Protein AF-A0A352NSB7-F1 (afdb_monomer_lite)

pLDDT: mean 84.65, std 16.66, range [26.94, 98.62]

Structure (mmCIF, N/CA/C/O backbone):
data_AF-A0A352NSB7-F1
#
_entry.id   AF-A0A352NSB7-F1
#
loop_
_atom_site.group_PDB
_atom_site.id
_atom_site.type_symbol
_atom_site.label_atom_id
_atom_site.label_alt_id
_atom_site.label_comp_id
_atom_site.label_asym_id
_atom_site.label_entity_id
_atom_site.label_seq_id
_atom_site.pdbx_PDB_ins_code
_atom_site.Cartn_x
_atom_site.Cartn_y
_atom_site.Cartn_z
_atom_site.occupancy
_atom_site.B_iso_or_equiv
_atom_site.auth_seq_id
_atom_site.auth_comp_id
_atom_site.auth_asym_id
_atom_site.auth_atom_id
_atom_site.pdbx_PDB_model_num
ATOM 1 N N . MET A 1 1 ? -25.774 22.201 -100.289 1.00 54.22 1 MET A N 1
ATOM 2 C CA . MET A 1 1 ? -25.116 22.552 -99.007 1.00 54.22 1 MET A CA 1
ATOM 3 C C . MET A 1 1 ? -24.833 21.346 -98.097 1.00 54.22 1 MET A C 1
ATOM 5 O O . MET A 1 1 ? -23.895 21.421 -97.317 1.00 54.22 1 MET A O 1
ATOM 9 N N . GLU A 1 2 ? -25.512 20.199 -98.227 1.00 50.25 2 GLU A N 1
ATOM 10 C CA . GLU A 1 2 ? -25.306 19.041 -97.322 1.00 50.25 2 GLU A CA 1
ATOM 11 C C . GLU A 1 2 ? -23.904 18.391 -97.358 1.00 50.25 2 GLU A C 1
ATOM 13 O O . GLU A 1 2 ? -23.414 17.927 -96.329 1.00 50.25 2 GLU A O 1
ATOM 18 N N . LYS A 1 3 ? -23.193 18.414 -98.499 1.00 46.28 3 LYS A N 1
ATOM 19 C CA . LYS A 1 3 ? -21.781 17.970 -98.563 1.00 46.28 3 LYS A CA 1
ATOM 20 C C . LYS A 1 3 ? -20.798 18.905 -97.836 1.00 46.28 3 LYS A C 1
ATOM 22 O O . LYS A 1 3 ? -19.666 18.498 -97.592 1.00 46.28 3 LYS A O 1
ATOM 27 N N . LEU A 1 4 ? -21.212 20.127 -97.486 1.00 44.91 4 LEU A N 1
ATOM 28 C CA . LEU A 1 4 ? -20.405 21.057 -96.689 1.00 44.91 4 LEU A CA 1
ATOM 29 C C . LEU A 1 4 ? -20.555 20.756 -95.188 1.00 44.91 4 LEU A C 1
ATOM 31 O O . LEU A 1 4 ? -19.562 20.684 -94.471 1.00 44.91 4 LEU A O 1
ATOM 35 N N . TRP A 1 5 ? -21.781 20.471 -94.737 1.00 44.41 5 TRP A N 1
ATOM 36 C CA . TRP A 1 5 ? -22.087 20.175 -93.331 1.00 44.41 5 TRP A CA 1
ATOM 37 C C . TRP A 1 5 ? -21.360 18.927 -92.802 1.00 44.41 5 TRP A C 1
ATOM 39 O O . TRP A 1 5 ? -20.767 18.974 -91.727 1.00 44.41 5 TRP A O 1
ATOM 49 N N . LYS A 1 6 ? -21.283 17.841 -93.590 1.00 46.56 6 LYS A N 1
ATOM 50 C CA . LYS A 1 6 ? -20.519 16.638 -93.194 1.00 46.56 6 LYS A CA 1
ATOM 51 C C . LYS A 1 6 ? -19.006 16.874 -93.056 1.00 46.56 6 LYS A C 1
ATOM 53 O O . LYS A 1 6 ? -18.364 16.153 -92.299 1.00 46.56 6 LYS A O 1
ATOM 58 N N . LYS A 1 7 ? -18.431 17.879 -93.733 1.00 46.16 7 LYS A N 1
ATOM 59 C CA . LYS A 1 7 ? -17.016 18.257 -93.544 1.00 46.16 7 LYS A CA 1
ATOM 60 C C . LYS A 1 7 ? -16.799 19.104 -92.289 1.00 46.16 7 LYS A C 1
ATOM 62 O O . LYS A 1 7 ? -15.780 18.930 -91.635 1.00 46.16 7 LYS A O 1
ATOM 67 N N . VAL A 1 8 ? -17.756 19.962 -91.928 1.00 52.41 8 VAL A N 1
ATOM 68 C CA . VAL A 1 8 ? -17.689 20.765 -90.693 1.00 52.41 8 VAL A CA 1
ATOM 69 C C . VAL A 1 8 ? -17.791 19.874 -89.452 1.00 52.41 8 VAL A C 1
ATOM 71 O O . VAL A 1 8 ? -16.971 20.010 -88.552 1.00 52.41 8 VAL A O 1
ATOM 74 N N . VAL A 1 9 ? -18.708 18.899 -89.426 1.00 50.72 9 VAL A N 1
ATOM 75 C CA . VAL A 1 9 ? -18.822 17.961 -88.289 1.00 50.72 9 VAL A CA 1
ATOM 76 C C . VAL A 1 9 ? -17.554 17.111 -88.124 1.00 50.72 9 VAL A C 1
ATOM 78 O O . VAL A 1 9 ? -17.067 16.960 -87.007 1.00 50.72 9 VAL A O 1
ATOM 81 N N . LEU A 1 10 ? -16.958 16.620 -89.219 1.00 44.69 10 LEU A N 1
ATOM 82 C CA . LEU A 1 10 ? -15.706 15.854 -89.145 1.00 44.69 10 LEU A CA 1
ATOM 83 C C . LEU A 1 10 ? -14.514 16.719 -88.686 1.00 44.69 10 LEU A C 1
ATOM 85 O O . LEU A 1 10 ? -13.665 16.242 -87.938 1.00 44.69 10 LEU A O 1
ATOM 89 N N . ALA A 1 11 ? -14.470 17.995 -89.085 1.00 45.62 11 ALA A N 1
ATOM 90 C CA . ALA A 1 11 ? -13.448 18.940 -88.635 1.00 45.62 11 ALA A CA 1
ATOM 91 C C . ALA A 1 11 ? -13.580 19.289 -87.141 1.00 45.62 11 ALA A C 1
ATOM 93 O O . ALA A 1 11 ? -12.565 19.385 -86.458 1.00 45.62 11 ALA A O 1
ATOM 94 N N . VAL A 1 12 ? -14.802 19.424 -86.613 1.00 47.06 12 VAL A N 1
ATOM 95 C CA . VAL A 1 12 ? -15.040 19.694 -85.180 1.00 47.06 12 VAL A CA 1
ATOM 96 C C . VAL A 1 12 ? -14.664 18.490 -84.305 1.00 47.06 12 VAL A C 1
ATOM 98 O O . VAL A 1 12 ? -14.068 18.679 -83.248 1.00 47.06 12 VAL A O 1
ATOM 101 N N . VAL A 1 13 ? -14.914 17.255 -84.758 1.00 44.28 13 VAL A N 1
ATOM 102 C CA . VAL A 1 13 ? -14.481 16.039 -84.035 1.00 44.28 13 VAL A CA 1
ATOM 103 C C . VAL A 1 13 ? -12.950 15.885 -84.046 1.00 44.28 13 VAL A C 1
ATOM 105 O O . VAL A 1 13 ? -12.359 15.535 -83.025 1.00 44.28 13 VAL A O 1
ATOM 108 N N . LEU A 1 14 ? -12.279 16.210 -85.157 1.00 39.16 14 LEU A N 1
ATOM 109 C CA . LEU A 1 14 ? -10.809 16.195 -85.227 1.00 39.16 14 LEU A CA 1
ATOM 110 C C . LEU A 1 14 ? -10.153 17.331 -84.422 1.00 39.16 14 LEU A C 1
ATOM 112 O O . LEU A 1 14 ? -9.107 17.106 -83.814 1.00 39.16 14 LEU A O 1
ATOM 116 N N . LEU A 1 15 ? -10.774 18.514 -84.339 1.00 37.56 15 LEU A N 1
ATOM 117 C CA . LEU A 1 15 ? -10.282 19.630 -83.516 1.00 37.56 15 LEU A CA 1
ATOM 118 C C . LEU A 1 15 ? -10.376 19.367 -82.004 1.00 37.56 15 LEU A C 1
ATOM 120 O O . LEU A 1 15 ? -9.565 19.908 -81.259 1.00 37.56 15 LEU A O 1
ATOM 124 N N . PHE A 1 16 ? -11.282 18.493 -81.554 1.00 36.19 16 PHE A N 1
ATOM 125 C CA . PHE A 1 16 ? -11.295 17.990 -80.172 1.00 36.19 16 PHE A CA 1
ATOM 126 C C . PHE A 1 16 ? -10.301 16.842 -79.908 1.00 36.19 16 PHE A C 1
ATOM 128 O O . PHE A 1 16 ? -10.131 16.450 -78.759 1.00 36.19 16 PHE A O 1
ATOM 135 N N . SER A 1 17 ? -9.638 16.308 -80.942 1.00 40.72 17 SER A N 1
ATOM 136 C CA . SER A 1 17 ? -8.774 15.117 -80.831 1.00 40.72 17 SER A CA 1
ATOM 137 C C . SER A 1 17 ? -7.266 15.406 -80.912 1.00 40.72 17 SER A C 1
ATOM 139 O O . SER A 1 17 ? -6.473 14.531 -80.582 1.00 40.72 17 SER A O 1
ATOM 141 N N . PHE A 1 18 ? -6.852 16.597 -81.367 1.00 40.72 18 PHE A N 1
ATOM 142 C CA . PHE A 1 18 ? -5.437 16.942 -81.618 1.00 40.72 18 PHE A CA 1
ATOM 143 C C . PHE A 1 18 ? -5.073 18.393 -81.230 1.00 40.72 18 PHE A C 1
ATOM 145 O O . PHE A 1 18 ? -4.316 19.073 -81.922 1.00 40.72 18 PHE A O 1
ATOM 152 N N . GLY A 1 19 ? -5.608 18.879 -80.108 1.00 30.89 19 GLY A N 1
ATOM 153 C CA . GLY A 1 19 ? -5.216 20.153 -79.498 1.00 30.89 19 GLY A CA 1
ATOM 154 C C . GLY A 1 19 ? -4.399 19.939 -78.223 1.00 30.89 19 GLY A C 1
ATOM 155 O O . GLY A 1 19 ? -4.865 19.264 -77.316 1.00 30.89 19 GLY A O 1
ATOM 156 N N . ILE A 1 20 ? -3.225 20.576 -78.133 1.00 39.34 20 ILE A N 1
ATOM 157 C CA . ILE A 1 20 ? -2.324 20.576 -76.960 1.00 39.34 20 ILE A CA 1
ATOM 158 C C . ILE A 1 20 ? -1.549 19.254 -76.751 1.00 39.34 20 ILE A C 1
ATOM 160 O O . ILE A 1 20 ? -1.596 18.626 -75.699 1.00 39.34 20 ILE A O 1
ATOM 164 N N . PHE A 1 21 ? -0.658 18.943 -77.701 1.00 36.62 21 PHE A N 1
ATOM 165 C CA . PHE A 1 21 ? 0.708 18.563 -77.308 1.00 36.62 21 PHE A CA 1
ATOM 166 C C . PHE A 1 21 ? 1.454 19.840 -76.877 1.00 36.62 21 PHE A C 1
ATOM 168 O O . PHE A 1 21 ? 2.303 20.373 -77.589 1.00 36.62 21 PHE A O 1
ATOM 175 N N . ALA A 1 22 ? 1.123 20.349 -75.690 1.00 32.66 22 ALA A N 1
ATOM 176 C CA . ALA A 1 22 ? 2.185 20.880 -74.847 1.00 32.66 22 ALA A CA 1
ATOM 177 C C . ALA A 1 22 ? 3.037 19.677 -74.403 1.00 32.66 22 ALA A C 1
ATOM 179 O O . ALA A 1 22 ? 2.512 18.557 -74.359 1.00 32.66 22 ALA A O 1
ATOM 180 N N . PRO A 1 23 ? 4.319 19.847 -74.036 1.00 31.25 23 PRO A N 1
ATOM 181 C CA . PRO A 1 23 ? 4.918 18.856 -73.163 1.00 31.25 23 PRO A CA 1
ATOM 182 C C . PRO A 1 23 ? 4.007 18.771 -71.940 1.00 31.25 23 PRO A C 1
ATOM 184 O O . PRO A 1 23 ? 3.803 19.772 -71.248 1.00 31.25 23 PRO A O 1
ATOM 187 N N . CYS A 1 24 ? 3.461 17.585 -71.672 1.00 28.86 24 CYS A N 1
ATOM 188 C CA . CYS A 1 24 ? 3.025 17.278 -70.325 1.00 28.86 24 CYS A CA 1
ATOM 189 C C . CYS A 1 24 ? 4.315 17.203 -69.505 1.00 28.86 24 CYS A C 1
ATOM 191 O O . CYS A 1 24 ? 4.888 16.134 -69.296 1.00 28.86 24 CYS A O 1
ATOM 193 N N . VAL A 1 25 ? 4.808 18.382 -69.100 1.00 39.19 25 VAL A N 1
ATOM 194 C CA . VAL A 1 25 ? 5.447 18.534 -67.802 1.00 39.19 25 VAL A CA 1
ATOM 195 C C . VAL A 1 25 ? 4.512 17.776 -66.890 1.00 39.19 25 VAL A C 1
ATOM 197 O O . VAL A 1 25 ? 3.338 18.143 -66.803 1.00 39.19 25 VAL A O 1
ATOM 200 N N . ALA A 1 26 ? 4.990 16.667 -66.326 1.00 38.12 26 ALA A N 1
ATOM 201 C CA . ALA A 1 26 ? 4.232 16.000 -65.295 1.00 38.12 26 ALA A CA 1
ATOM 202 C C . ALA A 1 26 ? 3.880 17.105 -64.303 1.00 38.12 26 ALA A C 1
ATOM 204 O O . ALA A 1 26 ? 4.783 17.731 -63.739 1.00 38.12 26 ALA A O 1
ATOM 205 N N . LEU A 1 27 ? 2.584 17.396 -64.166 1.00 38.00 27 LEU A N 1
ATOM 206 C CA . LEU A 1 27 ? 2.083 18.054 -62.979 1.00 38.00 27 LEU A CA 1
ATOM 207 C C . LEU A 1 27 ? 2.431 17.061 -61.883 1.00 38.00 27 LEU A C 1
ATOM 209 O O . LEU A 1 27 ? 1.705 16.096 -61.658 1.00 38.00 27 LEU A O 1
ATOM 213 N N . ALA A 1 28 ? 3.642 17.228 -61.346 1.00 43.00 28 ALA A N 1
ATOM 214 C CA . ALA A 1 28 ? 4.099 16.546 -60.165 1.00 43.00 28 ALA A CA 1
ATOM 215 C C . ALA A 1 28 ? 3.034 16.897 -59.150 1.00 43.00 28 ALA A C 1
ATOM 217 O O . ALA A 1 28 ? 2.865 18.073 -58.824 1.00 43.00 28 ALA A O 1
ATOM 218 N N . ASP A 1 29 ? 2.238 15.893 -58.805 1.00 45.56 29 ASP A N 1
ATOM 219 C CA . ASP A 1 29 ? 1.125 16.049 -57.899 1.00 45.56 29 ASP A CA 1
ATOM 220 C C . ASP A 1 29 ? 1.739 16.623 -56.626 1.00 45.56 29 ASP A C 1
ATOM 222 O O . ASP A 1 29 ? 2.528 15.948 -55.963 1.00 45.56 29 ASP A O 1
ATOM 226 N N . THR A 1 30 ? 1.493 17.905 -56.332 1.00 50.00 30 THR A N 1
ATOM 227 C CA . THR A 1 30 ? 2.111 18.593 -55.188 1.00 50.00 30 THR A CA 1
ATOM 228 C C . THR A 1 30 ? 1.416 18.185 -53.891 1.00 50.00 30 THR A C 1
ATOM 230 O O . THR A 1 30 ? 1.213 19.000 -52.992 1.00 50.00 30 THR A O 1
ATOM 233 N N . ALA A 1 31 ? 1.019 16.915 -53.818 1.00 60.81 31 ALA A N 1
ATOM 234 C CA . ALA A 1 31 ? 0.717 16.216 -52.600 1.00 60.81 31 ALA A CA 1
ATOM 235 C C . ALA A 1 31 ? 1.995 16.220 -51.762 1.00 60.81 31 ALA A C 1
ATOM 237 O O . ALA A 1 31 ? 3.017 15.647 -52.146 1.00 60.81 31 ALA A O 1
ATOM 238 N N . THR A 1 32 ? 1.939 16.910 -50.627 1.00 73.50 32 THR A N 1
ATOM 239 C CA . THR A 1 32 ? 2.981 16.846 -49.608 1.00 73.50 32 THR A CA 1
ATOM 240 C C . THR A 1 32 ? 3.280 15.371 -49.312 1.00 73.50 32 THR A C 1
ATOM 242 O O . THR A 1 32 ? 2.322 14.610 -49.135 1.00 73.50 32 THR A O 1
ATOM 245 N N . PRO A 1 33 ? 4.559 14.945 -49.268 1.00 82.38 33 PRO A N 1
ATOM 246 C CA . PRO A 1 33 ? 4.907 13.574 -48.923 1.00 82.38 33 PRO A CA 1
ATOM 247 C C . PRO A 1 33 ? 4.189 13.140 -47.648 1.00 82.38 33 PRO A C 1
ATOM 249 O O . PRO A 1 33 ? 4.200 13.863 -46.652 1.00 82.38 33 PRO A O 1
ATOM 252 N N . THR A 1 34 ? 3.572 11.962 -47.673 1.00 91.81 34 THR A N 1
ATOM 253 C CA . THR A 1 34 ? 3.107 11.313 -46.448 1.00 91.81 34 THR A CA 1
ATOM 254 C C . THR A 1 34 ? 4.351 10.876 -45.686 1.00 91.81 34 THR A C 1
ATOM 256 O O . THR A 1 34 ? 5.042 9.938 -46.097 1.00 91.81 34 THR A O 1
ATOM 259 N N . GLU A 1 35 ? 4.677 11.612 -44.628 1.00 93.88 35 GLU A N 1
ATOM 260 C CA . GLU A 1 35 ? 5.762 11.253 -43.723 1.00 93.88 35 GLU A CA 1
ATOM 261 C C . GLU A 1 35 ? 5.325 10.064 -42.864 1.00 93.88 35 GLU A C 1
ATOM 263 O O . GLU A 1 35 ? 4.203 10.016 -42.359 1.00 93.88 35 GLU A O 1
ATOM 268 N N . ILE A 1 36 ? 6.199 9.067 -42.775 1.00 93.38 36 ILE A N 1
ATOM 269 C CA . ILE A 1 36 ? 5.993 7.840 -42.014 1.00 93.38 36 ILE A CA 1
ATOM 270 C C . ILE A 1 36 ? 7.112 7.775 -40.990 1.00 93.38 36 ILE A C 1
ATOM 272 O O . ILE A 1 36 ? 8.264 7.502 -41.341 1.00 93.38 36 ILE A O 1
ATOM 276 N N . ASP A 1 37 ? 6.748 8.030 -39.740 1.00 93.50 37 ASP A N 1
ATOM 277 C CA . ASP A 1 37 ? 7.658 7.949 -38.609 1.00 93.50 37 ASP A CA 1
ATOM 278 C C . ASP A 1 37 ? 8.045 6.486 -38.361 1.00 93.50 37 ASP A C 1
ATOM 280 O O . ASP A 1 37 ? 7.198 5.586 -38.257 1.00 93.50 37 ASP A O 1
ATOM 284 N N . VAL A 1 38 ? 9.356 6.248 -38.320 1.00 93.38 38 VAL A N 1
ATOM 285 C CA . VAL A 1 38 ? 9.955 4.937 -38.083 1.00 93.38 38 VAL A CA 1
ATOM 286 C C . VAL A 1 38 ? 10.997 4.999 -36.974 1.00 93.38 38 VAL A C 1
ATOM 288 O O . VAL A 1 38 ? 11.832 5.906 -36.910 1.00 93.38 38 VAL A O 1
ATOM 291 N N . ASP A 1 39 ? 10.980 3.966 -36.150 1.00 92.75 39 ASP A N 1
ATOM 292 C CA . ASP A 1 39 ? 11.972 3.686 -35.131 1.00 92.75 39 ASP A CA 1
ATOM 293 C C . ASP A 1 39 ? 13.016 2.711 -35.664 1.00 92.75 39 ASP A C 1
ATOM 295 O O . ASP A 1 39 ? 12.713 1.771 -36.407 1.00 92.75 39 ASP A O 1
ATOM 299 N N . VAL A 1 40 ? 14.261 2.919 -35.247 1.00 94.31 40 VAL A N 1
ATOM 300 C CA . VAL A 1 40 ? 15.378 2.029 -35.562 1.00 94.31 40 VAL A CA 1
ATOM 301 C C . VAL A 1 40 ? 15.834 1.326 -34.291 1.00 94.31 40 VAL A C 1
ATOM 303 O O . VAL A 1 40 ? 16.304 1.966 -33.347 1.00 94.31 40 VAL A O 1
ATOM 306 N N . LYS A 1 41 ? 15.702 -0.003 -34.271 1.00 93.88 41 LYS A N 1
ATOM 307 C CA . LYS A 1 41 ? 16.197 -0.854 -33.185 1.00 93.88 41 LYS A CA 1
ATOM 308 C C . LYS A 1 41 ? 17.531 -1.468 -33.608 1.00 93.88 41 LYS A C 1
ATOM 310 O O . LYS A 1 41 ? 17.617 -2.111 -34.654 1.00 93.88 41 LYS A O 1
ATOM 315 N N . ILE A 1 42 ? 18.568 -1.281 -32.799 1.00 95.88 42 ILE A N 1
ATOM 316 C CA . ILE A 1 42 ? 19.908 -1.834 -33.024 1.00 95.88 42 ILE A CA 1
ATOM 317 C C . ILE A 1 42 ? 20.196 -2.851 -31.910 1.00 95.88 42 ILE A C 1
ATOM 319 O O . ILE A 1 42 ? 20.441 -2.444 -30.774 1.00 95.88 42 ILE A O 1
ATOM 323 N N . PRO A 1 43 ? 20.166 -4.167 -32.175 1.00 96.69 43 PRO A N 1
ATOM 324 C CA . PRO A 1 43 ? 20.480 -5.155 -31.149 1.00 96.69 43 PRO A CA 1
ATOM 325 C C . PRO A 1 43 ? 21.914 -4.989 -30.631 1.00 96.69 43 PRO A C 1
ATOM 327 O O . PRO A 1 43 ? 22.818 -4.613 -31.376 1.00 96.69 43 PRO A O 1
ATOM 330 N N . ALA A 1 44 ? 22.144 -5.296 -29.360 1.00 97.38 44 ALA A N 1
ATOM 331 C CA . ALA A 1 44 ? 23.470 -5.384 -28.760 1.00 97.38 44 ALA A CA 1
ATOM 332 C C . ALA A 1 44 ? 23.888 -6.850 -28.556 1.00 97.38 44 ALA A C 1
ATOM 334 O O . ALA A 1 44 ? 23.083 -7.785 -28.626 1.00 97.38 44 ALA A O 1
ATOM 335 N N . GLU A 1 45 ? 25.179 -7.063 -28.328 1.00 98.00 45 GLU A N 1
ATOM 336 C CA . GLU A 1 45 ? 25.737 -8.338 -27.899 1.00 98.00 45 GLU A CA 1
ATOM 337 C C . GLU A 1 45 ? 25.291 -8.664 -26.470 1.00 98.00 45 GLU A C 1
ATOM 339 O O . GLU A 1 45 ? 25.326 -7.827 -25.566 1.00 98.00 45 GLU A O 1
ATOM 344 N N . ASP A 1 46 ? 24.855 -9.904 -26.278 1.00 97.44 46 ASP A N 1
ATOM 345 C CA . ASP A 1 46 ? 24.444 -10.411 -24.977 1.00 97.44 46 ASP A CA 1
ATOM 346 C C . ASP A 1 46 ? 25.687 -10.720 -24.133 1.00 97.44 46 ASP A C 1
ATOM 348 O O . ASP A 1 46 ? 26.715 -11.180 -24.645 1.00 97.44 46 ASP A O 1
ATOM 352 N N . LYS A 1 47 ? 25.617 -10.454 -22.830 1.00 96.12 47 LYS A N 1
ATOM 353 C CA . LYS A 1 47 ? 26.750 -10.559 -21.903 1.00 96.12 47 LYS A CA 1
ATOM 354 C C . LYS A 1 47 ? 26.351 -11.404 -20.706 1.00 96.12 47 LYS A C 1
ATOM 356 O O . LYS A 1 47 ? 25.284 -11.196 -20.154 1.00 96.12 47 LYS A O 1
ATOM 361 N N . VAL A 1 48 ? 27.217 -12.308 -20.258 1.00 95.19 48 VAL A N 1
ATOM 362 C CA . VAL A 1 48 ? 27.071 -12.944 -18.938 1.00 95.19 48 VAL A CA 1
ATOM 363 C C . VAL A 1 48 ? 27.716 -12.034 -17.896 1.00 95.19 48 VAL A C 1
ATOM 365 O O . VAL A 1 48 ? 28.865 -11.624 -18.085 1.00 95.19 48 VAL A O 1
ATOM 368 N N . TYR A 1 49 ? 26.998 -11.713 -16.819 1.00 94.56 49 TYR A N 1
ATOM 369 C CA . TYR A 1 49 ? 27.524 -10.886 -15.733 1.00 94.56 49 TYR A CA 1
ATOM 370 C C . TYR A 1 49 ? 28.602 -11.645 -14.946 1.00 94.56 49 TYR A C 1
ATOM 372 O O . TYR A 1 49 ? 28.337 -12.695 -14.379 1.00 94.56 49 TYR A O 1
ATOM 380 N N . ASP A 1 50 ? 29.830 -11.144 -14.871 1.00 92.81 50 ASP A N 1
ATOM 381 C CA . ASP A 1 50 ? 30.913 -11.772 -14.109 1.00 92.81 50 ASP A CA 1
ATOM 382 C C . ASP A 1 50 ? 31.092 -11.060 -12.765 1.00 92.81 50 ASP A C 1
ATOM 384 O O . ASP A 1 50 ? 31.581 -9.931 -12.704 1.00 92.81 50 ASP A O 1
ATOM 388 N N . THR A 1 51 ? 30.727 -11.734 -11.674 1.00 88.44 51 THR A N 1
ATOM 389 C CA . THR A 1 51 ? 30.829 -11.210 -10.301 1.00 88.44 51 THR A CA 1
ATOM 390 C C . THR A 1 51 ? 32.270 -10.952 -9.846 1.00 88.44 51 THR A C 1
ATOM 392 O O . THR A 1 51 ? 32.468 -10.291 -8.829 1.00 88.44 51 THR A O 1
ATOM 395 N N . ASN A 1 52 ? 33.277 -11.409 -10.600 1.00 90.12 52 ASN A N 1
ATOM 396 C CA . ASN A 1 52 ? 34.695 -11.132 -10.350 1.00 90.12 52 ASN A CA 1
ATOM 397 C C . ASN A 1 52 ? 35.210 -9.882 -11.091 1.00 90.12 52 ASN A C 1
ATOM 399 O O . ASN A 1 52 ? 36.363 -9.490 -10.896 1.00 90.12 52 ASN A O 1
ATOM 403 N N . LYS A 1 53 ? 34.398 -9.270 -11.963 1.00 93.94 53 LYS A N 1
ATOM 404 C CA . LYS A 1 53 ? 34.742 -8.051 -12.712 1.00 93.94 53 LYS A CA 1
ATOM 405 C C . LYS A 1 53 ? 34.119 -6.805 -12.088 1.00 93.94 53 LYS A C 1
ATOM 407 O O . LYS A 1 53 ? 33.166 -6.877 -11.315 1.00 93.94 53 LYS A O 1
ATOM 412 N N . SER A 1 54 ? 34.645 -5.638 -12.462 1.00 95.00 54 SER A N 1
ATOM 413 C CA . SER A 1 54 ? 34.015 -4.365 -12.112 1.00 95.00 54 SER A CA 1
ATOM 414 C C . SER A 1 54 ? 32.631 -4.238 -12.767 1.00 95.00 54 SER A C 1
ATOM 416 O O . SER A 1 54 ? 32.369 -4.824 -13.820 1.00 95.00 54 SER A O 1
ATOM 418 N N . VAL A 1 55 ? 31.744 -3.437 -12.168 1.00 93.44 55 VAL A N 1
ATOM 419 C CA . VAL A 1 55 ? 30.438 -3.118 -12.774 1.00 93.44 55 VAL A CA 1
ATOM 420 C C . VAL A 1 55 ? 30.634 -2.490 -14.159 1.00 93.44 55 VAL A C 1
ATOM 422 O O . VAL A 1 55 ? 29.974 -2.891 -15.109 1.00 93.44 55 VAL A O 1
ATOM 425 N N . GLU A 1 56 ? 31.596 -1.573 -14.302 1.00 94.69 56 GLU A N 1
ATOM 426 C CA . GLU A 1 56 ? 31.914 -0.917 -15.576 1.00 94.69 56 GLU A CA 1
ATOM 427 C C . GLU A 1 56 ? 32.303 -1.924 -16.673 1.00 94.69 56 GLU A C 1
ATOM 429 O O . GLU A 1 56 ? 31.839 -1.813 -17.806 1.00 94.69 56 GLU A O 1
ATOM 434 N N . ASP A 1 57 ? 33.115 -2.935 -16.351 1.00 96.25 57 ASP A N 1
ATOM 435 C CA . ASP A 1 57 ? 33.542 -3.952 -17.320 1.00 96.25 57 ASP A CA 1
ATOM 436 C C . ASP A 1 57 ? 32.419 -4.915 -17.713 1.00 96.25 57 ASP A C 1
ATOM 438 O O . ASP A 1 57 ? 32.389 -5.393 -18.849 1.00 96.25 57 ASP A O 1
ATOM 442 N N . ASN A 1 58 ? 31.479 -5.176 -16.802 1.00 95.88 58 ASN A N 1
ATOM 443 C CA . ASN A 1 58 ? 30.289 -5.975 -17.087 1.00 95.88 58 ASN A CA 1
ATOM 444 C C . ASN A 1 58 ? 29.291 -5.252 -18.003 1.00 95.88 58 ASN A C 1
ATOM 446 O O . ASN A 1 58 ? 28.615 -5.906 -18.796 1.00 95.88 58 ASN A O 1
ATOM 450 N N . LEU A 1 59 ? 29.222 -3.917 -17.944 1.00 96.38 59 LEU A N 1
ATOM 451 C CA . LEU A 1 59 ? 28.324 -3.123 -18.790 1.00 96.38 59 LEU A CA 1
ATOM 452 C C . LEU A 1 59 ? 28.832 -2.939 -20.231 1.00 96.38 59 LEU A C 1
ATOM 454 O O . LEU A 1 59 ? 28.043 -2.556 -21.092 1.00 96.38 59 LEU A O 1
ATOM 458 N N . LYS A 1 60 ? 30.112 -3.212 -20.527 1.00 97.44 60 LYS A N 1
ATOM 459 C CA . LYS A 1 60 ? 30.704 -3.050 -21.872 1.00 97.44 60 LYS A CA 1
ATOM 460 C C . LYS A 1 60 ? 30.174 -4.094 -22.861 1.00 97.44 60 LYS A C 1
ATOM 462 O O . LYS A 1 60 ? 30.395 -5.302 -22.697 1.00 97.44 60 LYS A O 1
ATOM 467 N N . THR A 1 61 ? 29.537 -3.624 -23.931 1.00 97.94 61 THR A N 1
ATOM 468 C CA . THR A 1 61 ? 28.967 -4.451 -25.006 1.00 97.94 61 THR A CA 1
ATOM 469 C C . THR A 1 61 ? 29.163 -3.805 -26.387 1.00 97.94 61 THR A C 1
ATOM 471 O O . THR A 1 61 ? 29.686 -2.696 -26.493 1.00 97.94 61 THR A O 1
ATOM 474 N N . SER A 1 62 ? 28.761 -4.501 -27.449 1.00 97.81 62 SER A N 1
ATOM 475 C CA . SER A 1 62 ? 28.907 -4.056 -28.837 1.00 97.81 62 SER A CA 1
ATOM 476 C C . SER A 1 62 ? 27.582 -4.162 -29.598 1.00 97.81 62 SER A C 1
ATOM 478 O O . SER A 1 62 ? 26.832 -5.114 -29.408 1.00 97.81 62 SER A O 1
ATOM 480 N N . LEU A 1 63 ? 27.290 -3.219 -30.493 1.00 98.00 63 LEU A N 1
ATOM 481 C CA . LEU A 1 63 ? 26.096 -3.227 -31.351 1.00 98.00 63 LEU A CA 1
ATOM 482 C C . LEU A 1 63 ? 26.209 -4.231 -32.517 1.00 98.00 63 LEU A C 1
ATOM 484 O O . LEU A 1 63 ? 27.203 -4.225 -33.240 1.00 98.00 63 LEU A O 1
ATOM 488 N N . LYS A 1 64 ? 25.172 -5.036 -32.763 1.00 97.69 64 LYS A N 1
ATOM 489 C CA . LYS A 1 64 ? 25.019 -5.922 -33.932 1.00 97.69 64 LYS A CA 1
ATOM 490 C C . LYS A 1 64 ? 24.460 -5.106 -35.106 1.00 97.69 64 LYS A C 1
ATOM 492 O O . LYS A 1 64 ? 23.250 -4.975 -35.282 1.00 97.69 64 LYS A O 1
ATOM 497 N N . LEU A 1 65 ? 25.348 -4.478 -35.878 1.00 96.00 65 LEU A N 1
ATOM 498 C CA . LEU A 1 65 ? 24.986 -3.562 -36.974 1.00 96.00 65 LEU A CA 1
ATOM 499 C C . LEU A 1 65 ? 24.429 -4.288 -38.212 1.00 96.00 65 LEU A C 1
ATOM 501 O O . LEU A 1 65 ? 23.838 -3.659 -39.089 1.00 96.00 65 LEU A O 1
ATOM 505 N N . GLU A 1 66 ? 24.619 -5.601 -38.278 1.00 94.56 66 GLU A N 1
ATOM 506 C CA . GLU A 1 66 ? 24.023 -6.519 -39.245 1.00 94.56 66 GLU A CA 1
ATOM 507 C C . GLU A 1 66 ? 22.523 -6.782 -39.002 1.00 94.56 66 GLU A C 1
ATOM 509 O O . GLU A 1 66 ? 21.797 -7.043 -39.962 1.00 94.56 66 GLU A O 1
ATOM 514 N N . ASP A 1 67 ? 22.055 -6.639 -37.755 1.00 95.69 67 ASP A N 1
ATOM 515 C CA . ASP A 1 67 ? 20.718 -7.045 -37.293 1.00 95.69 67 ASP A CA 1
ATOM 516 C C . ASP A 1 67 ? 19.765 -5.848 -37.060 1.00 95.69 67 ASP A C 1
ATOM 518 O O . ASP A 1 67 ? 18.808 -5.936 -36.291 1.00 95.69 67 ASP A O 1
ATOM 522 N N . ILE A 1 68 ? 20.027 -4.699 -37.695 1.00 96.06 68 ILE A N 1
ATOM 523 C CA . ILE A 1 68 ? 19.234 -3.472 -37.508 1.00 96.06 68 ILE A CA 1
ATOM 524 C C . ILE A 1 68 ? 17.801 -3.648 -38.040 1.00 96.06 68 ILE A C 1
ATOM 526 O O . ILE A 1 68 ? 17.589 -3.893 -39.232 1.00 96.06 68 ILE A O 1
ATOM 530 N N . GLU A 1 69 ?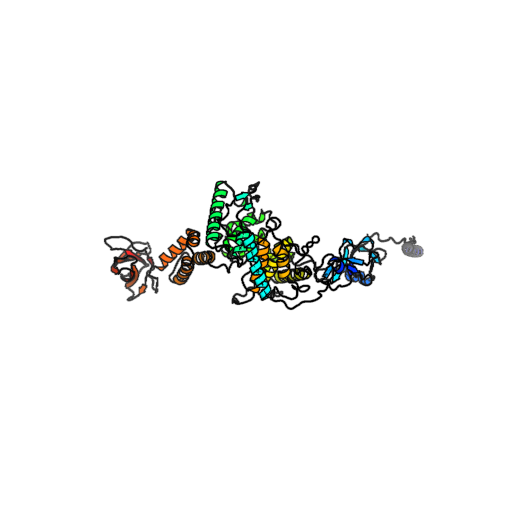 16.811 -3.432 -37.171 1.00 94.25 69 GLU A N 1
ATOM 531 C CA . GLU A 1 69 ? 15.383 -3.442 -37.505 1.00 94.25 69 GLU A CA 1
ATOM 532 C C . GLU A 1 69 ? 14.859 -2.008 -37.712 1.00 94.25 69 GLU A C 1
ATOM 534 O O . GLU A 1 69 ? 15.218 -1.089 -36.973 1.00 94.25 69 GLU A O 1
ATOM 539 N N . VAL A 1 70 ? 13.976 -1.822 -38.701 1.00 94.06 70 VAL A N 1
ATOM 540 C CA . VAL A 1 70 ? 13.182 -0.594 -38.883 1.00 94.06 70 VAL A CA 1
ATOM 541 C C . VAL A 1 70 ? 11.712 -0.925 -38.655 1.00 94.06 70 VAL A C 1
ATOM 543 O O . VAL A 1 70 ? 11.155 -1.781 -39.347 1.00 94.06 70 VAL A O 1
ATOM 546 N N . VAL A 1 71 ? 11.082 -0.241 -37.704 1.00 91.31 71 VAL A N 1
ATOM 547 C CA . VAL A 1 71 ? 9.698 -0.483 -37.273 1.00 91.31 71 VAL A CA 1
ATOM 548 C C . VAL A 1 71 ? 8.902 0.816 -37.415 1.00 91.31 71 VAL A C 1
ATOM 550 O O . VAL A 1 71 ? 9.396 1.853 -36.991 1.00 91.31 71 VAL A O 1
ATOM 553 N N . PRO A 1 72 ? 7.696 0.823 -38.006 1.00 89.94 72 PRO A N 1
ATOM 554 C CA . PRO A 1 72 ? 6.887 2.037 -38.075 1.00 89.94 72 PRO A CA 1
ATOM 555 C C . PRO A 1 72 ? 6.168 2.285 -36.744 1.00 89.94 72 PRO A C 1
ATOM 557 O O . PRO A 1 72 ? 5.729 1.320 -36.116 1.00 89.94 72 PRO A O 1
ATOM 560 N N . GLU A 1 73 ? 5.974 3.551 -36.352 1.00 83.38 73 GLU A N 1
ATOM 561 C CA . GLU A 1 73 ? 5.167 3.885 -35.160 1.00 83.38 73 GLU A CA 1
ATOM 562 C C . GLU A 1 73 ? 3.729 3.347 -35.298 1.00 83.38 73 GLU A C 1
ATOM 564 O O . GLU A 1 73 ? 3.204 2.707 -34.387 1.00 83.38 73 GLU A O 1
ATOM 569 N N . SER A 1 74 ? 3.101 3.542 -36.466 1.00 84.25 74 SER A N 1
ATOM 570 C CA . SER A 1 74 ? 1.776 2.983 -36.763 1.00 84.25 74 SER A CA 1
ATOM 571 C C . SER A 1 74 ? 1.874 1.622 -37.453 1.00 84.25 74 SER A C 1
ATOM 573 O O . SER A 1 74 ? 2.508 1.453 -38.502 1.00 84.25 74 SER A O 1
ATOM 575 N N . SER A 1 75 ? 1.174 0.637 -36.885 1.00 83.62 75 SER A N 1
ATOM 576 C CA . SER A 1 75 ? 1.175 -0.747 -37.370 1.00 83.62 75 SER A CA 1
ATOM 577 C C . SER A 1 75 ? 0.623 -0.920 -38.795 1.00 83.62 75 SER A C 1
ATOM 579 O O . SER A 1 75 ? 0.963 -1.906 -39.455 1.00 83.62 75 SER A O 1
ATOM 581 N N . GLU A 1 76 ? -0.149 0.046 -39.305 1.00 88.19 76 GLU A N 1
ATOM 582 C CA . GLU A 1 76 ? -0.690 0.041 -40.672 1.00 88.19 76 GLU A CA 1
ATOM 583 C C . GLU A 1 76 ? 0.416 0.080 -41.746 1.00 88.19 76 GLU A C 1
ATOM 585 O O . GLU A 1 76 ? 0.303 -0.566 -42.791 1.00 88.19 76 GLU A O 1
ATOM 590 N N . TYR A 1 77 ? 1.545 0.744 -41.461 1.00 89.44 77 TYR A N 1
ATOM 591 C CA . TYR A 1 77 ? 2.656 0.896 -42.407 1.00 89.44 77 TYR A CA 1
ATOM 592 C C . TYR A 1 77 ? 3.628 -0.294 -42.417 1.00 89.44 77 TYR A C 1
ATOM 594 O O . TYR A 1 77 ? 4.528 -0.335 -43.259 1.00 89.44 77 TYR A O 1
ATOM 602 N N . LYS A 1 78 ? 3.443 -1.316 -41.563 1.00 88.38 78 LYS A N 1
ATOM 603 C CA . LYS A 1 78 ? 4.314 -2.517 -41.519 1.00 88.38 78 LYS A CA 1
ATOM 604 C C . LYS A 1 78 ? 4.454 -3.203 -42.880 1.00 88.38 78 LYS A C 1
ATOM 606 O O . LYS A 1 78 ? 5.535 -3.672 -43.235 1.00 88.38 78 LYS A O 1
ATOM 611 N N . ASN A 1 79 ? 3.366 -3.270 -43.646 1.00 91.00 79 ASN A N 1
ATOM 612 C CA . ASN A 1 79 ? 3.383 -3.860 -44.986 1.00 91.00 79 ASN A CA 1
ATOM 613 C C . ASN A 1 79 ? 4.096 -2.958 -46.003 1.00 91.00 79 ASN A C 1
ATOM 615 O O . ASN A 1 79 ? 4.747 -3.473 -46.909 1.00 91.00 79 ASN A O 1
ATOM 619 N N . LEU A 1 80 ? 4.041 -1.636 -45.817 1.00 91.81 80 LEU A N 1
ATOM 620 C CA . LEU A 1 80 ? 4.708 -0.660 -46.673 1.00 91.81 80 LEU A CA 1
ATOM 621 C C . LEU A 1 80 ? 6.238 -0.763 -46.549 1.00 91.81 80 LEU A C 1
ATOM 623 O O . LEU A 1 80 ? 6.931 -0.862 -47.561 1.00 91.81 80 LEU A O 1
ATOM 627 N N . LEU A 1 81 ? 6.767 -0.834 -45.320 1.00 92.25 81 LEU A N 1
ATOM 628 C CA . LEU A 1 81 ? 8.210 -1.008 -45.087 1.00 92.25 81 LEU A CA 1
ATOM 629 C C . LEU A 1 81 ? 8.733 -2.301 -45.736 1.00 92.25 81 LEU A C 1
ATOM 631 O O . LEU A 1 81 ? 9.786 -2.292 -46.374 1.00 92.25 81 LEU A O 1
ATOM 635 N N . LYS A 1 82 ? 7.966 -3.397 -45.638 1.00 91.75 82 LYS A N 1
ATOM 636 C CA . LYS A 1 82 ? 8.279 -4.676 -46.300 1.00 91.75 82 LYS A CA 1
ATOM 637 C C . LYS A 1 82 ? 8.230 -4.565 -47.826 1.00 91.75 82 LYS A C 1
ATOM 639 O O . LYS A 1 82 ? 9.160 -5.017 -48.487 1.00 91.75 82 LYS A O 1
ATOM 644 N N . GLN A 1 83 ? 7.184 -3.947 -48.379 1.00 94.62 83 GLN A N 1
ATOM 645 C CA . GLN A 1 83 ? 6.990 -3.768 -49.824 1.00 94.62 83 GLN A CA 1
ATOM 646 C C . GLN A 1 83 ? 8.160 -3.028 -50.482 1.00 94.62 83 GLN A C 1
ATOM 648 O O . GLN A 1 83 ? 8.600 -3.420 -51.562 1.00 94.62 83 GLN A O 1
ATOM 653 N N . TYR A 1 84 ? 8.679 -1.985 -49.831 1.00 95.06 84 TYR A N 1
ATOM 654 C CA . TYR A 1 84 ? 9.795 -1.189 -50.349 1.00 95.06 84 TYR A CA 1
ATOM 655 C C . TYR A 1 84 ? 11.170 -1.602 -49.815 1.00 95.06 84 TYR A C 1
ATOM 657 O O . TYR A 1 84 ? 12.162 -0.956 -50.153 1.00 95.06 84 TYR A O 1
ATOM 665 N N . ASN A 1 85 ? 11.247 -2.684 -49.028 1.00 94.38 85 ASN A N 1
ATOM 666 C CA . ASN A 1 85 ? 12.487 -3.190 -48.435 1.00 94.38 85 ASN A CA 1
ATOM 667 C C . ASN A 1 85 ? 13.258 -2.074 -47.696 1.00 94.38 85 ASN A C 1
ATOM 669 O O . ASN A 1 85 ? 14.456 -1.875 -47.911 1.00 94.38 85 ASN A O 1
ATOM 673 N N . VAL A 1 86 ? 12.537 -1.322 -46.857 1.00 95.81 86 VAL A N 1
ATOM 674 C CA . VAL A 1 86 ? 13.082 -0.224 -46.048 1.00 95.81 86 VAL A CA 1
ATOM 675 C C . VAL A 1 86 ? 14.015 -0.793 -44.985 1.00 95.81 86 VAL A C 1
ATOM 677 O O . VAL A 1 86 ? 13.643 -1.695 -44.235 1.00 95.81 86 VAL A O 1
ATOM 680 N N . LYS A 1 87 ? 15.239 -0.269 -44.933 1.00 96.25 87 LYS A N 1
ATOM 681 C CA . LYS A 1 87 ? 16.296 -0.666 -43.996 1.00 96.25 87 LYS A CA 1
ATOM 682 C C . LYS A 1 87 ? 16.962 0.559 -43.392 1.00 96.25 87 LYS A C 1
ATOM 684 O O . LYS A 1 87 ? 16.862 1.652 -43.947 1.00 96.25 87 LYS A O 1
ATOM 689 N N . ALA A 1 88 ? 17.695 0.360 -42.304 1.00 96.81 88 ALA A N 1
ATOM 690 C CA . ALA A 1 88 ? 18.564 1.374 -41.730 1.00 96.81 88 ALA A CA 1
ATOM 691 C C . ALA A 1 88 ? 20.005 0.866 -41.608 1.00 96.81 88 ALA A C 1
ATOM 693 O O . ALA A 1 88 ? 20.257 -0.332 -41.506 1.00 96.81 88 ALA A O 1
ATOM 694 N N . THR A 1 89 ? 20.950 1.800 -41.616 1.00 97.31 89 THR A N 1
ATOM 695 C CA . THR A 1 89 ? 22.365 1.566 -41.301 1.00 97.31 89 THR A CA 1
ATOM 696 C C . THR A 1 89 ? 22.813 2.564 -40.244 1.00 97.31 89 THR A C 1
ATOM 698 O O . THR A 1 89 ? 22.442 3.735 -40.340 1.00 97.31 89 THR A O 1
ATOM 701 N N . TYR A 1 90 ? 23.649 2.140 -39.299 1.00 97.69 90 TYR A N 1
ATOM 702 C CA . TYR A 1 90 ? 24.247 3.009 -38.284 1.00 97.69 90 TYR A CA 1
ATOM 703 C C . TYR A 1 90 ? 25.755 3.157 -38.511 1.00 97.69 90 TYR A C 1
ATOM 705 O O . TYR A 1 90 ? 26.436 2.193 -38.852 1.00 97.69 90 TYR A O 1
ATOM 713 N N . SER A 1 91 ? 26.266 4.377 -38.340 1.00 96.50 91 SER A N 1
ATOM 714 C CA . SER A 1 91 ? 27.669 4.749 -38.597 1.00 96.50 91 SER A CA 1
ATOM 715 C C . SER A 1 91 ? 28.408 5.307 -37.368 1.00 96.50 91 SER A C 1
ATOM 717 O O . SER A 1 91 ? 29.473 5.909 -37.505 1.00 96.50 91 SER A O 1
ATOM 719 N N . GLY A 1 92 ? 27.835 5.142 -36.171 1.00 95.00 92 GLY A N 1
ATOM 720 C CA . GLY A 1 92 ? 28.474 5.500 -34.903 1.00 95.00 92 GLY A CA 1
ATOM 721 C C . GLY A 1 92 ? 29.397 4.398 -34.368 1.00 95.00 92 GLY A C 1
ATOM 722 O O . GLY A 1 92 ? 29.726 3.445 -35.073 1.00 95.00 92 GLY A O 1
ATOM 723 N N . SER A 1 93 ? 29.814 4.529 -33.106 1.00 95.19 93 SER A N 1
ATOM 724 C CA . SER A 1 93 ? 30.618 3.502 -32.425 1.00 95.19 93 SER A CA 1
ATOM 725 C C . SER A 1 93 ? 29.863 2.174 -32.340 1.00 95.19 93 SER A C 1
ATOM 727 O O . SER A 1 93 ? 28.685 2.170 -31.983 1.00 95.19 93 SER A O 1
ATOM 729 N N . LYS A 1 94 ? 30.543 1.051 -32.613 1.00 96.25 94 LYS A N 1
ATOM 730 C CA . LYS A 1 94 ? 30.025 -0.285 -32.273 1.00 96.25 94 LYS A CA 1
ATOM 731 C C . LYS A 1 94 ? 30.102 -0.519 -30.762 1.00 96.25 94 LYS A C 1
ATOM 733 O O . LYS A 1 94 ? 29.177 -1.088 -30.196 1.00 96.25 94 LYS A O 1
ATOM 738 N N . ASP A 1 95 ? 31.186 -0.068 -30.132 1.00 97.00 95 ASP A N 1
ATOM 739 C CA . ASP A 1 95 ? 31.453 -0.261 -28.707 1.00 97.00 95 ASP A CA 1
ATOM 740 C C . ASP A 1 95 ? 30.620 0.728 -27.883 1.00 97.00 95 ASP A C 1
ATOM 742 O O . ASP A 1 95 ? 30.683 1.945 -28.107 1.00 97.00 95 ASP A O 1
ATOM 746 N N . VAL A 1 96 ? 29.830 0.198 -26.949 1.00 97.12 96 VAL A N 1
ATOM 747 C CA . VAL A 1 96 ? 28.846 0.924 -26.134 1.00 97.12 96 VAL A CA 1
ATOM 748 C C . VAL A 1 96 ? 28.769 0.327 -24.717 1.00 97.12 96 VAL A C 1
ATOM 750 O O . VAL A 1 96 ? 29.422 -0.674 -24.412 1.00 97.12 96 VAL A O 1
ATOM 753 N N . VAL A 1 97 ? 27.970 0.925 -23.828 1.00 96.44 97 VAL A N 1
ATOM 754 C CA . VAL A 1 97 ? 27.684 0.347 -22.503 1.00 96.44 97 VAL A CA 1
ATOM 755 C C . VAL A 1 97 ? 26.186 0.228 -22.248 1.00 96.44 97 VAL A C 1
ATOM 757 O O . VAL A 1 97 ? 25.404 1.077 -22.675 1.00 96.44 97 VAL A O 1
ATOM 760 N N . PHE A 1 98 ? 25.786 -0.813 -21.524 1.00 96.31 98 PHE A N 1
ATOM 761 C CA . PHE A 1 98 ? 24.457 -0.919 -20.925 1.00 96.31 98 PHE A CA 1
ATOM 762 C C . PHE A 1 98 ? 24.202 0.216 -19.915 1.00 96.31 98 PHE A C 1
ATOM 764 O O . PHE A 1 98 ? 25.138 0.739 -19.306 1.00 96.31 98 PHE A O 1
ATOM 771 N N . ASN A 1 99 ? 22.939 0.616 -19.744 1.00 93.81 99 ASN A N 1
ATOM 772 C CA . ASN A 1 99 ? 22.554 1.746 -18.890 1.00 93.81 99 ASN A CA 1
ATOM 773 C C . ASN A 1 99 ? 22.658 1.453 -17.378 1.00 93.81 99 ASN A C 1
ATOM 775 O O . ASN A 1 99 ? 22.913 2.378 -16.610 1.00 93.81 99 ASN A O 1
ATOM 779 N N . ALA A 1 100 ? 22.478 0.197 -16.961 1.00 95.19 100 ALA A N 1
ATOM 780 C CA . ALA A 1 100 ? 22.512 -0.249 -15.569 1.00 95.19 100 ALA A CA 1
ATOM 781 C C . ALA A 1 100 ? 22.813 -1.760 -15.472 1.00 95.19 100 ALA A C 1
ATOM 783 O O . ALA A 1 100 ? 22.567 -2.498 -16.428 1.00 95.19 100 ALA A O 1
ATOM 784 N N . PRO A 1 101 ? 23.317 -2.263 -14.327 1.00 95.25 101 PRO A N 1
ATOM 785 C CA . PRO A 1 101 ? 23.667 -3.672 -14.133 1.00 95.25 101 PRO A CA 1
ATOM 786 C C . PRO A 1 101 ? 22.456 -4.510 -13.687 1.00 95.25 101 PRO A C 1
ATOM 788 O O . PRO A 1 101 ? 22.499 -5.222 -12.680 1.00 95.25 101 PRO A O 1
ATOM 791 N N . THR A 1 102 ? 21.359 -4.374 -14.431 1.00 96.25 102 THR A N 1
ATOM 792 C CA . THR A 1 102 ? 20.091 -5.107 -14.286 1.00 96.25 102 THR A CA 1
ATOM 793 C C . THR A 1 102 ? 20.135 -6.419 -15.058 1.00 96.25 102 THR A C 1
ATOM 795 O O . THR A 1 102 ? 20.656 -6.439 -16.167 1.00 96.25 102 THR A O 1
ATOM 798 N N . ILE A 1 103 ? 19.600 -7.508 -14.511 1.00 95.00 103 ILE A N 1
ATOM 799 C CA . ILE A 1 103 ? 19.755 -8.857 -15.070 1.00 95.00 103 ILE A CA 1
ATOM 800 C C . ILE A 1 103 ? 18.481 -9.277 -15.819 1.00 95.00 103 ILE A C 1
ATOM 802 O O . ILE A 1 103 ? 17.476 -9.673 -15.217 1.00 95.00 103 ILE A O 1
ATOM 806 N N . GLY A 1 104 ? 18.543 -9.180 -17.148 1.00 94.12 104 GLY A N 1
ATOM 807 C CA . GLY A 1 104 ? 17.409 -9.310 -18.062 1.00 94.12 104 GLY A CA 1
ATOM 808 C C . GLY A 1 104 ? 17.666 -8.586 -19.387 1.00 94.12 104 GLY A C 1
ATOM 809 O O . GLY A 1 104 ? 18.798 -8.565 -19.875 1.00 94.12 104 GLY A O 1
ATOM 810 N N . VAL A 1 105 ? 16.622 -7.977 -19.952 1.00 94.06 105 VAL A N 1
ATOM 811 C CA . VAL A 1 105 ? 16.684 -7.105 -21.134 1.00 94.06 105 VAL A CA 1
ATOM 812 C C . VAL A 1 105 ? 17.139 -5.712 -20.703 1.00 94.06 105 VAL A C 1
ATOM 814 O O . VAL A 1 105 ? 16.444 -5.029 -19.947 1.00 94.06 105 VAL A O 1
ATOM 817 N N . VAL A 1 106 ? 18.296 -5.276 -21.203 1.00 95.12 106 VAL A N 1
ATOM 818 C CA . VAL A 1 106 ? 18.961 -4.041 -20.771 1.00 95.12 106 VAL A CA 1
ATOM 819 C C . VAL A 1 106 ? 19.148 -3.079 -21.949 1.00 95.12 106 VAL A C 1
ATOM 821 O O . VAL A 1 106 ? 19.771 -3.442 -22.954 1.00 95.12 106 VAL A O 1
ATOM 824 N N . PRO A 1 107 ? 18.651 -1.833 -21.850 1.00 94.00 107 PRO A N 1
ATOM 825 C CA . PRO A 1 107 ? 18.972 -0.783 -22.804 1.00 94.00 107 PRO A CA 1
ATOM 826 C C . PRO A 1 107 ? 20.456 -0.410 -22.775 1.00 94.00 107 PRO A C 1
ATOM 828 O O . PRO A 1 107 ? 21.083 -0.297 -21.720 1.00 94.00 107 PRO A O 1
ATOM 831 N N . VAL A 1 108 ? 21.012 -0.134 -23.948 1.00 95.19 108 VAL A N 1
ATOM 832 C CA . VAL A 1 108 ? 22.262 0.618 -24.080 1.00 95.19 108 VAL A CA 1
ATOM 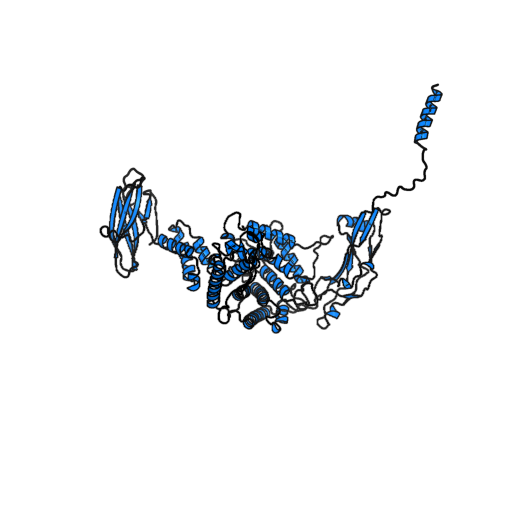833 C C . VAL A 1 108 ? 22.029 2.038 -23.557 1.00 95.19 108 VAL A C 1
ATOM 835 O O . VAL A 1 108 ? 20.957 2.615 -23.748 1.00 95.19 108 VAL A O 1
ATOM 838 N N . ASN A 1 109 ? 23.026 2.615 -22.889 1.00 92.62 109 ASN A N 1
ATOM 839 C CA . ASN A 1 109 ? 22.971 3.997 -22.427 1.00 92.62 109 ASN A CA 1
ATOM 840 C C . ASN A 1 109 ? 22.735 4.936 -23.633 1.00 92.62 109 ASN A C 1
ATOM 842 O O . ASN A 1 109 ? 23.536 4.921 -24.574 1.00 92.62 109 ASN A O 1
ATOM 846 N N . PRO A 1 110 ? 21.672 5.766 -23.633 1.00 88.81 110 PRO A N 1
ATOM 847 C CA . PRO A 1 110 ? 21.319 6.592 -24.788 1.00 88.81 110 PRO A CA 1
ATOM 848 C C . PRO A 1 110 ? 22.418 7.591 -25.175 1.00 88.81 110 PRO A C 1
ATOM 850 O O . PRO A 1 110 ? 22.501 7.972 -26.336 1.00 88.81 110 PRO A O 1
ATOM 853 N N . LEU A 1 111 ? 23.319 7.961 -24.255 1.00 90.94 111 LEU A N 1
ATOM 854 C CA . LEU A 1 111 ? 24.469 8.824 -24.554 1.00 90.94 111 LEU A CA 1
ATOM 855 C C . LEU A 1 111 ? 25.527 8.160 -25.458 1.00 90.94 111 LEU A C 1
ATOM 857 O O . LEU A 1 111 ? 26.406 8.850 -25.971 1.00 90.94 111 LEU A O 1
ATOM 861 N N . ASN A 1 112 ? 25.461 6.840 -25.666 1.00 93.69 112 ASN A N 1
ATOM 862 C CA . ASN A 1 112 ? 26.333 6.106 -26.589 1.00 93.69 112 ASN A CA 1
ATOM 863 C C . ASN A 1 112 ? 25.748 5.954 -28.005 1.00 93.69 112 ASN A C 1
ATOM 865 O O . ASN A 1 112 ? 26.454 5.481 -28.899 1.00 93.69 112 ASN A O 1
ATOM 869 N N . ILE A 1 113 ? 24.490 6.351 -28.223 1.00 94.62 113 ILE A N 1
ATOM 870 C CA . ILE A 1 113 ? 23.803 6.264 -29.515 1.00 94.62 113 ILE A CA 1
ATOM 871 C C . ILE A 1 113 ? 23.605 7.677 -30.070 1.00 94.62 113 ILE A C 1
ATOM 873 O O . ILE A 1 113 ? 22.955 8.507 -29.446 1.00 94.62 113 ILE A O 1
ATOM 877 N N . ASP A 1 114 ? 24.150 7.957 -31.256 1.00 94.88 114 ASP A N 1
ATOM 878 C CA . ASP A 1 114 ? 23.974 9.238 -31.958 1.00 94.88 114 ASP A CA 1
ATOM 879 C C . ASP A 1 114 ? 22.960 9.065 -33.104 1.00 94.88 114 ASP A C 1
ATOM 881 O O . ASP A 1 114 ? 23.319 8.506 -34.148 1.00 94.88 114 ASP A O 1
ATOM 885 N N . PRO A 1 115 ? 21.706 9.548 -32.972 1.00 94.81 115 PRO A N 1
ATOM 886 C CA . PRO A 1 115 ? 20.691 9.387 -34.011 1.00 94.81 115 PRO A CA 1
ATOM 887 C C . PRO A 1 115 ? 21.088 9.980 -35.368 1.00 94.81 115 PRO A C 1
ATOM 889 O O . PRO A 1 115 ? 20.642 9.480 -36.399 1.00 94.81 115 PRO A O 1
ATOM 892 N N . SER A 1 116 ? 21.986 10.975 -35.411 1.00 95.44 116 SER A N 1
ATOM 893 C CA . SER A 1 116 ? 22.476 11.553 -36.674 1.00 95.44 116 SER A CA 1
ATOM 894 C C . SER A 1 116 ? 23.335 10.586 -37.503 1.00 95.44 116 SER A C 1
ATOM 896 O O . SER A 1 116 ? 23.612 10.847 -38.675 1.00 95.44 116 SER A O 1
ATOM 898 N N . LYS A 1 117 ? 23.762 9.460 -36.913 1.00 96.88 117 LYS A N 1
ATOM 899 C CA . LYS A 1 117 ? 24.513 8.387 -37.584 1.00 96.88 117 LYS A CA 1
ATOM 900 C C . LYS A 1 117 ? 23.631 7.312 -38.203 1.00 96.88 117 LYS A C 1
ATOM 902 O O . LYS A 1 117 ? 24.180 6.433 -38.877 1.00 96.88 117 LYS A O 1
ATOM 907 N N . VAL A 1 118 ? 22.318 7.354 -37.977 1.00 97.25 118 VAL A N 1
ATOM 908 C CA . VAL A 1 118 ? 21.349 6.457 -38.612 1.00 97.25 118 VAL A CA 1
ATOM 909 C C . VAL A 1 118 ? 20.963 7.000 -39.985 1.00 97.25 118 VAL A C 1
ATOM 911 O O . VAL A 1 118 ? 20.651 8.176 -40.148 1.00 97.25 118 VAL A O 1
ATOM 914 N N . LYS A 1 119 ? 20.950 6.119 -40.984 1.00 96.94 119 LYS A N 1
ATOM 915 C CA . LYS A 1 119 ? 20.462 6.410 -42.333 1.00 96.94 119 LYS A CA 1
ATOM 916 C C . LYS A 1 119 ? 19.432 5.369 -42.750 1.00 96.94 119 LYS A C 1
ATOM 918 O O . LYS A 1 119 ? 19.763 4.188 -42.809 1.00 96.94 119 LYS A O 1
ATOM 923 N N . ILE A 1 120 ? 18.227 5.820 -43.092 1.00 96.81 120 ILE A N 1
ATOM 924 C CA . ILE A 1 120 ? 17.159 4.991 -43.667 1.00 96.81 120 ILE A CA 1
ATOM 925 C C . ILE A 1 120 ? 17.363 4.883 -45.188 1.00 96.81 120 ILE A C 1
ATOM 927 O O . ILE A 1 120 ? 17.887 5.797 -45.831 1.00 96.81 120 ILE A O 1
ATOM 931 N N . THR A 1 121 ? 17.026 3.746 -45.793 1.00 94.94 121 THR A N 1
ATOM 932 C CA . THR A 1 121 ? 17.121 3.520 -47.243 1.00 94.94 121 THR A CA 1
ATOM 933 C C . THR A 1 121 ? 16.053 2.520 -47.714 1.00 94.94 121 THR A C 1
ATOM 935 O O . THR A 1 121 ? 15.997 1.420 -47.165 1.00 94.94 121 THR A O 1
ATOM 938 N N . PRO A 1 122 ? 15.256 2.845 -48.754 1.00 92.25 122 PRO A N 1
ATOM 939 C CA . PRO A 1 122 ? 15.141 4.163 -49.389 1.00 92.25 122 PRO A CA 1
ATOM 940 C C . PRO A 1 122 ? 14.538 5.209 -48.432 1.00 92.25 122 PRO A C 1
ATOM 942 O O . PRO A 1 122 ? 13.705 4.880 -47.599 1.00 92.25 122 PRO A O 1
ATOM 945 N N . GLU A 1 123 ? 14.956 6.471 -48.555 1.00 88.88 123 GLU A N 1
ATOM 946 C CA . GLU A 1 123 ? 14.408 7.591 -47.762 1.00 88.88 123 GLU A CA 1
ATOM 947 C C . GLU A 1 123 ? 12.992 7.981 -48.226 1.00 88.88 123 GLU A C 1
ATOM 949 O O . GLU A 1 123 ? 12.147 8.375 -47.428 1.00 88.88 123 GLU A O 1
ATOM 954 N N . SER A 1 124 ? 12.710 7.836 -49.524 1.00 88.56 124 SER A N 1
ATOM 955 C CA . SER A 1 124 ? 11.387 8.058 -50.110 1.00 88.56 124 SER A CA 1
ATOM 956 C C . SER A 1 124 ? 11.112 7.106 -51.271 1.00 88.56 124 SER A C 1
ATOM 958 O O . SER A 1 124 ? 12.035 6.576 -51.897 1.00 88.56 124 SER A O 1
ATOM 960 N N . VAL A 1 125 ? 9.828 6.869 -51.542 1.00 90.25 125 VAL A N 1
AT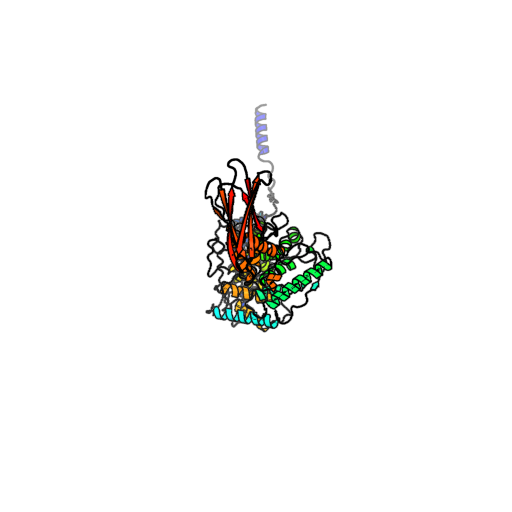OM 961 C CA . VAL A 1 125 ? 9.329 5.932 -52.564 1.00 90.25 125 VAL A CA 1
ATOM 962 C C . VAL A 1 125 ? 8.111 6.508 -53.294 1.00 90.25 125 VAL A C 1
ATOM 964 O O . VAL A 1 125 ? 7.617 7.575 -52.934 1.00 90.25 125 VAL A O 1
ATOM 967 N N . GLU A 1 126 ? 7.660 5.836 -54.361 1.00 86.94 126 GLU A N 1
ATOM 968 C CA . GLU A 1 126 ? 6.571 6.298 -55.245 1.00 86.94 126 GLU A CA 1
ATOM 969 C C . GLU A 1 126 ? 6.723 7.775 -55.667 1.00 86.94 126 GLU A C 1
ATOM 971 O O . GLU A 1 126 ? 5.838 8.598 -55.455 1.00 86.94 126 GLU A O 1
ATOM 976 N N . ASN A 1 127 ? 7.883 8.129 -56.236 1.00 84.50 127 ASN A N 1
ATOM 977 C CA . ASN A 1 127 ? 8.220 9.495 -56.671 1.00 84.50 127 ASN A CA 1
ATOM 978 C C . ASN A 1 127 ? 8.088 10.576 -55.573 1.00 84.50 127 ASN A C 1
ATOM 980 O O . ASN A 1 127 ? 7.874 11.744 -55.886 1.00 84.50 127 ASN A O 1
ATOM 984 N N . GLY A 1 128 ? 8.243 10.197 -54.300 1.00 81.88 128 GLY A N 1
ATOM 985 C CA . GLY A 1 128 ? 8.164 11.110 -53.158 1.00 81.88 128 GLY A CA 1
ATOM 986 C C . GLY A 1 128 ? 6.813 11.121 -52.444 1.00 81.88 128 GLY A C 1
ATOM 987 O O . GLY A 1 128 ? 6.658 11.876 -51.491 1.00 81.88 128 GLY A O 1
ATOM 988 N N . ARG A 1 129 ? 5.848 10.279 -52.841 1.00 89.31 129 ARG A N 1
ATOM 989 C CA . ARG A 1 129 ? 4.551 10.160 -52.152 1.00 89.31 129 ARG A CA 1
ATOM 990 C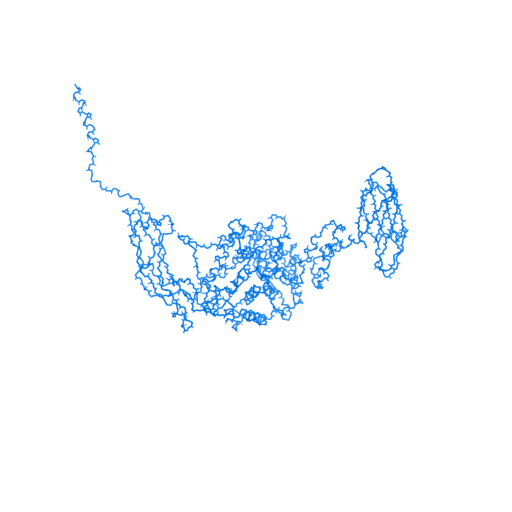 C . ARG A 1 129 ? 4.693 9.732 -50.690 1.00 89.31 129 ARG A C 1
ATOM 992 O O . ARG A 1 129 ? 3.943 10.216 -49.850 1.00 89.31 129 ARG A O 1
ATOM 999 N N . TYR A 1 130 ? 5.642 8.843 -50.396 1.00 93.31 130 TYR A N 1
ATOM 1000 C CA . TYR A 1 130 ? 5.963 8.405 -49.037 1.00 93.31 130 TYR A CA 1
ATOM 1001 C C . TYR A 1 130 ? 7.415 8.743 -48.708 1.00 93.31 130 TYR A C 1
ATOM 1003 O O . TYR A 1 130 ? 8.306 8.496 -49.529 1.00 93.31 130 TYR A O 1
ATOM 1011 N N . LYS A 1 131 ? 7.648 9.265 -47.504 1.00 94.88 131 LYS A N 1
ATOM 1012 C CA . LYS A 1 131 ? 8.970 9.600 -46.963 1.00 94.88 131 LYS A CA 1
ATOM 1013 C C . LYS A 1 131 ? 9.110 8.983 -45.573 1.00 94.88 131 LYS A C 1
ATOM 1015 O O . LYS A 1 131 ? 8.262 9.215 -44.720 1.00 94.88 131 LYS A O 1
ATOM 1020 N N . PHE A 1 132 ? 10.167 8.215 -45.342 1.00 95.25 132 PHE A N 1
ATOM 1021 C CA . PHE A 1 132 ? 10.418 7.570 -44.052 1.00 95.25 132 PHE A CA 1
ATOM 1022 C C . PHE A 1 132 ? 11.271 8.488 -43.177 1.00 95.25 132 PHE A C 1
ATOM 1024 O O . PHE A 1 132 ? 12.374 8.875 -43.572 1.00 95.25 132 PHE A O 1
ATOM 1031 N N . VAL A 1 133 ? 10.755 8.857 -42.008 1.00 94.50 133 VAL A N 1
ATOM 1032 C CA . VAL A 1 133 ? 11.376 9.823 -41.096 1.00 94.50 133 VAL A CA 1
ATOM 1033 C C . VAL A 1 133 ? 11.820 9.098 -39.834 1.00 94.50 133 VAL A C 1
ATOM 1035 O O . VAL A 1 133 ? 11.044 8.378 -39.216 1.00 94.50 133 VAL A O 1
ATOM 1038 N N . LEU A 1 134 ? 13.088 9.267 -39.458 1.00 94.69 134 LEU A N 1
ATOM 1039 C CA . LEU A 1 134 ? 13.608 8.687 -38.226 1.00 94.69 134 LEU A CA 1
ATOM 1040 C C . LEU A 1 134 ? 13.005 9.403 -37.019 1.00 94.69 134 LEU A C 1
ATOM 1042 O O . LEU A 1 134 ? 13.179 10.615 -36.878 1.00 94.69 134 LEU A O 1
ATOM 1046 N N . LYS A 1 135 ? 12.364 8.638 -36.138 1.00 93.06 135 LYS A N 1
ATOM 1047 C CA . LYS A 1 135 ? 11.699 9.152 -34.945 1.00 93.06 135 LYS A CA 1
ATOM 1048 C C . LYS A 1 135 ? 12.465 8.824 -33.670 1.00 93.06 135 LYS A C 1
ATOM 1050 O O . LYS A 1 135 ? 12.850 9.743 -32.948 1.00 93.06 135 LYS A O 1
ATOM 1055 N N . ASN A 1 136 ? 12.771 7.548 -33.440 1.00 90.50 136 ASN A N 1
ATOM 1056 C CA . ASN A 1 136 ? 13.613 7.101 -32.333 1.00 90.50 136 ASN A CA 1
ATOM 1057 C C . ASN A 1 136 ? 14.737 6.156 -32.796 1.00 90.50 136 ASN A C 1
ATOM 1059 O O . ASN A 1 136 ? 14.626 5.457 -33.806 1.00 90.50 136 ASN A O 1
ATOM 1063 N N . VAL A 1 137 ? 15.816 6.094 -32.013 1.00 92.69 137 VAL A N 1
ATOM 1064 C CA . VAL A 1 137 ? 16.850 5.057 -32.123 1.00 92.69 137 VAL A CA 1
ATOM 1065 C C . VAL A 1 137 ? 17.031 4.430 -30.754 1.00 92.69 137 VAL A C 1
ATOM 1067 O O . VAL A 1 137 ? 17.357 5.119 -29.790 1.00 92.69 137 VAL A O 1
ATOM 1070 N N . SER A 1 138 ? 16.853 3.118 -30.670 1.00 92.00 138 SER A N 1
ATOM 1071 C CA . SER A 1 138 ? 17.047 2.359 -29.435 1.00 92.00 138 SER A CA 1
ATOM 1072 C C . SER A 1 138 ? 18.009 1.202 -29.664 1.00 92.00 138 SER A C 1
ATOM 1074 O O . SER A 1 138 ? 18.112 0.665 -30.767 1.00 92.00 138 SER A O 1
ATOM 1076 N N . ALA A 1 139 ? 18.726 0.816 -28.613 1.00 94.69 139 ALA A N 1
ATOM 1077 C CA . ALA A 1 139 ? 19.583 -0.355 -28.631 1.00 94.69 139 ALA A CA 1
ATOM 1078 C C . ALA A 1 139 ? 19.429 -1.138 -27.327 1.00 94.69 139 ALA A C 1
ATOM 1080 O O . ALA A 1 139 ? 19.387 -0.547 -26.248 1.00 94.69 139 ALA A O 1
ATOM 1081 N N . VAL A 1 140 ? 19.305 -2.460 -27.439 1.00 94.31 140 VAL A N 1
ATOM 1082 C CA . VAL A 1 140 ? 19.004 -3.376 -26.326 1.00 94.31 140 VAL A CA 1
ATOM 1083 C C . VAL A 1 140 ? 19.767 -4.686 -26.495 1.00 94.31 140 VAL A C 1
ATOM 1085 O O . VAL A 1 140 ? 19.965 -5.155 -27.615 1.00 94.31 140 VAL A O 1
ATOM 1088 N N . GLY A 1 141 ? 20.168 -5.297 -25.387 1.00 95.38 141 GLY A N 1
ATOM 1089 C CA . GLY A 1 141 ? 20.753 -6.640 -25.341 1.00 95.38 141 GLY A CA 1
ATOM 1090 C C . GLY A 1 141 ? 20.496 -7.278 -23.982 1.00 95.38 141 GLY A C 1
ATOM 1091 O O . GLY A 1 141 ? 19.969 -6.620 -23.084 1.00 95.38 141 GLY A O 1
ATOM 1092 N N . ASN A 1 142 ? 20.842 -8.552 -23.815 1.00 96.06 142 ASN A N 1
ATOM 1093 C CA . ASN A 1 142 ? 20.613 -9.244 -22.549 1.00 96.06 142 ASN A CA 1
ATOM 1094 C C . ASN A 1 142 ? 21.864 -9.228 -21.666 1.00 96.06 142 ASN A C 1
ATOM 1096 O O . ASN A 1 142 ? 22.954 -9.600 -22.111 1.00 96.06 142 ASN A O 1
ATOM 1100 N N . LEU A 1 143 ? 21.687 -8.867 -20.395 1.00 96.06 143 LEU A N 1
ATOM 1101 C CA . LEU A 1 143 ? 22.671 -9.108 -19.343 1.00 96.06 143 LEU A CA 1
ATOM 1102 C C . LEU A 1 143 ? 22.223 -10.353 -18.569 1.00 96.06 143 LEU A C 1
ATOM 1104 O O . LEU A 1 143 ? 21.277 -10.326 -17.786 1.00 96.06 143 LEU A O 1
ATOM 1108 N N . ILE A 1 144 ? 22.869 -11.467 -18.888 1.00 94.75 144 ILE A N 1
ATOM 1109 C CA . ILE A 1 144 ? 22.520 -12.830 -18.498 1.00 94.75 144 ILE A CA 1
ATOM 1110 C C . ILE A 1 144 ? 23.098 -13.132 -17.110 1.00 94.75 144 ILE A C 1
ATOM 1112 O O . ILE A 1 144 ? 24.269 -12.848 -16.839 1.00 94.75 144 ILE A O 1
ATOM 1116 N N . ASP A 1 145 ? 22.282 -13.750 -16.256 1.00 91.19 145 ASP A N 1
ATOM 1117 C CA . ASP A 1 145 ? 22.699 -14.265 -14.949 1.00 91.19 145 ASP A CA 1
ATOM 1118 C C . ASP A 1 145 ? 23.789 -15.342 -15.095 1.00 91.19 145 ASP A C 1
ATOM 1120 O O . ASP A 1 145 ? 23.729 -16.192 -15.987 1.00 91.19 145 ASP A O 1
ATOM 1124 N N . ASN A 1 146 ? 24.784 -15.328 -14.211 1.00 82.81 146 ASN A N 1
ATOM 1125 C CA . ASN A 1 146 ? 25.856 -16.316 -14.204 1.00 82.81 146 ASN A CA 1
ATOM 1126 C C . ASN A 1 146 ? 25.584 -17.535 -13.316 1.00 82.81 146 ASN A C 1
ATOM 1128 O O . ASN A 1 146 ? 26.229 -18.562 -13.539 1.00 82.81 146 ASN A O 1
ATOM 1132 N N . SER A 1 147 ? 24.674 -17.455 -12.334 1.00 71.81 147 SER A N 1
ATOM 1133 C CA . SER A 1 147 ? 24.273 -18.596 -11.501 1.00 71.81 147 SER A CA 1
ATOM 1134 C C . SER A 1 147 ? 23.182 -18.265 -10.476 1.00 71.81 147 SER A C 1
ATOM 1136 O O . SER A 1 147 ? 23.229 -17.259 -9.770 1.00 71.81 147 SER A O 1
ATOM 1138 N N . THR A 1 148 ? 22.275 -19.224 -10.293 1.00 67.31 148 THR A N 1
ATOM 1139 C CA . THR A 1 148 ? 21.363 -19.305 -9.148 1.00 67.31 148 THR A CA 1
ATOM 1140 C C . THR A 1 148 ? 21.865 -20.419 -8.208 1.00 67.31 148 THR A C 1
ATOM 1142 O O . THR A 1 148 ? 21.693 -21.598 -8.531 1.00 67.31 148 THR A O 1
ATOM 1145 N N . PRO A 1 149 ? 22.543 -20.109 -7.085 1.00 69.62 149 PRO A N 1
ATOM 1146 C CA . PRO A 1 149 ? 22.832 -21.086 -6.040 1.00 69.62 149 PRO A CA 1
ATOM 1147 C C . PRO A 1 149 ? 21.538 -21.480 -5.311 1.00 69.62 149 PRO A C 1
ATOM 1149 O O . PRO A 1 149 ? 20.525 -20.787 -5.404 1.00 69.62 149 PRO A O 1
ATOM 1152 N N . ALA A 1 150 ? 21.575 -22.578 -4.554 1.00 76.38 150 ALA A N 1
ATOM 1153 C CA . ALA A 1 150 ? 20.518 -22.868 -3.588 1.00 76.38 150 ALA A CA 1
ATOM 1154 C C . ALA A 1 150 ? 20.504 -21.788 -2.492 1.00 76.38 150 ALA A C 1
ATOM 1156 O O . ALA A 1 150 ? 21.570 -21.342 -2.060 1.00 76.38 150 ALA A O 1
ATOM 1157 N N . ILE A 1 151 ? 19.309 -21.388 -2.060 1.00 86.00 151 ILE A N 1
ATOM 1158 C CA . ILE A 1 151 ? 19.100 -20.336 -1.061 1.00 86.00 151 ILE A CA 1
ATOM 1159 C C . ILE A 1 151 ? 18.528 -20.952 0.208 1.00 86.00 151 ILE A C 1
ATOM 1161 O O . ILE A 1 151 ? 17.678 -21.838 0.149 1.00 86.00 151 ILE A O 1
ATOM 1165 N N . ASP A 1 152 ? 19.022 -20.482 1.348 1.00 91.25 152 ASP A N 1
ATOM 1166 C CA . ASP A 1 152 ? 18.446 -20.762 2.657 1.00 91.25 152 ASP A CA 1
ATOM 1167 C C . ASP A 1 152 ? 17.294 -19.777 2.905 1.00 91.25 152 ASP A C 1
ATOM 1169 O O . ASP A 1 152 ? 17.496 -18.678 3.418 1.00 91.25 152 ASP A O 1
ATOM 1173 N N . GLU A 1 153 ? 16.098 -20.135 2.429 1.00 92.50 153 GLU A N 1
ATOM 1174 C CA . GLU A 1 153 ? 14.900 -19.290 2.530 1.00 92.50 153 GLU A CA 1
ATOM 1175 C C . GLU A 1 153 ? 14.547 -18.974 3.994 1.00 92.50 153 GLU A C 1
ATOM 1177 O O . GLU A 1 153 ? 14.277 -17.823 4.329 1.00 92.50 153 GLU A O 1
ATOM 1182 N N . GLU A 1 154 ? 14.605 -19.980 4.875 1.00 93.44 154 GLU A N 1
ATOM 1183 C CA . GLU A 1 154 ? 14.316 -19.832 6.308 1.00 93.44 154 GLU A CA 1
ATOM 1184 C C . GLU A 1 154 ? 15.379 -18.954 6.988 1.00 93.44 154 GLU A C 1
ATOM 1186 O O . GLU A 1 154 ? 15.036 -17.996 7.685 1.00 93.44 154 GLU A O 1
ATOM 1191 N N . GLY A 1 155 ? 16.665 -19.199 6.704 1.00 94.75 155 GLY A N 1
ATOM 1192 C CA . GLY A 1 155 ? 17.770 -18.377 7.197 1.00 94.75 155 GLY A CA 1
ATOM 1193 C C . GLY A 1 155 ? 17.657 -16.905 6.785 1.00 94.75 155 GLY A C 1
ATOM 1194 O O . GLY A 1 155 ? 17.800 -16.025 7.633 1.00 94.75 155 GLY A O 1
ATOM 1195 N N . GLN A 1 156 ? 17.321 -16.612 5.522 1.00 93.06 156 GLN A N 1
ATOM 1196 C CA . GLN A 1 156 ? 17.138 -15.226 5.068 1.00 93.06 156 GLN A CA 1
ATOM 1197 C C . GLN A 1 156 ? 15.951 -14.522 5.740 1.00 93.06 156 GLN A C 1
ATOM 1199 O O . GLN A 1 156 ? 16.011 -13.315 5.981 1.00 93.06 156 GLN A O 1
ATOM 1204 N N . ILE A 1 157 ? 14.881 -15.245 6.067 1.00 94.25 157 ILE A N 1
ATOM 1205 C CA . ILE A 1 157 ? 13.723 -14.671 6.763 1.00 94.25 157 ILE A CA 1
ATOM 1206 C C . ILE A 1 157 ? 14.047 -14.372 8.232 1.00 94.25 157 ILE A C 1
ATOM 1208 O O . ILE A 1 157 ? 13.649 -13.320 8.736 1.00 94.25 157 ILE A O 1
ATOM 1212 N N . GLU A 1 158 ? 14.823 -15.220 8.908 1.00 94.50 158 GLU A N 1
ATOM 1213 C CA . GLU A 1 158 ? 15.316 -14.912 10.256 1.00 94.50 158 GLU A CA 1
ATOM 1214 C C . GLU A 1 158 ? 16.328 -13.752 10.254 1.00 94.50 158 GLU A C 1
ATOM 1216 O O . GLU A 1 158 ? 16.221 -12.860 11.100 1.00 94.50 158 GLU A O 1
ATOM 1221 N N . GLU A 1 159 ? 17.229 -13.668 9.266 1.00 92.12 159 GLU A N 1
ATOM 1222 C CA . GLU A 1 159 ? 18.104 -12.496 9.085 1.00 92.12 159 GLU A CA 1
ATOM 1223 C C . GLU A 1 159 ? 17.294 -11.207 8.860 1.00 92.12 159 GLU A C 1
ATOM 1225 O O . GLU A 1 159 ? 17.605 -10.174 9.458 1.00 92.12 159 GLU A O 1
ATOM 1230 N N . ALA A 1 160 ? 16.223 -11.253 8.056 1.00 92.19 160 ALA A N 1
ATOM 1231 C CA . ALA A 1 160 ? 15.325 -10.118 7.836 1.00 92.19 160 ALA A CA 1
ATOM 1232 C C . ALA A 1 160 ? 14.621 -9.664 9.131 1.00 92.19 160 ALA A C 1
ATOM 1234 O O . ALA A 1 160 ? 14.528 -8.461 9.389 1.00 92.19 160 ALA A O 1
ATOM 1235 N N . LYS A 1 161 ? 14.183 -10.600 9.983 1.00 92.06 161 LYS A N 1
ATOM 1236 C CA . LYS A 1 161 ? 13.581 -10.300 11.296 1.00 92.06 161 LYS A CA 1
ATOM 1237 C C . LYS A 1 161 ? 14.591 -9.732 12.293 1.00 92.06 161 LYS A C 1
ATOM 1239 O O . LYS A 1 161 ? 14.268 -8.778 13.007 1.00 92.06 161 LYS A O 1
ATOM 1244 N N . GLU A 1 162 ? 15.795 -10.306 12.392 1.00 89.06 162 GLU A N 1
ATOM 1245 C CA . GLU A 1 162 ? 16.854 -9.775 13.267 1.00 89.06 162 GLU A CA 1
ATOM 1246 C C . GLU A 1 162 ? 17.209 -8.347 12.851 1.00 89.06 162 GLU A C 1
ATOM 1248 O O . GLU A 1 162 ? 17.283 -7.452 13.703 1.00 89.06 162 GLU A O 1
ATOM 1253 N N . ALA A 1 163 ? 17.317 -8.128 11.539 1.00 86.00 163 ALA A N 1
ATOM 1254 C CA . ALA A 1 163 ? 17.380 -6.812 10.944 1.00 86.00 163 ALA A CA 1
ATOM 1255 C C . ALA A 1 163 ? 16.251 -5.915 11.480 1.00 86.00 163 ALA A C 1
ATOM 1257 O O . ALA A 1 163 ? 16.542 -5.023 12.276 1.00 86.00 163 ALA A O 1
ATOM 1258 N N . GLU A 1 164 ? 14.976 -6.111 11.138 1.00 87.25 164 GLU A N 1
ATOM 1259 C CA . GLU A 1 164 ? 13.897 -5.193 11.561 1.00 87.25 164 GLU A CA 1
ATOM 1260 C C . GLU A 1 164 ? 13.973 -4.768 13.041 1.00 87.25 164 GLU A C 1
ATOM 1262 O O . GLU A 1 164 ? 13.942 -3.571 13.358 1.00 87.25 164 GLU A O 1
ATOM 1267 N N . ASN A 1 165 ? 14.191 -5.734 13.941 1.00 85.94 165 ASN A N 1
ATOM 1268 C CA . ASN A 1 165 ? 14.384 -5.493 15.371 1.00 85.94 165 ASN A CA 1
ATOM 1269 C C . ASN A 1 165 ? 15.550 -4.532 15.680 1.00 85.94 165 ASN A C 1
ATOM 1271 O O . ASN A 1 165 ? 15.407 -3.623 16.507 1.00 85.94 165 ASN A O 1
ATOM 1275 N N . MET A 1 166 ? 16.694 -4.693 15.011 1.00 83.19 166 MET A N 1
ATOM 1276 C CA . MET A 1 166 ? 17.843 -3.791 15.119 1.00 83.19 166 MET A CA 1
ATOM 1277 C C . MET A 1 166 ? 17.554 -2.371 14.595 1.00 83.19 166 MET A C 1
ATOM 1279 O O . MET A 1 166 ? 18.045 -1.418 15.206 1.00 83.19 166 MET A O 1
ATOM 1283 N N . LEU A 1 167 ? 16.784 -2.177 13.509 1.00 83.75 167 LEU A N 1
ATOM 1284 C CA . LEU A 1 167 ? 16.470 -0.818 13.016 1.00 83.75 167 LEU A CA 1
ATOM 1285 C C . LEU A 1 167 ? 15.539 -0.104 13.986 1.00 83.75 167 LEU A C 1
ATOM 1287 O O . LEU A 1 167 ? 15.869 0.992 14.437 1.00 83.75 167 LEU A O 1
ATOM 1291 N N . TYR A 1 168 ? 14.423 -0.727 14.371 1.00 87.56 168 TYR A N 1
ATOM 1292 C CA . TYR A 1 168 ? 13.513 -0.130 15.350 1.00 87.56 168 TYR A CA 1
ATOM 1293 C C . TYR A 1 168 ? 14.221 0.150 16.686 1.00 87.56 168 TYR A C 1
ATOM 1295 O O . TYR A 1 168 ? 14.008 1.206 17.286 1.00 87.56 168 TYR A O 1
ATOM 1303 N N . GLY A 1 169 ? 15.150 -0.723 17.102 1.00 84.50 169 GLY A N 1
ATOM 1304 C CA . GLY A 1 169 ? 16.038 -0.500 18.246 1.00 84.50 169 GLY A CA 1
ATOM 1305 C C . GLY A 1 169 ? 16.966 0.715 18.096 1.00 84.50 169 GLY A C 1
ATOM 1306 O O . GLY A 1 169 ? 17.051 1.527 19.019 1.00 84.50 169 GLY A O 1
ATOM 1307 N N . LYS A 1 170 ? 17.621 0.897 16.936 1.00 82.69 170 LYS A N 1
ATOM 1308 C CA . LYS A 1 170 ? 18.425 2.101 16.622 1.00 82.69 170 LYS A CA 1
ATOM 1309 C C . LYS A 1 170 ? 17.576 3.379 16.659 1.00 82.69 170 LYS A C 1
ATOM 1311 O O . LYS A 1 170 ? 18.018 4.390 17.205 1.00 82.69 170 LYS A O 1
ATOM 1316 N N . LEU A 1 171 ? 16.368 3.318 16.098 1.00 82.88 171 LEU A N 1
ATOM 1317 C CA . LEU A 1 171 ? 15.393 4.414 16.040 1.00 82.88 171 LEU A CA 1
ATOM 1318 C C . LEU A 1 171 ? 14.716 4.705 17.389 1.00 82.88 171 LEU A C 1
ATOM 1320 O O . LEU A 1 171 ? 14.140 5.777 17.558 1.00 82.88 171 LEU A O 1
ATOM 1324 N N . LYS A 1 172 ? 14.804 3.777 18.353 1.00 86.56 172 LYS A N 1
ATOM 1325 C CA . LYS A 1 172 ? 14.169 3.849 19.681 1.00 86.56 172 LYS A CA 1
ATOM 1326 C C . LYS A 1 172 ? 12.635 3.927 19.627 1.00 86.56 172 LYS A C 1
ATOM 1328 O O . LYS A 1 172 ? 12.016 4.523 20.509 1.00 86.56 172 LYS A O 1
ATOM 1333 N N . ILE A 1 173 ? 12.013 3.315 18.617 1.00 87.75 173 ILE A N 1
ATOM 1334 C CA . ILE A 1 173 ? 10.546 3.262 18.510 1.00 87.75 173 ILE A CA 1
ATOM 1335 C C . ILE A 1 173 ? 9.985 2.469 19.701 1.00 87.75 173 ILE A C 1
ATOM 1337 O O . ILE A 1 173 ? 10.530 1.432 20.066 1.00 87.75 173 ILE A O 1
ATOM 1341 N N . GLY A 1 174 ? 8.939 2.978 20.358 1.00 87.56 174 GLY A N 1
ATOM 1342 C CA . GLY A 1 174 ? 8.374 2.360 21.567 1.00 87.56 174 GLY A CA 1
ATOM 1343 C C . GLY A 1 174 ? 9.188 2.545 22.857 1.00 87.56 174 GLY A C 1
ATOM 1344 O O . GLY A 1 174 ? 8.736 2.139 23.927 1.00 87.56 174 GLY A O 1
ATOM 1345 N N . VAL A 1 175 ? 10.374 3.165 22.801 1.00 87.50 175 VAL A N 1
ATOM 1346 C CA . VAL A 1 175 ? 11.269 3.287 23.962 1.00 87.50 175 VAL A CA 1
ATOM 1347 C C . VAL A 1 175 ? 11.030 4.597 24.715 1.00 87.50 175 VAL A C 1
ATOM 1349 O O . VAL A 1 175 ? 11.228 5.688 24.185 1.00 87.50 175 VAL A O 1
ATOM 1352 N N . GLY A 1 176 ? 10.698 4.487 26.003 1.00 88.44 176 GLY A N 1
ATOM 1353 C CA . GLY A 1 176 ? 10.472 5.634 26.886 1.00 88.44 176 GLY A CA 1
ATOM 1354 C C . GLY A 1 176 ? 9.028 6.135 26.838 1.00 88.44 176 GLY A C 1
ATOM 1355 O O . GLY A 1 176 ? 8.100 5.354 26.655 1.00 88.44 176 GLY A O 1
ATOM 1356 N N . SER A 1 177 ? 8.827 7.435 27.051 1.00 90.06 177 SER A N 1
ATOM 1357 C CA . SER A 1 177 ? 7.515 8.075 26.908 1.00 90.06 177 SER A CA 1
ATOM 1358 C C . SER A 1 177 ? 7.193 8.354 25.441 1.00 90.06 177 SER A C 1
ATOM 1360 O O . SER A 1 177 ? 8.086 8.720 24.674 1.00 90.06 177 SER A O 1
ATOM 1362 N N . VAL A 1 178 ? 5.912 8.290 25.079 1.00 92.31 178 VAL A N 1
ATOM 1363 C CA . VAL A 1 178 ? 5.413 8.810 23.799 1.00 92.31 178 VAL A CA 1
ATOM 1364 C C . VAL A 1 178 ? 5.842 10.282 23.636 1.00 92.31 178 VAL A C 1
ATOM 1366 O O . VAL A 1 178 ? 5.656 11.068 24.572 1.00 92.31 178 VAL A O 1
ATOM 1369 N N . PRO A 1 179 ? 6.449 10.676 22.499 1.00 87.12 179 PRO A N 1
ATOM 1370 C CA . PRO A 1 179 ? 6.820 12.064 22.240 1.00 87.12 179 PRO A CA 1
ATOM 1371 C C . PRO A 1 179 ? 5.612 13.005 22.242 1.00 87.12 179 PRO A C 1
ATOM 1373 O O . PRO A 1 179 ? 4.518 12.631 21.834 1.00 87.12 179 PRO A O 1
ATOM 1376 N N . SER A 1 180 ? 5.813 14.260 22.645 1.00 85.56 180 SER A N 1
ATOM 1377 C CA . SER A 1 180 ? 4.771 15.283 22.539 1.00 85.56 180 SER A CA 1
ATOM 1378 C C . SER A 1 180 ? 4.479 15.606 21.075 1.00 85.56 180 SER A C 1
ATOM 1380 O O . SER A 1 180 ? 5.373 16.083 20.367 1.00 85.56 180 SER A O 1
ATOM 1382 N N . PHE A 1 181 ? 3.235 15.420 20.643 1.00 92.75 181 PHE A N 1
ATOM 1383 C CA . PHE A 1 181 ? 2.845 15.768 19.281 1.00 92.75 181 PHE A CA 1
ATOM 1384 C C . PHE A 1 181 ? 2.805 17.284 19.077 1.00 92.75 181 PHE A C 1
ATOM 1386 O O . PHE A 1 181 ? 2.744 18.080 20.027 1.00 92.75 181 PHE A O 1
ATOM 1393 N N . ASN A 1 182 ? 2.936 17.675 17.819 1.00 92.88 182 ASN A N 1
ATOM 1394 C CA . ASN A 1 182 ? 2.686 19.019 17.323 1.00 92.88 182 ASN A CA 1
ATOM 1395 C C . ASN A 1 182 ? 2.251 18.926 15.854 1.00 92.88 182 ASN A C 1
ATOM 1397 O O . ASN A 1 182 ? 2.322 17.865 15.231 1.00 92.88 182 ASN A O 1
ATOM 1401 N N . TRP A 1 183 ? 1.841 20.054 15.287 1.00 95.81 183 TRP A N 1
ATOM 1402 C CA . TRP A 1 183 ? 1.546 20.190 13.867 1.00 95.81 183 TRP A CA 1
ATOM 1403 C C . TRP A 1 183 ? 2.289 21.395 13.283 1.00 95.81 183 TRP A C 1
ATOM 1405 O O . TRP A 1 183 ? 2.687 22.317 14.000 1.00 95.81 183 TRP A O 1
ATOM 1415 N N . SER A 1 184 ? 2.471 21.407 11.964 1.00 96.75 184 SER A N 1
ATOM 1416 C CA . SER A 1 184 ? 3.159 22.495 11.259 1.00 96.75 184 SER A CA 1
ATOM 1417 C C . SER A 1 184 ? 2.588 22.702 9.863 1.00 96.75 184 SER A C 1
ATOM 1419 O O . SER A 1 184 ? 2.405 21.729 9.140 1.00 96.75 184 SER A O 1
ATOM 1421 N N . GLY A 1 185 ? 2.363 23.953 9.462 1.00 96.75 185 GLY A N 1
ATOM 1422 C CA . GLY A 1 185 ? 1.843 24.318 8.142 1.00 96.75 185 GLY A CA 1
ATOM 1423 C C . GLY A 1 185 ? 0.895 25.511 8.228 1.00 96.75 185 GLY A C 1
ATOM 1424 O O . GLY A 1 185 ? 0.914 26.252 9.212 1.00 96.75 185 GLY A O 1
ATOM 1425 N N . SER A 1 186 ? 0.058 25.680 7.208 1.00 96.81 186 SER A N 1
ATOM 1426 C CA . SER A 1 186 ? -0.927 26.761 7.108 1.00 96.81 186 SER A CA 1
ATOM 1427 C C . SER A 1 186 ? -2.330 26.206 6.891 1.00 96.81 186 SER A C 1
ATOM 1429 O O . SER A 1 186 ? -2.504 25.235 6.159 1.00 96.81 186 SER A O 1
ATOM 1431 N N . LYS A 1 187 ? -3.331 26.877 7.472 1.00 96.75 187 LYS A N 1
ATOM 1432 C CA . LYS A 1 187 ? -4.754 26.644 7.183 1.00 96.75 187 LYS A CA 1
ATOM 1433 C C . LYS A 1 187 ? -5.065 26.831 5.691 1.00 96.75 187 LYS A C 1
ATOM 1435 O O . LYS A 1 187 ? -4.311 27.511 4.987 1.00 96.75 187 LYS A O 1
ATOM 1440 N N . ALA A 1 188 ? -6.174 26.260 5.227 1.00 95.12 188 ALA A N 1
ATOM 1441 C CA . ALA A 1 188 ? -6.646 26.433 3.858 1.00 95.12 188 ALA A CA 1
ATOM 1442 C C . ALA A 1 188 ? -6.839 27.927 3.533 1.00 95.12 188 ALA A C 1
ATOM 1444 O O . ALA A 1 188 ? -7.309 28.713 4.359 1.00 95.12 188 ALA A O 1
ATOM 1445 N N . SER A 1 189 ? -6.458 28.341 2.322 1.00 92.81 189 SER A N 1
ATOM 1446 C CA . SER A 1 189 ? -6.498 29.753 1.905 1.00 92.81 189 SER A CA 1
ATOM 1447 C C . SER A 1 189 ? -7.881 30.225 1.434 1.00 92.81 189 SER A C 1
ATOM 1449 O O . SER A 1 189 ? -8.094 31.427 1.270 1.00 92.81 189 SER A O 1
ATOM 1451 N N . PHE A 1 190 ? -8.819 29.296 1.237 1.00 91.31 190 PHE A N 1
ATOM 1452 C CA . PHE A 1 190 ? -10.222 29.526 0.895 1.00 91.31 190 PHE A CA 1
ATOM 1453 C C . PHE A 1 190 ? -11.080 28.346 1.384 1.00 91.31 190 PHE A C 1
ATOM 1455 O O . PHE A 1 190 ? -10.578 27.232 1.538 1.00 91.31 190 PHE A O 1
ATOM 1462 N N . ASP A 1 191 ? -12.374 28.576 1.628 1.00 87.50 191 ASP A N 1
ATOM 1463 C CA . ASP A 1 191 ? -13.294 27.502 2.023 1.00 87.50 191 ASP A CA 1
ATOM 1464 C C . ASP A 1 191 ? -13.444 26.467 0.893 1.00 87.50 191 ASP A C 1
ATOM 1466 O O . ASP A 1 191 ? -13.691 26.823 -0.259 1.00 87.50 191 ASP A O 1
ATOM 1470 N N . GLY A 1 192 ? -13.293 25.184 1.234 1.00 85.38 192 GLY A N 1
ATOM 1471 C CA . GLY A 1 192 ? -13.288 24.069 0.278 1.00 85.38 192 GLY A CA 1
ATOM 1472 C C . GLY A 1 192 ? -11.915 23.735 -0.323 1.00 85.38 192 GLY A C 1
ATOM 1473 O O . GLY A 1 192 ? -11.823 22.783 -1.089 1.00 85.38 192 GLY A O 1
ATOM 1474 N N . GLY A 1 193 ? -10.854 24.477 0.014 1.00 91.25 193 GLY A N 1
ATOM 1475 C CA . GLY A 1 193 ? -9.473 24.107 -0.316 1.00 91.25 193 GLY A CA 1
ATOM 1476 C C . GLY A 1 193 ? -8.820 23.209 0.742 1.00 91.25 193 GLY A C 1
ATOM 1477 O O . GLY A 1 193 ? -9.247 23.192 1.894 1.00 91.25 193 GLY A O 1
ATOM 1478 N N . GLU A 1 194 ? -7.752 22.506 0.356 1.00 95.94 194 GLU A N 1
ATOM 1479 C CA . GLU A 1 194 ? -6.846 21.801 1.275 1.00 95.94 194 GLU A CA 1
ATOM 1480 C C . GLU A 1 194 ? -5.786 22.770 1.850 1.00 95.94 194 GLU A C 1
ATOM 1482 O O . GLU A 1 194 ? -5.225 23.607 1.133 1.00 95.94 194 GLU A O 1
ATOM 1487 N N . GLY A 1 195 ? -5.506 22.665 3.150 1.00 96.75 195 GLY A N 1
ATOM 1488 C CA . GLY A 1 195 ? -4.402 23.339 3.832 1.00 96.75 195 GLY A CA 1
ATOM 1489 C C . GLY A 1 195 ? -3.108 22.517 3.844 1.00 96.75 195 GLY A C 1
ATOM 1490 O O . GLY A 1 195 ? -3.040 21.378 3.397 1.00 96.75 195 GLY A O 1
ATOM 1491 N N . SER A 1 196 ? -2.025 23.101 4.351 1.00 97.06 196 SER A N 1
ATOM 1492 C CA . SER A 1 196 ? -0.699 22.468 4.342 1.00 97.06 196 SER A CA 1
ATOM 1493 C C . SER A 1 196 ? -0.269 21.885 5.687 1.00 97.06 196 SER A C 1
ATOM 1495 O O . SER A 1 196 ? 0.907 21.547 5.831 1.00 97.06 196 SER A O 1
ATOM 1497 N N . ILE A 1 197 ? -1.172 21.776 6.671 1.00 97.69 197 ILE A N 1
ATOM 1498 C CA . ILE A 1 197 ? -0.816 21.287 8.009 1.00 97.69 197 ILE A CA 1
ATOM 1499 C C . ILE A 1 197 ? -0.447 19.795 7.964 1.00 97.69 197 ILE A C 1
ATOM 1501 O O . ILE A 1 197 ? -1.210 18.952 7.497 1.00 97.69 197 ILE A O 1
ATOM 1505 N N . GLU A 1 198 ? 0.743 19.492 8.477 1.00 96.88 198 GLU A N 1
ATOM 1506 C CA . GLU A 1 198 ? 1.287 18.151 8.709 1.00 96.88 198 GLU A CA 1
ATOM 1507 C C . GLU A 1 198 ? 1.238 17.805 10.198 1.00 96.88 198 GLU A C 1
ATOM 1509 O O . GLU A 1 198 ? 1.465 18.680 11.042 1.00 96.88 198 GLU A O 1
ATOM 1514 N N . LEU A 1 199 ? 1.017 16.531 10.520 1.00 95.44 199 LEU A N 1
ATOM 1515 C CA . LEU A 1 199 ? 0.986 16.018 11.888 1.00 95.44 199 LEU A CA 1
ATOM 1516 C C . LEU A 1 199 ? 2.358 15.432 12.257 1.00 95.44 199 LEU A C 1
ATOM 1518 O O . LEU A 1 199 ? 2.943 14.644 11.517 1.00 95.44 199 LEU A O 1
ATOM 1522 N N . LYS A 1 200 ? 2.901 15.810 13.417 1.00 92.00 200 LYS A N 1
ATOM 1523 C CA . LYS A 1 200 ? 4.164 15.279 13.961 1.00 92.00 200 LYS A CA 1
ATOM 1524 C C . LYS A 1 200 ? 3.847 14.337 15.118 1.00 92.00 200 LYS A C 1
ATOM 1526 O O . LYS A 1 200 ? 4.065 14.645 16.288 1.00 92.00 200 LYS A O 1
ATOM 1531 N N . ASN A 1 201 ? 3.255 13.205 14.752 1.00 85.94 201 ASN A N 1
ATOM 1532 C CA . ASN A 1 201 ? 2.629 12.218 15.635 1.00 85.94 201 ASN A CA 1
ATOM 1533 C C . ASN A 1 201 ? 3.203 10.793 15.476 1.00 85.94 201 ASN A C 1
ATOM 1535 O O . ASN A 1 201 ? 2.628 9.840 15.996 1.00 85.94 201 ASN A O 1
ATOM 1539 N N . ASN A 1 202 ? 4.330 10.639 14.774 1.00 89.31 202 ASN A N 1
ATOM 1540 C CA . ASN A 1 202 ? 5.020 9.364 14.533 1.00 89.31 202 ASN A CA 1
ATOM 1541 C C . ASN A 1 202 ? 4.126 8.268 13.908 1.00 89.31 202 ASN A C 1
ATOM 1543 O O . ASN A 1 202 ? 4.242 7.081 14.225 1.00 89.31 202 ASN A O 1
ATOM 1547 N N . THR A 1 203 ? 3.177 8.664 13.055 1.00 93.19 203 THR A N 1
ATOM 1548 C CA . THR A 1 203 ? 2.180 7.757 12.474 1.00 93.19 203 THR A CA 1
ATOM 1549 C C . THR A 1 203 ? 2.801 6.612 11.672 1.00 93.19 203 THR A C 1
ATOM 1551 O O . THR A 1 203 ? 2.370 5.469 11.831 1.00 93.19 203 THR A O 1
ATOM 1554 N N . TRP A 1 204 ? 3.817 6.873 10.841 1.00 92.50 204 TRP A N 1
ATOM 1555 C CA . TRP A 1 204 ? 4.454 5.803 10.068 1.00 92.50 204 TRP A CA 1
ATOM 1556 C C . TRP A 1 204 ? 5.270 4.872 10.955 1.00 92.50 204 TRP A C 1
ATOM 1558 O O . TRP A 1 204 ? 5.208 3.659 10.775 1.00 92.50 204 TRP A O 1
ATOM 1568 N N . GLU A 1 205 ? 5.973 5.406 11.946 1.00 91.75 205 GLU A N 1
ATOM 1569 C CA . GLU A 1 205 ? 6.731 4.636 12.921 1.00 91.75 205 GLU A CA 1
ATOM 1570 C C . GLU A 1 205 ? 5.819 3.674 13.689 1.00 91.75 205 GLU A C 1
ATOM 1572 O O . GLU A 1 205 ? 6.140 2.489 13.797 1.00 91.75 205 GLU A O 1
ATOM 1577 N N . MET A 1 206 ? 4.664 4.152 14.162 1.00 94.19 206 MET A N 1
ATOM 1578 C CA . MET A 1 206 ? 3.679 3.330 14.871 1.00 94.19 206 MET A CA 1
ATOM 1579 C C . MET A 1 206 ? 3.019 2.293 13.966 1.00 94.19 206 MET A C 1
ATOM 1581 O O . MET A 1 206 ? 2.962 1.130 14.350 1.00 94.19 206 MET A O 1
ATOM 1585 N N . PHE A 1 207 ? 2.590 2.670 12.756 1.00 96.19 207 PHE A N 1
ATOM 1586 C CA . PHE A 1 207 ? 2.049 1.713 11.787 1.00 96.19 207 PHE A CA 1
ATOM 1587 C C . PHE A 1 207 ? 3.057 0.596 11.490 1.00 96.19 207 PHE A C 1
ATOM 1589 O O . PHE A 1 207 ? 2.761 -0.578 11.681 1.00 96.19 207 PHE A O 1
ATOM 1596 N N . SER A 1 208 ? 4.277 0.957 11.086 1.00 94.38 208 SER A N 1
ATOM 1597 C CA . SER A 1 208 ? 5.307 -0.008 10.679 1.00 94.38 208 SER A CA 1
ATOM 1598 C C . SER A 1 208 ? 5.659 -0.963 11.819 1.00 94.38 208 SER A C 1
ATOM 1600 O O . SER A 1 208 ? 5.673 -2.180 11.640 1.00 94.38 208 SER A O 1
ATOM 1602 N N . SER A 1 209 ? 5.910 -0.414 13.012 1.00 93.50 209 SER A N 1
ATOM 1603 C CA . SER A 1 209 ? 6.333 -1.210 14.165 1.00 93.50 209 SER A CA 1
ATOM 1604 C C . SER A 1 209 ? 5.225 -2.119 14.692 1.00 93.50 209 SER A C 1
ATOM 1606 O O . SER A 1 209 ? 5.520 -3.269 15.005 1.00 93.50 209 SER A O 1
ATOM 1608 N N . ALA A 1 210 ? 3.970 -1.657 14.723 1.00 93.56 210 ALA A N 1
ATOM 1609 C CA . ALA A 1 210 ? 2.826 -2.456 15.167 1.00 93.56 210 ALA A CA 1
ATOM 1610 C C . ALA A 1 210 ? 2.433 -3.569 14.180 1.00 93.56 210 ALA A C 1
ATOM 1612 O O . ALA A 1 210 ? 1.896 -4.591 14.602 1.00 93.56 210 ALA A O 1
ATOM 1613 N N . ARG A 1 211 ? 2.717 -3.404 12.879 1.00 93.56 211 ARG A N 1
ATOM 1614 C CA . ARG A 1 211 ? 2.565 -4.485 11.890 1.00 93.56 211 ARG A CA 1
ATOM 1615 C C . ARG A 1 211 ? 3.735 -5.479 11.925 1.00 93.56 211 ARG A C 1
ATOM 1617 O O . ARG A 1 211 ? 3.498 -6.669 11.736 1.00 93.56 211 ARG A O 1
ATOM 1624 N N . SER A 1 212 ? 4.957 -5.029 12.203 1.00 91.62 212 SER A N 1
ATOM 1625 C CA . SER A 1 212 ? 6.142 -5.900 12.234 1.00 91.62 212 SER A CA 1
ATOM 1626 C C . SER A 1 212 ? 6.187 -6.877 13.419 1.00 91.62 212 SER A C 1
ATOM 1628 O O . SER A 1 212 ? 5.449 -6.759 14.396 1.00 91.62 212 SER A O 1
ATOM 1630 N N . GLY A 1 213 ? 7.144 -7.810 13.393 1.00 85.44 213 GLY A N 1
ATOM 1631 C CA . GLY A 1 213 ? 7.442 -8.691 14.532 1.00 85.44 213 GLY A CA 1
ATOM 1632 C C . GLY A 1 213 ? 8.025 -7.989 15.776 1.00 85.44 213 GLY A C 1
ATOM 1633 O O . GLY A 1 213 ? 8.216 -8.647 16.804 1.00 85.44 213 GLY A O 1
ATOM 1634 N N . TYR A 1 214 ? 8.315 -6.683 15.705 1.00 90.00 214 TYR A N 1
ATOM 1635 C CA . TYR A 1 214 ? 9.051 -5.925 16.720 1.00 90.00 214 TYR A CA 1
ATOM 1636 C C . TYR A 1 214 ? 8.368 -5.898 18.094 1.00 90.00 214 TYR A C 1
ATOM 1638 O O . TYR A 1 214 ? 7.181 -5.610 18.222 1.00 90.00 214 TYR A O 1
ATOM 1646 N N . LYS A 1 215 ? 9.143 -6.147 19.160 1.00 85.00 215 LYS A N 1
ATOM 1647 C CA . LYS A 1 215 ? 8.635 -6.205 20.549 1.00 85.00 215 LYS A CA 1
ATOM 1648 C C . LYS A 1 215 ? 8.987 -4.994 21.422 1.00 85.00 215 LYS A C 1
ATOM 1650 O O . LYS A 1 215 ? 8.674 -4.999 22.609 1.00 85.00 215 LYS A O 1
ATOM 1655 N N . GLY A 1 216 ? 9.633 -3.962 20.870 1.00 85.69 216 GLY A N 1
ATOM 1656 C CA . GLY A 1 216 ? 9.954 -2.741 21.627 1.00 85.69 216 GLY A CA 1
ATOM 1657 C C . GLY A 1 216 ? 8.769 -1.790 21.818 1.00 85.69 216 GLY A C 1
ATOM 1658 O O . GLY A 1 216 ? 8.757 -1.025 22.780 1.00 85.69 216 GLY A O 1
ATOM 1659 N N . VAL A 1 217 ? 7.743 -1.870 20.964 1.00 89.75 217 VAL A N 1
ATOM 1660 C CA . VAL A 1 217 ? 6.461 -1.187 21.185 1.00 89.75 217 VAL A CA 1
ATOM 1661 C C . VAL A 1 217 ? 5.580 -2.071 22.064 1.00 89.75 217 VAL A C 1
ATOM 1663 O O . VAL A 1 217 ? 5.090 -3.111 21.636 1.00 89.75 217 VAL A O 1
ATOM 1666 N N . SER A 1 218 ? 5.404 -1.665 23.321 1.00 92.12 218 SER A N 1
ATOM 1667 C CA . SER A 1 218 ? 4.483 -2.333 24.249 1.00 92.12 218 SER A CA 1
ATOM 1668 C C . SER A 1 218 ? 3.035 -1.884 24.031 1.00 92.12 218 SER A C 1
ATOM 1670 O O . SER A 1 218 ? 2.804 -0.757 23.600 1.00 92.12 218 SER A O 1
ATOM 1672 N N . GLU A 1 219 ? 2.060 -2.714 24.420 1.00 91.62 219 GLU A N 1
ATOM 1673 C CA . GLU A 1 219 ? 0.631 -2.348 24.405 1.00 91.62 219 GLU A CA 1
ATOM 1674 C C . GLU A 1 219 ? 0.385 -1.011 25.121 1.00 91.62 219 GLU A C 1
ATOM 1676 O O . GLU A 1 219 ? -0.198 -0.102 24.544 1.00 91.62 219 GLU A O 1
ATOM 1681 N N . LYS A 1 220 ? 0.972 -0.819 26.311 1.00 93.56 220 LYS A N 1
ATOM 1682 C CA . LYS A 1 220 ? 0.887 0.457 27.034 1.00 93.56 220 LYS A CA 1
ATOM 1683 C C . LYS A 1 220 ? 1.422 1.655 26.226 1.00 93.56 220 LYS A C 1
ATOM 1685 O O . LYS A 1 220 ? 0.912 2.762 26.383 1.00 93.56 220 LYS A O 1
ATOM 1690 N N . TYR A 1 221 ? 2.446 1.469 25.392 1.00 95.38 221 TYR A N 1
ATOM 1691 C CA . TYR A 1 221 ? 2.954 2.547 24.539 1.00 95.38 221 TYR A CA 1
ATOM 1692 C C . TYR A 1 221 ? 1.948 2.897 23.433 1.00 95.38 221 TYR A C 1
ATOM 1694 O O . TYR A 1 221 ? 1.758 4.075 23.143 1.00 95.38 221 TYR A O 1
ATOM 1702 N N . CYS A 1 222 ? 1.258 1.902 22.865 1.00 95.44 222 CYS A N 1
ATOM 1703 C CA . CYS A 1 222 ? 0.134 2.125 21.951 1.00 95.44 222 CYS A CA 1
ATOM 1704 C C . CYS A 1 222 ? -1.027 2.859 22.641 1.00 95.44 222 CYS A C 1
ATOM 1706 O O . CYS A 1 222 ? -1.542 3.827 22.084 1.00 95.44 222 CYS A O 1
ATOM 1708 N N . ASP A 1 223 ? -1.393 2.458 23.862 1.00 96.06 223 ASP A N 1
ATOM 1709 C CA . ASP A 1 223 ? -2.441 3.115 24.652 1.00 96.06 223 ASP A CA 1
ATOM 1710 C C . ASP A 1 223 ? -2.103 4.598 24.904 1.00 96.06 223 ASP A C 1
ATOM 1712 O O . ASP A 1 223 ? -2.913 5.490 24.637 1.00 96.06 223 ASP A O 1
ATOM 1716 N N . ASP A 1 224 ? -0.878 4.874 25.372 1.00 96.25 224 ASP A N 1
ATOM 1717 C CA . ASP A 1 224 ? -0.371 6.232 25.602 1.00 96.25 224 ASP A CA 1
ATOM 1718 C C . ASP A 1 224 ? -0.305 7.040 24.289 1.00 96.25 224 ASP A C 1
ATOM 1720 O O . ASP A 1 224 ? -0.555 8.248 24.293 1.00 96.25 224 ASP A O 1
ATOM 1724 N N . TRP A 1 225 ? -0.011 6.389 23.155 1.00 97.25 225 TRP A N 1
ATOM 1725 C CA . TRP A 1 225 ? 0.032 7.020 21.832 1.00 97.25 225 TRP A CA 1
ATOM 1726 C C . TRP A 1 225 ? -1.366 7.433 21.362 1.00 97.25 225 TRP A C 1
ATOM 1728 O O . TRP A 1 225 ? -1.554 8.572 20.938 1.00 97.25 225 TRP A O 1
ATOM 1738 N N . ILE A 1 226 ? -2.376 6.575 21.532 1.00 97.38 226 ILE A N 1
ATOM 1739 C CA . ILE A 1 226 ? -3.778 6.909 21.234 1.00 97.38 226 ILE A CA 1
ATOM 1740 C C . ILE A 1 226 ? -4.293 8.039 22.133 1.00 97.38 226 ILE A C 1
ATOM 1742 O O . ILE A 1 226 ? -5.026 8.912 21.658 1.00 97.38 226 ILE A O 1
ATOM 1746 N N . ILE A 1 227 ? -3.895 8.073 23.409 1.00 95.75 227 ILE A N 1
ATOM 1747 C CA . ILE A 1 227 ? -4.199 9.201 24.302 1.00 95.75 227 ILE A CA 1
ATOM 1748 C C . ILE A 1 227 ? -3.567 10.486 23.754 1.00 95.75 227 ILE A C 1
ATOM 1750 O O . ILE A 1 227 ? -4.274 11.478 23.590 1.00 95.75 227 ILE A O 1
ATOM 1754 N N . ALA A 1 228 ? -2.284 10.462 23.381 1.00 96.44 228 ALA A N 1
ATOM 1755 C CA . ALA A 1 228 ? -1.609 11.615 22.788 1.00 96.44 228 ALA A CA 1
ATOM 1756 C C . ALA A 1 228 ? -2.255 12.073 21.461 1.00 96.44 228 ALA A C 1
ATOM 1758 O O . ALA A 1 228 ? -2.366 13.277 21.230 1.00 96.44 228 ALA A O 1
ATOM 1759 N N . VAL A 1 229 ? -2.759 11.152 20.623 1.00 96.81 229 VAL A N 1
ATOM 1760 C CA . VAL A 1 229 ? -3.512 11.491 19.396 1.00 96.81 229 VAL A CA 1
ATOM 1761 C C . VAL A 1 229 ? -4.805 12.219 19.764 1.00 96.81 229 VAL A C 1
ATOM 1763 O O . VAL A 1 229 ? -5.083 13.294 19.233 1.00 96.81 229 VAL A O 1
ATOM 1766 N N . LYS A 1 230 ? -5.596 11.674 20.697 1.00 95.56 230 LYS A N 1
ATOM 1767 C CA . LYS A 1 230 ? -6.859 12.295 21.138 1.00 95.56 230 LYS A CA 1
ATOM 1768 C C . LYS A 1 230 ? -6.628 13.645 21.823 1.00 95.56 230 LYS A C 1
ATOM 1770 O O . LYS A 1 230 ? -7.446 14.552 21.676 1.00 95.56 230 LYS A O 1
ATOM 1775 N N . ASP A 1 231 ? -5.532 13.809 22.552 1.00 95.44 231 ASP A N 1
ATOM 1776 C CA . ASP A 1 231 ? -5.132 15.086 23.145 1.00 95.44 231 ASP A CA 1
ATOM 1777 C C . ASP A 1 231 ? -4.780 16.107 22.064 1.00 95.44 231 ASP A C 1
ATOM 1779 O O . ASP A 1 231 ? -5.252 17.245 22.119 1.00 95.44 231 ASP A O 1
ATOM 1783 N N . GLU A 1 232 ? -4.032 15.688 21.046 1.00 95.88 232 GLU A N 1
ATOM 1784 C CA . GLU A 1 232 ? -3.602 16.561 19.962 1.00 95.88 232 GLU A CA 1
ATOM 1785 C C . GLU A 1 232 ? -4.773 17.095 19.137 1.00 95.88 232 GLU A C 1
ATOM 1787 O O . GLU A 1 232 ? -4.937 18.304 18.958 1.00 95.88 232 GLU A O 1
ATOM 1792 N N . LEU A 1 233 ? -5.666 16.193 18.736 1.00 96.31 233 LEU A N 1
ATOM 1793 C CA . LEU A 1 233 ? -6.900 16.522 18.031 1.00 96.31 233 LEU A CA 1
ATOM 1794 C C . LEU A 1 233 ? -7.794 17.483 18.840 1.00 96.31 233 LEU A C 1
ATOM 1796 O O . LEU A 1 233 ? -8.446 18.364 18.275 1.00 96.31 233 LEU A O 1
ATOM 1800 N N . ARG A 1 234 ? -7.779 17.406 20.179 1.00 95.94 234 ARG A N 1
ATOM 1801 C CA . ARG A 1 234 ? -8.464 18.395 21.031 1.00 95.94 234 ARG A CA 1
ATOM 1802 C C . ARG A 1 234 ? -7.778 19.765 21.023 1.00 95.94 234 ARG A C 1
ATOM 1804 O O . ARG A 1 234 ? -8.491 20.771 21.016 1.00 95.94 234 ARG A O 1
ATOM 1811 N N . ARG A 1 235 ? -6.439 19.834 20.993 1.00 96.06 235 ARG A N 1
ATOM 1812 C CA . ARG A 1 235 ? -5.697 21.109 20.879 1.00 96.06 235 ARG A CA 1
ATOM 1813 C C . ARG A 1 235 ? -5.949 21.786 19.535 1.00 96.06 235 ARG A C 1
ATOM 1815 O O . ARG A 1 235 ? -6.336 22.951 19.511 1.00 96.06 235 ARG A O 1
ATOM 1822 N N . MET A 1 236 ? -5.824 21.044 18.436 1.00 96.88 236 MET A N 1
ATOM 1823 C CA . MET A 1 236 ? -6.044 21.562 17.082 1.00 96.88 236 MET A CA 1
ATOM 1824 C C . MET A 1 236 ? -7.444 22.172 16.920 1.00 96.88 236 MET A C 1
ATOM 1826 O O . MET A 1 236 ? -7.589 23.300 16.438 1.00 96.88 236 MET A O 1
ATOM 1830 N N . LYS A 1 237 ? -8.481 21.480 17.416 1.00 96.06 237 LYS A N 1
ATOM 1831 C CA . LYS A 1 237 ? -9.856 22.000 17.414 1.00 96.06 237 LYS A CA 1
ATOM 1832 C C . LYS A 1 237 ? -10.011 23.260 18.277 1.00 96.06 237 LYS A C 1
ATOM 1834 O O . LYS A 1 237 ? -10.742 24.170 17.888 1.00 96.06 237 LYS A O 1
ATOM 1839 N N . ALA A 1 238 ? -9.320 23.357 19.416 1.00 96.31 238 ALA A N 1
ATOM 1840 C CA . ALA A 1 238 ? -9.331 24.559 20.256 1.00 96.31 238 ALA A CA 1
ATOM 1841 C C . ALA A 1 238 ? -8.671 25.778 19.575 1.00 96.31 238 ALA A C 1
ATOM 1843 O O . ALA A 1 238 ? -9.091 26.909 19.814 1.00 96.31 238 ALA A O 1
ATOM 1844 N N . GLU A 1 239 ? -7.709 25.559 18.674 1.00 96.06 239 GLU A N 1
ATOM 1845 C CA . GLU A 1 239 ? -7.113 26.593 17.808 1.00 96.06 239 GLU A CA 1
ATOM 1846 C C . GLU A 1 239 ? -7.911 26.842 16.506 1.00 96.06 239 GLU A C 1
ATOM 1848 O O . GLU A 1 239 ? -7.474 27.559 15.593 1.00 96.06 239 GLU A O 1
ATOM 1853 N N . GLY A 1 240 ? -9.114 26.266 16.408 1.00 95.25 240 GLY A N 1
ATOM 1854 C CA . GLY A 1 240 ? -10.028 26.432 15.280 1.00 95.25 240 GLY A CA 1
ATOM 1855 C C . GLY A 1 240 ? -9.454 25.917 13.960 1.00 95.25 240 GLY A C 1
ATOM 1856 O O . GLY A 1 240 ? -9.674 26.547 12.925 1.00 95.25 240 GLY A O 1
ATOM 1857 N N . ILE A 1 241 ? -8.634 24.865 14.000 1.00 96.25 241 ILE A N 1
ATOM 1858 C CA . ILE A 1 241 ? -8.156 24.142 12.815 1.00 96.25 241 ILE A CA 1
ATOM 1859 C C . ILE A 1 241 ? -9.303 23.243 12.326 1.00 96.25 241 ILE A C 1
ATOM 1861 O O . ILE A 1 241 ? -9.846 22.461 13.106 1.00 96.25 241 ILE A O 1
ATOM 1865 N N . LYS A 1 242 ? -9.692 23.347 11.056 1.00 95.25 242 LYS A N 1
ATOM 1866 C CA . LYS A 1 242 ? -10.699 22.479 10.417 1.00 95.25 242 LYS A CA 1
ATOM 1867 C C . LYS A 1 242 ? -10.058 21.177 9.925 1.00 95.25 242 LYS A C 1
ATOM 1869 O O . LYS A 1 242 ? -8.839 21.101 9.794 1.00 95.25 242 LYS A O 1
ATOM 1874 N N . ALA A 1 243 ? -10.857 20.161 9.590 1.00 95.62 243 ALA A N 1
ATOM 1875 C CA . ALA A 1 243 ? -10.326 18.918 9.014 1.00 95.62 243 ALA A CA 1
ATOM 1876 C C . ALA A 1 243 ? -9.548 19.174 7.706 1.00 95.62 243 ALA A C 1
ATOM 1878 O O . ALA A 1 243 ? -8.461 18.629 7.526 1.00 95.62 243 ALA A O 1
ATOM 1879 N N . GLN A 1 244 ? -10.069 20.065 6.853 1.00 95.06 244 GLN A N 1
ATOM 1880 C CA . GLN A 1 244 ? -9.483 20.457 5.566 1.00 95.06 244 GLN A CA 1
ATOM 1881 C C . GLN A 1 244 ? -8.239 21.356 5.677 1.00 95.06 244 GLN A C 1
ATOM 1883 O O . GLN A 1 244 ? -7.569 21.576 4.676 1.00 95.06 244 GLN A O 1
ATOM 1888 N N . ASP A 1 245 ? -7.904 21.886 6.861 1.00 96.62 245 ASP A N 1
ATOM 1889 C CA . ASP A 1 245 ? -6.660 22.656 7.055 1.00 96.62 245 ASP A CA 1
ATOM 1890 C C . ASP A 1 245 ? -5.412 21.752 7.092 1.00 96.62 245 ASP A C 1
ATOM 1892 O O . ASP A 1 245 ? -4.284 22.217 6.906 1.00 96.62 245 ASP A O 1
ATOM 1896 N N . VAL A 1 246 ? -5.620 20.465 7.365 1.00 97.38 246 VAL A N 1
ATOM 1897 C CA . VAL A 1 246 ? -4.610 19.403 7.366 1.00 97.38 246 VAL A CA 1
ATOM 1898 C C . VAL A 1 246 ? -4.480 18.844 5.947 1.00 97.38 246 VAL A C 1
ATOM 1900 O O . VAL A 1 246 ? -5.395 18.977 5.143 1.00 97.38 246 VAL A O 1
ATOM 1903 N N . LYS A 1 247 ? -3.344 18.235 5.606 1.00 97.56 247 LYS A N 1
ATOM 1904 C CA . LYS A 1 247 ? -3.226 17.473 4.354 1.00 97.56 247 LYS A CA 1
ATOM 1905 C C . LYS A 1 247 ? -4.018 16.173 4.469 1.00 97.56 247 LYS A C 1
ATOM 1907 O O . LYS A 1 247 ? -3.862 15.462 5.463 1.00 97.56 247 LYS A O 1
ATOM 1912 N N . MET A 1 248 ? -4.756 15.789 3.428 1.00 97.38 248 MET A N 1
ATOM 1913 C CA . MET A 1 248 ? -5.584 14.575 3.460 1.00 97.38 248 MET A CA 1
ATOM 1914 C C . MET A 1 248 ? -4.785 13.319 3.856 1.00 97.38 248 MET A C 1
ATOM 1916 O O . MET A 1 248 ? -5.204 12.551 4.722 1.00 97.38 248 MET A O 1
ATOM 1920 N N . THR A 1 249 ? -3.560 13.188 3.333 1.00 96.81 249 THR A N 1
ATOM 1921 C CA . THR A 1 249 ? -2.694 12.032 3.629 1.00 96.81 249 THR A CA 1
ATOM 1922 C C . THR A 1 249 ? -2.293 11.876 5.089 1.00 96.81 249 THR A C 1
ATOM 1924 O O . THR A 1 249 ? -1.862 10.796 5.472 1.00 96.81 249 THR A O 1
ATOM 1927 N N . GLU A 1 250 ? -2.436 12.895 5.934 1.00 97.69 250 GLU A N 1
ATOM 1928 C CA . GLU A 1 250 ? -2.172 12.740 7.368 1.00 97.69 250 GLU A CA 1
ATOM 1929 C C . GLU A 1 250 ? -3.330 12.020 8.070 1.00 97.69 250 GLU A C 1
ATOM 1931 O O . GLU A 1 250 ? -3.088 11.215 8.967 1.00 97.69 250 GLU A O 1
ATOM 1936 N N . TRP A 1 251 ? -4.573 12.241 7.626 1.00 98.12 251 TRP A N 1
ATOM 1937 C CA . TRP A 1 251 ? -5.755 11.533 8.125 1.00 98.12 251 TRP A CA 1
ATOM 1938 C C . TRP A 1 251 ? -5.751 10.061 7.704 1.00 98.12 251 TRP A C 1
ATOM 1940 O O . TRP A 1 251 ? -5.998 9.184 8.529 1.00 98.12 251 TRP A O 1
ATOM 1950 N N . GLU A 1 252 ? -5.408 9.786 6.444 1.00 98.31 252 GLU A N 1
ATOM 1951 C CA . GLU A 1 252 ? -5.360 8.431 5.874 1.00 98.31 252 GLU A CA 1
ATOM 1952 C C . GLU A 1 252 ? -4.280 7.574 6.553 1.00 98.31 252 GLU A C 1
ATOM 1954 O O . GLU A 1 252 ? -4.555 6.465 7.018 1.00 98.31 252 GLU A O 1
ATOM 1959 N N . LYS A 1 253 ? -3.066 8.122 6.717 1.00 97.50 253 LYS A N 1
ATOM 1960 C CA . LYS A 1 253 ? -1.996 7.468 7.485 1.00 97.50 253 LYS A CA 1
ATOM 1961 C C . LYS A 1 253 ? -2.397 7.281 8.951 1.00 97.50 253 LYS A C 1
ATOM 1963 O O . LYS A 1 253 ? -2.107 6.235 9.528 1.00 97.50 253 LYS A O 1
ATOM 1968 N N . LEU A 1 254 ? -3.048 8.273 9.572 1.00 98.50 254 LEU A N 1
ATOM 1969 C CA . LEU A 1 254 ? -3.471 8.182 10.971 1.00 98.50 254 LEU A CA 1
ATOM 1970 C C . LEU A 1 254 ? -4.506 7.069 11.169 1.00 98.50 254 LEU A C 1
ATOM 1972 O O . LEU A 1 254 ? -4.377 6.306 12.122 1.00 98.50 254 LEU A O 1
ATOM 1976 N N . ALA A 1 255 ? -5.475 6.927 10.262 1.00 98.62 255 ALA A N 1
ATOM 1977 C CA . ALA A 1 255 ? -6.438 5.828 10.283 1.00 98.62 255 ALA A CA 1
ATOM 1978 C C . ALA A 1 255 ? -5.744 4.459 10.157 1.00 98.62 255 ALA A C 1
ATOM 1980 O O . ALA A 1 255 ? -6.024 3.562 10.955 1.00 98.62 255 ALA A O 1
ATOM 1981 N N . LEU A 1 256 ? -4.778 4.317 9.240 1.00 98.38 256 LEU A N 1
ATOM 1982 C CA . LEU A 1 256 ? -3.947 3.110 9.127 1.00 98.38 256 LEU A CA 1
ATOM 1983 C C . LEU A 1 256 ? -3.190 2.804 10.428 1.00 98.38 256 LEU A C 1
ATOM 1985 O O . LEU A 1 256 ? -3.256 1.682 10.926 1.00 98.38 256 LEU A O 1
ATOM 1989 N N . ALA A 1 257 ? -2.501 3.786 11.015 1.00 98.19 257 ALA A N 1
ATOM 1990 C CA . ALA A 1 257 ? -1.725 3.582 12.240 1.00 98.19 257 ALA A CA 1
ATOM 1991 C C . ALA A 1 257 ? -2.598 3.246 13.455 1.00 98.19 257 ALA A C 1
ATOM 1993 O O . ALA A 1 257 ? -2.257 2.332 14.198 1.00 98.19 257 ALA A O 1
ATOM 1994 N N . VAL A 1 258 ? -3.732 3.937 13.634 1.00 98.62 258 VAL A N 1
ATOM 1995 C CA . VAL A 1 258 ? -4.728 3.637 14.680 1.00 98.62 258 VAL A CA 1
ATOM 1996 C C . VAL A 1 258 ? -5.209 2.189 14.558 1.00 98.62 258 VAL A C 1
ATOM 1998 O O . VAL A 1 258 ? -5.201 1.461 15.550 1.00 98.62 258 VAL A O 1
ATOM 2001 N N . THR A 1 259 ? -5.524 1.754 13.336 1.00 98.50 259 THR A N 1
ATOM 2002 C CA . THR A 1 259 ? -5.927 0.372 13.040 1.00 98.50 259 THR A CA 1
ATOM 2003 C C . THR A 1 259 ? -4.821 -0.628 13.382 1.00 98.50 259 THR A C 1
ATOM 2005 O O . THR A 1 259 ? -5.062 -1.608 14.088 1.00 98.50 259 THR A O 1
ATOM 2008 N N . ALA A 1 260 ? -3.587 -0.358 12.944 1.00 97.56 260 ALA A N 1
ATOM 2009 C CA . ALA A 1 260 ? -2.433 -1.226 13.167 1.00 97.56 260 ALA A CA 1
ATOM 2010 C C . ALA A 1 260 ? -2.081 -1.412 14.653 1.00 97.56 260 ALA A C 1
ATOM 2012 O O . ALA A 1 260 ? -1.665 -2.501 15.038 1.00 97.56 260 ALA A O 1
ATOM 2013 N N . VAL A 1 261 ? -2.285 -0.395 15.504 1.00 97.25 261 VAL A N 1
ATOM 2014 C CA . VAL A 1 261 ? -2.061 -0.505 16.962 1.00 97.25 261 VAL A CA 1
ATOM 2015 C C . VAL A 1 261 ? -3.224 -1.170 17.726 1.00 97.25 261 VAL A C 1
ATOM 2017 O O . VAL A 1 261 ? -3.202 -1.226 18.959 1.00 97.25 261 VAL A O 1
ATOM 2020 N N . GLY A 1 262 ? -4.241 -1.686 17.026 1.00 97.31 262 GLY A N 1
ATOM 2021 C CA . GLY A 1 262 ? -5.382 -2.391 17.623 1.00 97.31 262 GLY A CA 1
ATOM 2022 C C . GLY A 1 262 ? -6.481 -1.471 18.160 1.00 97.31 262 GLY A C 1
ATOM 2023 O O . GLY A 1 262 ? -7.191 -1.837 19.099 1.00 97.31 262 GLY A O 1
ATOM 2024 N N . TYR A 1 263 ? -6.624 -0.278 17.588 1.00 98.56 263 TYR A N 1
ATOM 2025 C CA . TYR A 1 263 ? -7.682 0.675 17.913 1.00 98.56 263 TYR A CA 1
ATOM 2026 C C . TYR A 1 263 ? -8.532 0.989 16.679 1.00 98.56 263 TYR A C 1
ATOM 2028 O O . TYR A 1 263 ? -8.111 0.806 15.543 1.00 98.56 263 TYR A O 1
ATOM 2036 N N . ASP A 1 264 ? -9.752 1.470 16.897 1.00 98.38 264 ASP A N 1
ATOM 2037 C CA . ASP A 1 264 ? -10.695 1.752 15.818 1.00 98.38 264 ASP A CA 1
ATOM 2038 C C . ASP A 1 264 ? -10.684 3.241 15.424 1.00 98.38 264 ASP A C 1
ATOM 2040 O O . ASP A 1 264 ? -10.970 4.095 16.272 1.00 98.38 264 ASP A O 1
ATOM 2044 N N . PRO A 1 265 ? -10.423 3.595 14.152 1.00 98.25 265 PRO A N 1
ATOM 2045 C CA . PRO A 1 265 ? -10.508 4.971 13.669 1.00 98.25 265 PRO A CA 1
ATOM 2046 C C . PRO A 1 265 ? -11.909 5.595 13.820 1.00 98.25 265 PRO A C 1
ATOM 2048 O O . PRO A 1 265 ? -12.015 6.821 13.904 1.00 98.25 265 PRO A O 1
ATOM 2051 N N . ARG A 1 266 ? -12.982 4.792 13.931 1.00 97.44 266 ARG A N 1
ATOM 2052 C CA . ARG A 1 266 ? -14.346 5.269 14.247 1.00 97.44 266 ARG A CA 1
ATOM 2053 C C . ARG A 1 266 ? -14.457 5.858 15.661 1.00 97.44 266 ARG A C 1
ATOM 2055 O O . ARG A 1 266 ? -15.272 6.752 15.880 1.00 97.44 266 ARG A O 1
ATOM 2062 N N . ASP A 1 267 ? -13.608 5.421 16.596 1.00 97.19 267 ASP A N 1
ATOM 2063 C CA . ASP A 1 267 ? -13.524 5.934 17.976 1.00 97.19 267 ASP A CA 1
ATOM 2064 C C . ASP A 1 267 ? -12.594 7.158 18.120 1.00 97.19 267 ASP A C 1
ATOM 2066 O O . ASP A 1 267 ? -12.406 7.683 19.229 1.00 97.19 267 ASP A O 1
ATOM 2070 N N . ILE A 1 268 ? -11.984 7.617 17.022 1.00 96.75 268 ILE A N 1
ATOM 2071 C CA . ILE A 1 268 ? -11.153 8.823 16.966 1.00 96.75 268 ILE A CA 1
ATOM 2072 C C . ILE A 1 268 ? -11.949 9.924 16.256 1.00 96.75 268 ILE A C 1
ATOM 2074 O O . ILE A 1 268 ? -12.098 9.912 15.036 1.00 96.75 268 ILE A O 1
ATOM 2078 N N . THR A 1 269 ? -12.480 10.878 17.024 1.00 94.50 269 THR A N 1
ATOM 2079 C CA . THR A 1 269 ? -13.336 11.947 16.493 1.00 94.50 269 THR A CA 1
ATOM 2080 C C . THR A 1 269 ? -12.598 13.273 16.333 1.00 94.50 269 THR A C 1
ATOM 2082 O O . THR A 1 269 ? -11.885 13.723 17.233 1.00 94.50 269 THR A O 1
ATOM 2085 N N . TYR A 1 270 ? -12.813 13.934 15.195 1.00 96.12 270 TYR A N 1
ATOM 2086 C CA . TYR A 1 270 ? -12.337 15.284 14.916 1.00 96.12 270 TYR A CA 1
ATOM 2087 C C . TYR A 1 270 ? -13.441 16.114 14.259 1.00 96.12 270 TYR A C 1
ATOM 2089 O O . TYR A 1 270 ? -14.140 15.664 13.364 1.00 96.12 270 TYR A O 1
ATOM 2097 N N . ASP A 1 271 ? -13.638 17.324 14.770 1.00 87.56 271 ASP A N 1
ATOM 2098 C CA . ASP A 1 271 ? -14.666 18.288 14.356 1.00 87.56 271 ASP A CA 1
ATOM 2099 C C . ASP A 1 271 ? -16.128 17.801 14.180 1.00 87.56 271 ASP A C 1
ATOM 2101 O O . ASP A 1 271 ? -16.948 18.483 13.578 1.00 87.56 271 ASP A O 1
ATOM 2105 N N . GLY A 1 272 ? -16.500 16.676 14.800 1.00 88.00 272 GLY A N 1
ATOM 2106 C CA . GLY A 1 272 ? -17.845 16.079 14.699 1.00 88.00 272 GLY A CA 1
ATOM 2107 C C . GLY A 1 272 ? -17.904 14.857 13.778 1.00 88.00 272 GLY A C 1
ATOM 2108 O O . GLY A 1 272 ? -18.824 14.055 13.906 1.00 88.00 272 GLY A O 1
ATOM 2109 N N . SER A 1 273 ? -16.876 14.682 12.953 1.00 94.06 273 SER A N 1
ATOM 2110 C CA . SER A 1 273 ? -16.580 13.492 12.158 1.00 94.06 273 SER A CA 1
ATOM 2111 C C . SER A 1 273 ? -15.735 12.486 12.952 1.00 94.06 273 SER A C 1
ATOM 2113 O O . SER A 1 273 ? -15.144 12.823 13.984 1.00 94.06 273 SER A O 1
ATOM 2115 N N . ASN A 1 274 ? -15.638 11.248 12.466 1.00 96.75 274 ASN A N 1
ATOM 2116 C CA . ASN A 1 274 ? -14.578 10.306 12.853 1.00 96.75 274 ASN A CA 1
ATOM 2117 C C . ASN A 1 274 ? -13.542 10.175 11.720 1.00 96.75 274 ASN A C 1
ATOM 2119 O O . ASN A 1 274 ? -13.722 10.761 10.654 1.00 96.75 274 ASN A O 1
ATOM 2123 N N . LEU A 1 275 ? -12.444 9.443 11.927 1.00 98.06 275 LEU A N 1
ATOM 2124 C CA . LEU A 1 275 ? -11.406 9.341 10.892 1.00 98.06 275 LEU A CA 1
ATOM 2125 C C . LEU A 1 275 ? -11.898 8.667 9.600 1.00 98.06 275 LEU A C 1
ATOM 2127 O O . LEU A 1 275 ? -11.480 9.088 8.527 1.00 98.06 275 LEU A O 1
ATOM 2131 N N . ILE A 1 276 ? -12.797 7.679 9.681 1.00 98.12 276 ILE A N 1
ATOM 2132 C CA . ILE A 1 276 ? -13.373 7.009 8.500 1.00 98.12 276 ILE A CA 1
ATOM 2133 C C . ILE A 1 276 ? -14.246 7.983 7.693 1.00 98.12 276 ILE A C 1
ATOM 2135 O O . ILE A 1 276 ? -14.140 8.033 6.470 1.00 98.12 276 ILE A O 1
ATOM 2139 N N . ASP A 1 277 ? -15.049 8.804 8.369 1.00 97.62 277 ASP A N 1
ATOM 2140 C CA . ASP A 1 277 ? -15.856 9.881 7.774 1.00 97.62 277 ASP A CA 1
ATOM 2141 C C . ASP A 1 277 ? -14.970 10.917 7.047 1.00 97.62 277 ASP A C 1
ATOM 2143 O O . ASP A 1 277 ? -15.223 11.269 5.898 1.00 97.62 277 ASP A O 1
ATOM 2147 N N . ILE A 1 278 ? -13.849 11.324 7.659 1.00 97.88 278 ILE A N 1
ATOM 2148 C CA . ILE A 1 278 ? -12.909 12.290 7.062 1.00 97.88 278 ILE A CA 1
ATOM 2149 C C . ILE A 1 278 ? -12.239 11.735 5.798 1.00 97.88 278 ILE A C 1
ATOM 2151 O O . ILE A 1 278 ? -12.254 12.405 4.766 1.00 97.88 278 ILE A O 1
ATOM 2155 N N . ILE A 1 279 ? -11.654 10.533 5.857 1.00 98.12 279 ILE A N 1
ATOM 2156 C CA . ILE A 1 279 ? -10.875 9.966 4.736 1.00 98.12 279 ILE A CA 1
ATOM 2157 C C . ILE A 1 279 ? -11.753 9.464 3.586 1.00 98.12 279 ILE A C 1
ATOM 2159 O O . ILE A 1 279 ? -11.268 9.303 2.470 1.00 98.12 279 ILE A O 1
ATOM 2163 N N . SER A 1 280 ? -13.041 9.215 3.841 1.00 98.25 280 SER A N 1
ATOM 2164 C CA . SER A 1 280 ? -13.998 8.816 2.806 1.00 98.25 280 SER A CA 1
ATOM 2165 C C . SER A 1 280 ? -14.655 10.000 2.093 1.00 98.25 280 SER A C 1
ATOM 2167 O O . SER A 1 280 ? -15.344 9.794 1.095 1.00 98.25 280 SER A O 1
ATOM 2169 N N . ASN A 1 281 ? -14.450 11.236 2.557 1.00 97.44 281 ASN A N 1
ATOM 2170 C CA . ASN A 1 281 ? -15.125 12.415 2.026 1.00 97.44 281 ASN A CA 1
ATOM 2171 C C . ASN A 1 281 ? -14.651 12.783 0.601 1.00 97.44 281 ASN A C 1
ATOM 2173 O O . ASN A 1 281 ? -13.520 13.228 0.394 1.00 97.44 281 ASN A O 1
ATOM 2177 N N . LYS A 1 282 ? -15.546 12.651 -0.385 1.00 96.50 282 LYS A N 1
ATOM 2178 C CA . LYS A 1 282 ? -15.301 12.901 -1.816 1.00 96.50 282 LYS A CA 1
ATOM 2179 C C . LYS A 1 282 ? -14.871 14.334 -2.104 1.00 96.50 282 LYS A C 1
ATOM 2181 O O . LYS A 1 282 ? -13.924 14.529 -2.861 1.00 96.50 282 LYS A O 1
ATOM 2186 N N . ASP A 1 283 ? -15.529 15.329 -1.510 1.00 94.56 283 ASP A N 1
ATOM 2187 C CA . ASP A 1 283 ? -15.196 16.743 -1.733 1.00 94.56 283 ASP A CA 1
ATOM 2188 C C . ASP A 1 283 ? -13.753 17.036 -1.304 1.00 94.56 283 ASP A C 1
ATOM 2190 O O . ASP A 1 283 ? -12.993 17.672 -2.034 1.00 94.56 283 ASP A O 1
ATOM 2194 N N . TYR A 1 284 ? -13.340 16.497 -0.156 1.00 95.75 284 TYR A N 1
ATOM 2195 C CA . TYR A 1 284 ? -11.990 16.661 0.371 1.00 95.75 284 TYR A CA 1
ATOM 2196 C C . TYR A 1 284 ? -10.948 15.836 -0.413 1.00 95.75 284 TYR A C 1
ATOM 2198 O O . TYR A 1 284 ? -9.890 16.365 -0.755 1.00 95.75 284 TYR A O 1
ATOM 2206 N N . LEU A 1 285 ? -11.262 14.596 -0.813 1.00 96.12 285 LEU A N 1
ATOM 2207 C CA . LEU A 1 285 ? -10.427 13.796 -1.729 1.00 96.12 285 LEU A CA 1
ATOM 2208 C C . LEU A 1 285 ? -10.238 14.461 -3.104 1.00 96.12 285 LEU A C 1
ATOM 2210 O O . LEU A 1 285 ? -9.214 14.247 -3.753 1.00 96.12 285 LEU A O 1
ATOM 2214 N N . ASN A 1 286 ? -11.214 15.250 -3.560 1.00 94.00 286 ASN A N 1
ATOM 2215 C CA . ASN A 1 286 ? -11.153 16.013 -4.809 1.00 94.00 286 ASN A CA 1
ATOM 2216 C C . ASN A 1 286 ? -10.416 17.352 -4.658 1.00 94.00 286 ASN A C 1
ATOM 2218 O O . ASN A 1 286 ? -9.795 17.812 -5.615 1.00 94.00 286 ASN A O 1
ATOM 2222 N N . ALA A 1 287 ? -10.481 17.975 -3.479 1.00 93.50 287 ALA A N 1
ATOM 2223 C CA . ALA A 1 287 ? -9.748 19.197 -3.152 1.00 93.50 287 ALA A CA 1
ATOM 2224 C C . ALA A 1 287 ? -8.271 18.946 -2.794 1.00 93.50 287 ALA A C 1
ATOM 2226 O O . ALA A 1 287 ? -7.466 19.879 -2.843 1.00 93.50 287 ALA A O 1
ATOM 2227 N N . SER A 1 288 ? -7.913 17.712 -2.421 1.00 95.00 288 SER A N 1
ATOM 2228 C CA . SER A 1 288 ? -6.550 17.361 -2.029 1.00 95.00 288 SER A CA 1
ATOM 2229 C C . SER A 1 288 ? -5.561 17.474 -3.190 1.00 95.00 288 SER A C 1
ATOM 2231 O O . SER A 1 288 ? -5.783 16.990 -4.299 1.00 95.00 288 SER A O 1
ATOM 2233 N N . SER A 1 289 ? -4.421 18.091 -2.897 1.00 91.81 289 SER A N 1
ATOM 2234 C CA . SER A 1 289 ? -3.286 18.262 -3.804 1.00 91.81 289 SER A CA 1
ATOM 2235 C C . SER A 1 289 ? -2.226 17.160 -3.662 1.00 91.81 289 SER A C 1
ATOM 2237 O O . SER A 1 289 ? -1.206 17.190 -4.351 1.00 91.81 289 SER A O 1
ATOM 2239 N N . GLN A 1 290 ? -2.436 16.189 -2.763 1.00 94.12 290 GLN A N 1
ATOM 2240 C CA . GLN A 1 290 ? -1.437 15.172 -2.437 1.00 94.12 290 GLN A CA 1
ATOM 2241 C C . GLN A 1 290 ? -1.459 14.005 -3.439 1.00 94.12 290 GLN A C 1
ATOM 2243 O O . GLN A 1 290 ? -2.488 13.365 -3.648 1.00 94.12 290 GLN A O 1
ATOM 2248 N N . THR A 1 291 ? -0.291 13.661 -3.992 1.00 87.06 291 THR A N 1
ATOM 2249 C CA . THR A 1 291 ? -0.104 12.694 -5.097 1.00 87.06 291 THR A CA 1
ATOM 2250 C C . THR A 1 291 ? -0.714 11.301 -4.880 1.00 87.06 291 THR A C 1
ATOM 2252 O O . THR A 1 291 ? -0.977 10.600 -5.854 1.00 87.06 291 THR A O 1
ATOM 2255 N N . PHE A 1 292 ? -0.945 10.895 -3.626 1.00 93.06 292 PHE A N 1
ATOM 2256 C CA . PHE A 1 292 ? -1.424 9.556 -3.264 1.00 93.06 292 PHE A CA 1
ATOM 2257 C C . PHE A 1 292 ? -2.623 9.540 -2.309 1.00 93.06 292 PHE A C 1
ATOM 2259 O O . PHE A 1 292 ? -2.860 8.501 -1.701 1.00 93.06 292 PHE A O 1
ATOM 2266 N N . ALA A 1 293 ? -3.372 10.644 -2.163 1.00 95.56 293 ALA A N 1
ATOM 2267 C CA . ALA A 1 293 ? -4.518 10.691 -1.243 1.00 95.56 293 ALA A CA 1
ATOM 2268 C C . ALA A 1 293 ? -5.486 9.518 -1.489 1.00 95.56 293 ALA A C 1
ATOM 2270 O O . ALA A 1 293 ? -5.578 8.583 -0.702 1.00 95.56 293 ALA A O 1
ATOM 2271 N N . ARG A 1 294 ? -6.070 9.444 -2.692 1.00 95.50 294 ARG A N 1
ATOM 2272 C CA . ARG A 1 294 ? -6.989 8.352 -3.061 1.00 95.50 294 ARG A CA 1
ATOM 2273 C C . ARG A 1 294 ? -6.409 6.943 -2.847 1.00 95.50 294 ARG A C 1
ATOM 2275 O O . ARG A 1 294 ? -7.157 6.049 -2.474 1.00 95.50 294 ARG A O 1
ATOM 2282 N N . GLN A 1 295 ? -5.110 6.724 -3.062 1.00 95.94 295 GLN A N 1
ATOM 2283 C CA . GLN A 1 295 ? -4.468 5.433 -2.796 1.00 95.94 295 GLN A CA 1
ATOM 2284 C C . GLN A 1 295 ? -4.396 5.121 -1.296 1.00 95.94 295 GLN A C 1
ATOM 2286 O O . GLN A 1 295 ? -4.748 4.012 -0.899 1.00 95.94 295 GLN A O 1
ATOM 2291 N N . TYR A 1 296 ? -3.986 6.075 -0.458 1.00 97.12 296 TYR A N 1
ATOM 2292 C CA . TYR A 1 296 ? -3.962 5.880 0.992 1.00 97.12 296 TYR A CA 1
ATOM 2293 C C . TYR A 1 296 ? -5.371 5.796 1.590 1.00 97.12 296 TYR A C 1
ATOM 2295 O O . TYR A 1 296 ? -5.568 4.989 2.493 1.00 97.12 296 TYR A O 1
ATOM 2303 N N . ALA A 1 297 ? -6.359 6.532 1.067 1.00 97.62 297 ALA A N 1
ATOM 2304 C CA . ALA A 1 297 ? -7.766 6.356 1.425 1.00 97.62 297 ALA A CA 1
ATOM 2305 C C . ALA A 1 297 ? -8.254 4.933 1.125 1.00 97.62 297 ALA A C 1
ATOM 2307 O O . ALA A 1 297 ? -8.851 4.312 1.999 1.00 97.62 297 ALA A O 1
ATOM 2308 N N . ILE A 1 298 ? -7.953 4.381 -0.061 1.00 96.56 298 ILE A N 1
ATOM 2309 C CA . ILE A 1 298 ? -8.287 2.985 -0.394 1.00 96.56 298 ILE A CA 1
ATOM 2310 C C . ILE A 1 298 ? -7.625 2.030 0.602 1.00 96.56 298 ILE A C 1
ATOM 2312 O O . ILE A 1 298 ? -8.335 1.266 1.246 1.00 96.56 298 ILE A O 1
ATOM 2316 N N . LEU A 1 299 ? -6.300 2.110 0.788 1.00 96.19 299 LEU A N 1
ATOM 2317 C CA . LEU A 1 299 ? -5.566 1.237 1.718 1.00 96.19 299 LEU A CA 1
ATOM 2318 C C . LEU A 1 299 ? -6.102 1.335 3.156 1.00 96.19 299 LEU A C 1
ATOM 2320 O O . LEU A 1 299 ? -6.238 0.322 3.835 1.00 96.19 299 LEU A O 1
ATOM 2324 N N . ALA A 1 300 ? -6.439 2.540 3.621 1.00 97.88 300 ALA A N 1
ATOM 2325 C CA . ALA A 1 300 ? -7.024 2.757 4.938 1.00 97.88 300 ALA A CA 1
ATOM 2326 C C . ALA A 1 300 ? -8.429 2.146 5.046 1.00 97.88 300 ALA A C 1
ATOM 2328 O O . ALA A 1 300 ? -8.695 1.407 5.992 1.00 97.88 300 ALA A O 1
ATOM 2329 N N . LEU A 1 301 ? -9.313 2.407 4.081 1.00 97.12 301 LEU A N 1
ATOM 2330 C CA . LEU A 1 301 ? -10.703 1.941 4.093 1.00 97.12 301 LEU A CA 1
ATOM 2331 C C . LEU A 1 301 ? -10.831 0.423 3.899 1.00 97.12 301 LEU A C 1
ATOM 2333 O O . LEU A 1 301 ? -11.755 -0.175 4.452 1.00 97.12 301 LEU A O 1
ATOM 2337 N N . THR A 1 302 ? -9.917 -0.218 3.168 1.00 93.31 302 THR A N 1
ATOM 2338 C CA . THR A 1 302 ? -9.913 -1.681 2.992 1.00 93.31 302 THR A CA 1
ATOM 2339 C C . THR A 1 302 ? -9.187 -2.429 4.112 1.00 93.31 302 THR A C 1
ATOM 2341 O O . THR A 1 302 ? -9.482 -3.604 4.311 1.00 93.31 302 THR A O 1
ATOM 2344 N N . SER A 1 303 ? -8.325 -1.769 4.903 1.00 94.56 303 SER A N 1
ATOM 2345 C CA . SER A 1 303 ? -7.494 -2.410 5.947 1.00 94.56 303 SER A CA 1
ATOM 2346 C C . SER A 1 303 ? -8.249 -3.249 6.992 1.00 94.56 303 SER A C 1
ATOM 2348 O O . SER A 1 303 ? -7.658 -4.136 7.602 1.00 94.56 303 SER A O 1
ATOM 2350 N N . GLN A 1 304 ? -9.537 -2.972 7.210 1.00 93.38 304 GLN A N 1
ATOM 2351 C CA . GLN A 1 304 ? -10.456 -3.691 8.108 1.00 93.38 304 GLN A CA 1
ATOM 2352 C C . GLN A 1 304 ? -11.893 -3.697 7.534 1.00 93.38 304 GLN A C 1
ATOM 2354 O O . GLN A 1 304 ? -12.877 -3.679 8.274 1.00 93.38 304 GLN A O 1
ATOM 2359 N N . ASP A 1 305 ? -12.027 -3.655 6.201 1.00 90.44 305 ASP A N 1
ATOM 2360 C CA . ASP A 1 305 ? -13.316 -3.562 5.489 1.00 90.44 305 ASP A CA 1
ATOM 2361 C C . ASP A 1 305 ? -14.221 -2.387 5.969 1.00 90.44 305 ASP A C 1
ATOM 2363 O O . ASP A 1 305 ? -15.455 -2.471 5.939 1.00 90.44 305 ASP A O 1
ATOM 2367 N N . TYR A 1 306 ? -13.619 -1.255 6.378 1.00 95.56 306 TYR A N 1
ATOM 2368 C CA . TYR A 1 306 ? -14.315 -0.053 6.877 1.00 95.56 306 TYR A CA 1
ATOM 2369 C C . TYR A 1 306 ? -15.275 0.577 5.867 1.00 95.56 306 TYR A C 1
ATOM 2371 O O . TYR A 1 306 ? -16.157 1.333 6.274 1.00 95.56 306 TYR A O 1
ATOM 2379 N N . ILE A 1 307 ? -15.155 0.253 4.575 1.00 92.56 307 ILE A N 1
ATOM 2380 C CA . ILE A 1 307 ? -16.109 0.659 3.533 1.00 92.56 307 ILE A CA 1
ATOM 2381 C C . ILE A 1 307 ? -17.563 0.299 3.894 1.00 92.56 307 ILE A C 1
ATOM 2383 O O . ILE A 1 307 ? -18.494 1.016 3.526 1.00 92.56 307 ILE A O 1
ATOM 2387 N N . ASN A 1 308 ? -17.776 -0.741 4.708 1.00 90.88 308 ASN A N 1
ATOM 2388 C CA . ASN A 1 308 ? -19.087 -1.100 5.253 1.00 90.88 308 ASN A CA 1
ATOM 2389 C C . ASN A 1 308 ? -19.666 -0.036 6.207 1.00 90.88 308 ASN A C 1
ATOM 2391 O O . ASN A 1 308 ? -20.873 0.200 6.181 1.00 90.88 308 ASN A O 1
ATOM 2395 N N . SER A 1 309 ? -18.816 0.638 6.988 1.00 92.00 309 SER A N 1
ATOM 2396 C CA . SER A 1 309 ? -19.186 1.665 7.978 1.00 92.00 309 SER A CA 1
ATOM 2397 C C . SER A 1 309 ? -19.052 3.109 7.470 1.00 92.00 309 SER A C 1
ATOM 2399 O O . SER A 1 309 ? -19.345 4.044 8.214 1.00 92.00 309 SER A O 1
ATOM 2401 N N . VAL A 1 310 ? -18.622 3.319 6.221 1.00 95.88 310 VAL A N 1
ATOM 2402 C CA . VAL A 1 310 ? -18.667 4.640 5.570 1.00 95.88 310 VAL A CA 1
ATOM 2403 C C . VAL A 1 310 ? -20.132 5.088 5.403 1.00 95.88 310 VAL A C 1
ATOM 2405 O O . VAL A 1 310 ? -20.956 4.263 4.980 1.00 95.88 310 VAL A O 1
ATOM 2408 N N . PRO A 1 311 ? -20.486 6.360 5.698 1.00 93.56 311 PRO A N 1
ATOM 2409 C CA . PRO A 1 311 ? -21.842 6.869 5.513 1.00 93.56 311 PRO A CA 1
ATOM 2410 C C . PRO A 1 311 ? -22.371 6.636 4.096 1.00 93.56 311 PRO A C 1
ATOM 2412 O O . PRO A 1 311 ? -21.707 6.925 3.104 1.00 93.56 311 PRO A O 1
ATOM 2415 N N . LYS A 1 312 ? -23.597 6.116 3.994 1.00 94.19 312 LYS A N 1
ATOM 2416 C CA . LYS A 1 312 ? -24.235 5.790 2.711 1.00 94.19 312 LYS A CA 1
ATOM 2417 C C . LYS A 1 312 ? -24.962 7.012 2.142 1.00 94.19 312 LYS A C 1
ATOM 2419 O O . LYS A 1 312 ? -26.191 7.051 2.097 1.00 94.19 312 LYS A O 1
ATOM 2424 N N . ASP A 1 313 ? -24.183 8.018 1.754 1.00 95.38 313 ASP A N 1
ATOM 2425 C CA . ASP A 1 313 ? -24.643 9.242 1.093 1.00 95.38 313 ASP A CA 1
ATOM 2426 C C . ASP A 1 313 ? -23.777 9.605 -0.132 1.00 95.38 313 ASP A C 1
ATOM 2428 O O . ASP A 1 313 ? -22.789 8.947 -0.442 1.00 95.38 313 ASP A O 1
ATOM 2432 N N . GLU A 1 314 ? -24.166 10.654 -0.861 1.00 95.25 314 GLU A N 1
ATOM 2433 C CA . GLU A 1 314 ? -23.483 11.095 -2.088 1.00 95.25 314 GLU A CA 1
ATOM 2434 C C . GLU A 1 314 ? -22.095 11.728 -1.857 1.00 95.25 314 GLU A C 1
ATOM 2436 O O . GLU A 1 314 ? -21.344 11.918 -2.816 1.00 95.25 314 GLU A O 1
ATOM 2441 N N . LYS A 1 315 ? -21.745 12.064 -0.609 1.00 95.94 315 LYS A N 1
ATOM 2442 C CA . LYS A 1 315 ? -20.519 12.797 -0.251 1.00 95.94 315 LYS A CA 1
ATOM 2443 C C . LYS A 1 315 ? -19.363 11.894 0.135 1.00 95.94 315 LYS A C 1
ATOM 2445 O O . LYS A 1 315 ? -18.237 12.382 0.196 1.00 95.94 315 LYS A O 1
ATOM 2450 N N . HIS A 1 316 ? -19.611 10.617 0.394 1.00 98.06 316 HIS A N 1
ATOM 2451 C CA . HIS A 1 316 ? -18.581 9.672 0.809 1.00 98.06 316 HIS A CA 1
ATOM 2452 C C . HIS A 1 316 ? -18.353 8.595 -0.254 1.00 98.06 316 HIS A C 1
ATOM 2454 O O . HIS A 1 316 ? -19.230 8.329 -1.079 1.00 98.06 316 HIS A O 1
ATOM 2460 N N . VAL A 1 317 ? -17.145 8.031 -0.300 1.00 97.31 317 VAL A N 1
ATOM 2461 C CA . VAL A 1 317 ? -16.801 6.955 -1.243 1.00 97.31 317 VAL A CA 1
ATOM 2462 C C . VAL A 1 317 ? -17.554 5.669 -0.918 1.00 97.31 317 VAL A C 1
ATOM 2464 O O . VAL A 1 317 ? -17.645 5.264 0.240 1.00 97.31 317 VAL A O 1
ATOM 2467 N N . ASP A 1 318 ? -18.080 5.020 -1.947 1.00 95.38 318 ASP A N 1
ATOM 2468 C CA . ASP A 1 318 ? -18.654 3.684 -1.857 1.00 95.38 318 ASP A CA 1
ATOM 2469 C C . ASP A 1 318 ? -17.747 2.637 -2.527 1.00 95.38 318 ASP A C 1
ATOM 2471 O O . ASP A 1 318 ? -16.615 2.918 -2.926 1.00 95.38 318 ASP A O 1
ATOM 2475 N N . GLU A 1 319 ? -18.213 1.389 -2.576 1.00 91.75 319 GLU A N 1
ATOM 2476 C CA . GLU A 1 319 ? -17.451 0.284 -3.161 1.00 91.75 319 GLU A CA 1
ATOM 2477 C C . GLU A 1 319 ? -17.174 0.510 -4.656 1.00 91.75 319 GLU A C 1
ATOM 2479 O O . GLU A 1 319 ? -16.070 0.220 -5.106 1.00 91.75 319 GLU A O 1
ATOM 2484 N N . ASN A 1 320 ? -18.105 1.112 -5.406 1.00 94.25 320 ASN A N 1
ATOM 2485 C CA . ASN A 1 320 ? -17.923 1.392 -6.831 1.00 94.25 320 ASN A CA 1
ATOM 2486 C C . ASN A 1 320 ? -16.856 2.474 -7.050 1.00 94.25 320 ASN A C 1
ATOM 2488 O O . ASN A 1 320 ? -16.046 2.334 -7.957 1.00 94.25 320 ASN A O 1
ATOM 2492 N N . ASP A 1 321 ? -16.788 3.516 -6.206 1.00 96.12 321 ASP A N 1
ATOM 2493 C CA . ASP A 1 321 ? -15.722 4.533 -6.299 1.00 96.12 321 ASP A CA 1
ATOM 2494 C C . ASP A 1 321 ? -14.320 3.918 -6.137 1.00 96.12 321 ASP A C 1
ATOM 2496 O O . ASP A 1 321 ? -13.357 4.357 -6.779 1.00 96.12 321 ASP A O 1
ATOM 2500 N N . ILE A 1 322 ? -14.193 2.915 -5.259 1.00 94.19 322 ILE A N 1
ATOM 2501 C CA . ILE A 1 322 ? -12.944 2.175 -5.054 1.00 94.19 322 ILE A CA 1
ATOM 2502 C C . ILE A 1 322 ? -12.669 1.269 -6.258 1.00 94.19 322 ILE A C 1
ATOM 2504 O O . ILE A 1 322 ? -11.562 1.301 -6.792 1.00 94.19 322 ILE A O 1
ATOM 2508 N N . GLU A 1 323 ? -13.657 0.502 -6.716 1.00 93.81 323 GLU A N 1
ATOM 2509 C CA . GLU A 1 323 ? -13.523 -0.416 -7.853 1.00 93.81 323 GLU A CA 1
ATOM 2510 C C . GLU A 1 323 ? -13.183 0.317 -9.159 1.00 93.81 323 GLU A C 1
ATOM 2512 O O . GLU A 1 323 ? -12.185 -0.018 -9.799 1.00 93.81 323 GLU A O 1
ATOM 2517 N N . ASP A 1 324 ? -13.911 1.383 -9.507 1.00 96.25 324 ASP A N 1
ATOM 2518 C CA . ASP A 1 324 ? -13.608 2.260 -10.646 1.00 96.25 324 ASP A CA 1
ATOM 2519 C C . ASP A 1 324 ? -12.180 2.815 -10.549 1.00 96.25 324 ASP A C 1
ATOM 2521 O O . ASP A 1 324 ? -11.468 2.938 -11.555 1.00 96.25 324 ASP A O 1
ATOM 2525 N N . LYS A 1 325 ? -11.716 3.135 -9.331 1.00 95.62 325 LYS A N 1
ATOM 2526 C CA . LYS A 1 325 ? -10.348 3.611 -9.128 1.00 95.62 325 LYS A CA 1
ATOM 2527 C C . LYS A 1 325 ? -9.308 2.500 -9.288 1.00 95.62 325 LYS A C 1
ATOM 2529 O O . LYS A 1 325 ? -8.234 2.789 -9.820 1.00 95.62 325 LYS A O 1
ATOM 2534 N N . ILE A 1 326 ? -9.601 1.270 -8.871 1.00 95.25 326 ILE A N 1
ATOM 2535 C CA . ILE A 1 326 ? -8.745 0.093 -9.076 1.00 95.25 326 ILE A CA 1
ATOM 2536 C C . ILE A 1 326 ? -8.623 -0.223 -10.571 1.00 95.25 326 ILE A C 1
ATOM 2538 O O . ILE A 1 326 ? -7.501 -0.288 -11.068 1.00 95.25 326 ILE A O 1
ATOM 2542 N N . HIS A 1 327 ? -9.729 -0.282 -11.314 1.00 95.88 327 HIS A N 1
ATOM 2543 C CA . HIS A 1 327 ? -9.708 -0.474 -12.771 1.00 95.88 327 HIS A CA 1
ATOM 2544 C C . HIS A 1 327 ? -8.965 0.666 -13.491 1.00 95.88 327 HIS A C 1
ATOM 2546 O O . HIS A 1 327 ? -8.082 0.426 -14.312 1.00 95.88 327 HIS A O 1
ATOM 2552 N N . SER A 1 328 ? -9.191 1.925 -13.094 1.00 95.69 328 SER A N 1
ATOM 2553 C CA . SER A 1 328 ? -8.432 3.078 -13.612 1.00 95.69 328 SER A CA 1
ATOM 2554 C C . SER A 1 328 ? -6.923 3.003 -13.325 1.00 95.69 328 SER A C 1
ATOM 2556 O O . SER A 1 328 ? -6.125 3.521 -14.111 1.00 95.69 328 SER A O 1
ATOM 2558 N N . LEU A 1 329 ? -6.509 2.412 -12.199 1.00 95.06 329 LEU A N 1
ATOM 2559 C CA . LEU A 1 329 ? -5.096 2.175 -11.896 1.00 95.06 329 LEU A CA 1
ATOM 2560 C C . LEU A 1 329 ? -4.543 0.995 -12.702 1.00 95.06 329 LEU A C 1
ATOM 2562 O O . LEU A 1 329 ? -3.416 1.092 -13.176 1.00 95.06 329 LEU A O 1
ATOM 2566 N N . ALA A 1 330 ? -5.323 -0.067 -12.918 1.00 94.62 330 ALA A N 1
ATOM 2567 C CA . ALA A 1 330 ? -4.936 -1.195 -13.760 1.00 94.62 330 ALA A CA 1
ATOM 2568 C C . ALA A 1 330 ? -4.730 -0.755 -15.219 1.00 94.62 330 ALA A C 1
ATOM 2570 O O . ALA A 1 330 ? -3.692 -1.050 -15.807 1.00 94.62 330 ALA A O 1
ATOM 2571 N N . ASP A 1 331 ? -5.642 0.047 -15.772 1.00 92.75 331 ASP A N 1
ATOM 2572 C CA . ASP A 1 331 ? -5.507 0.674 -17.092 1.00 92.75 331 ASP A CA 1
ATOM 2573 C C . ASP A 1 331 ? -4.226 1.504 -17.237 1.00 92.75 331 ASP A C 1
ATOM 2575 O O . ASP A 1 331 ? -3.550 1.416 -18.259 1.00 92.75 331 ASP A O 1
ATOM 2579 N N . LEU A 1 332 ? -3.866 2.282 -16.211 1.00 90.50 332 LEU A N 1
ATOM 2580 C CA . LEU A 1 332 ? -2.637 3.082 -16.201 1.00 90.50 332 LEU A CA 1
ATOM 2581 C C . LEU A 1 332 ? -1.371 2.232 -15.979 1.00 90.50 332 LEU A C 1
ATOM 2583 O O . LEU A 1 332 ? -0.281 2.618 -16.398 1.00 90.50 332 LEU A O 1
ATOM 2587 N N . ALA A 1 333 ? -1.505 1.097 -15.293 1.00 88.62 333 ALA A N 1
ATOM 2588 C CA . ALA A 1 333 ? -0.422 0.176 -14.977 1.00 88.62 333 ALA A CA 1
ATOM 2589 C C . ALA A 1 333 ? -0.078 -0.775 -16.130 1.00 88.62 333 ALA A C 1
ATOM 2591 O O . ALA A 1 333 ? 1.083 -1.168 -16.241 1.00 88.62 333 ALA A O 1
ATOM 2592 N N . ARG A 1 334 ? -1.046 -1.144 -16.980 1.00 81.56 334 ARG A N 1
ATOM 2593 C CA . ARG A 1 334 ? -0.813 -1.954 -18.186 1.00 81.56 334 ARG A CA 1
ATOM 2594 C C . ARG A 1 334 ? 0.065 -1.158 -19.156 1.00 81.56 334 ARG A C 1
ATOM 2596 O O . ARG A 1 334 ? -0.372 -0.181 -19.756 1.00 81.56 334 ARG A O 1
ATOM 2603 N N . GLY A 1 335 ? 1.334 -1.555 -19.249 1.00 68.00 335 GLY A N 1
ATOM 2604 C CA . GLY A 1 335 ? 2.374 -0.757 -19.894 1.00 68.00 335 GLY A CA 1
ATOM 2605 C C . GLY A 1 335 ? 2.230 -0.561 -21.403 1.00 68.00 335 GLY A C 1
ATOM 2606 O O . GLY A 1 335 ? 1.399 -1.163 -22.082 1.00 68.00 335 GLY A O 1
ATOM 2607 N N . ASN A 1 336 ? 3.124 0.269 -21.945 1.00 66.62 336 ASN A N 1
ATOM 2608 C CA . ASN A 1 336 ? 3.193 0.528 -23.379 1.00 66.62 336 ASN A CA 1
ATOM 2609 C C . ASN A 1 336 ? 3.472 -0.766 -24.160 1.00 66.62 336 ASN A C 1
ATOM 2611 O O . ASN A 1 336 ? 4.440 -1.483 -23.889 1.00 66.62 336 ASN A O 1
ATOM 2615 N N . THR A 1 337 ? 2.661 -1.016 -25.185 1.00 66.88 337 THR A N 1
ATOM 2616 C CA . THR A 1 337 ? 2.965 -2.021 -26.206 1.00 66.88 337 THR A CA 1
ATOM 2617 C C . THR A 1 337 ? 3.860 -1.411 -27.280 1.00 66.88 337 THR A C 1
ATOM 2619 O O . THR A 1 337 ? 3.690 -0.258 -27.679 1.00 66.88 337 THR A O 1
ATOM 2622 N N . ALA A 1 338 ? 4.829 -2.181 -27.765 1.00 63.34 338 ALA A N 1
ATOM 2623 C CA . ALA A 1 338 ? 5.555 -1.846 -28.979 1.00 63.34 338 ALA A CA 1
ATOM 2624 C C . ALA A 1 338 ? 4.611 -1.934 -30.190 1.00 63.34 338 ALA A C 1
ATOM 2626 O O . ALA A 1 338 ? 3.583 -2.611 -30.152 1.00 63.34 338 ALA A O 1
ATOM 2627 N N . ALA A 1 339 ? 4.982 -1.314 -31.313 1.00 58.16 339 ALA A N 1
ATOM 2628 C CA . ALA A 1 339 ? 4.157 -1.313 -32.526 1.00 58.16 339 ALA A CA 1
ATOM 2629 C C . ALA A 1 339 ? 3.851 -2.724 -33.081 1.00 58.16 339 ALA A C 1
ATOM 2631 O O . ALA A 1 339 ? 2.932 -2.888 -33.886 1.00 58.16 339 ALA A O 1
ATOM 2632 N N . ASP A 1 340 ? 4.603 -3.756 -32.680 1.00 53.44 340 ASP A N 1
ATOM 2633 C CA . ASP A 1 340 ? 4.361 -5.174 -32.983 1.00 53.44 340 ASP A CA 1
ATOM 2634 C C . ASP A 1 340 ? 3.309 -5.859 -32.082 1.00 53.44 340 ASP A C 1
ATOM 2636 O O . ASP A 1 340 ? 2.824 -6.925 -32.459 1.00 53.44 340 ASP A O 1
ATOM 2640 N N . GLY A 1 341 ? 2.884 -5.216 -30.991 1.00 62.03 341 GLY A N 1
ATOM 2641 C CA . GLY A 1 341 ? 1.936 -5.729 -29.997 1.00 62.03 341 GLY A CA 1
ATOM 2642 C C . GLY A 1 341 ? 2.593 -6.391 -28.781 1.00 62.03 341 GLY A C 1
ATOM 2643 O O . GLY A 1 341 ? 1.878 -6.848 -27.894 1.00 62.03 341 GLY A O 1
ATOM 2644 N N . SER A 1 342 ? 3.927 -6.458 -28.720 1.00 66.19 342 SER A N 1
ATOM 2645 C CA . SER A 1 342 ? 4.650 -6.983 -27.557 1.00 66.19 342 SER A CA 1
ATOM 2646 C C . SER A 1 342 ? 4.757 -5.960 -26.420 1.00 66.19 342 SER A C 1
ATOM 2648 O O . SER A 1 342 ? 4.758 -4.750 -26.641 1.00 66.19 342 SER A O 1
ATOM 2650 N N . THR A 1 343 ? 4.859 -6.448 -25.186 1.00 72.50 343 THR A N 1
ATOM 2651 C CA . THR A 1 343 ? 5.060 -5.633 -23.981 1.00 72.50 343 THR A CA 1
ATOM 2652 C C . THR A 1 343 ? 6.458 -5.013 -23.952 1.00 72.50 343 THR A C 1
ATOM 2654 O O . THR A 1 343 ? 7.452 -5.733 -24.060 1.00 72.50 343 THR A O 1
ATOM 2657 N N . ILE A 1 344 ? 6.563 -3.700 -23.726 1.00 73.94 344 ILE A N 1
ATOM 2658 C CA . ILE A 1 344 ? 7.857 -3.050 -23.475 1.00 73.94 344 ILE A CA 1
ATOM 2659 C C . ILE A 1 344 ? 8.225 -3.216 -21.997 1.00 73.94 344 ILE A C 1
ATOM 2661 O O . ILE A 1 344 ? 7.692 -2.524 -21.133 1.00 73.94 344 ILE A O 1
ATOM 2665 N N . LEU A 1 345 ? 9.174 -4.108 -21.706 1.00 78.44 345 LEU A N 1
ATOM 2666 C CA . LEU A 1 345 ? 9.780 -4.225 -20.378 1.00 78.44 345 LEU A CA 1
ATOM 2667 C C . LEU A 1 345 ? 10.890 -3.179 -20.226 1.00 78.44 345 LEU A C 1
ATOM 2669 O O . LEU A 1 345 ? 11.912 -3.243 -20.910 1.00 78.44 345 LEU A O 1
ATOM 2673 N N . SER A 1 346 ? 10.711 -2.218 -19.319 1.00 85.12 346 SER A N 1
ATOM 2674 C CA . SER A 1 346 ? 11.811 -1.346 -18.890 1.00 85.12 346 SER A CA 1
ATOM 2675 C C . SER A 1 346 ? 12.671 -2.068 -17.841 1.00 85.12 346 SER A C 1
ATOM 2677 O O . SER A 1 346 ? 12.251 -3.053 -17.233 1.00 85.12 346 SER A O 1
ATOM 2679 N N . ASN A 1 347 ? 13.909 -1.616 -17.643 1.00 91.81 347 ASN A N 1
ATOM 2680 C CA . ASN A 1 347 ? 14.794 -2.117 -16.590 1.00 91.81 347 ASN A CA 1
ATOM 2681 C C . ASN A 1 347 ? 14.851 -1.186 -15.367 1.00 91.81 347 ASN A C 1
ATOM 2683 O O . ASN A 1 347 ? 15.752 -1.298 -14.545 1.00 91.81 347 ASN A O 1
ATOM 2687 N N . ALA A 1 348 ? 13.900 -0.263 -15.237 1.00 92.56 348 ALA A N 1
ATOM 2688 C CA . ALA A 1 348 ? 13.815 0.678 -14.130 1.00 92.56 348 ALA A CA 1
ATOM 2689 C C . ALA A 1 348 ? 12.413 0.701 -13.516 1.00 92.56 348 ALA A C 1
ATOM 2691 O O . ALA A 1 348 ? 11.411 0.632 -14.231 1.00 92.56 348 ALA A O 1
ATOM 2692 N N . VAL A 1 349 ? 12.366 0.865 -12.196 1.00 92.62 349 VAL A N 1
ATOM 2693 C CA . VAL A 1 349 ? 11.151 0.915 -11.380 1.00 92.62 349 VAL A CA 1
ATOM 2694 C C . VAL A 1 349 ? 11.180 2.167 -10.492 1.00 92.62 349 VAL A C 1
ATOM 2696 O O . VAL A 1 349 ? 11.816 2.163 -9.442 1.00 92.62 349 VAL A O 1
ATOM 2699 N N . PRO A 1 350 ? 10.540 3.281 -10.891 1.00 90.56 350 PRO A N 1
ATOM 2700 C CA . PRO A 1 350 ? 10.477 4.467 -10.044 1.00 90.56 350 PRO A CA 1
ATOM 2701 C C . PRO A 1 350 ? 9.611 4.203 -8.803 1.00 90.56 350 PRO A C 1
ATOM 2703 O O . PRO A 1 350 ? 8.552 3.572 -8.874 1.00 90.56 350 PRO A O 1
ATOM 2706 N N . ASP A 1 351 ? 10.042 4.734 -7.662 1.00 89.94 351 ASP A N 1
ATOM 2707 C CA . ASP A 1 351 ? 9.367 4.608 -6.366 1.00 89.94 351 ASP A CA 1
ATOM 2708 C C . ASP A 1 351 ? 7.934 5.162 -6.402 1.00 89.94 351 ASP A C 1
ATOM 2710 O O . ASP A 1 351 ? 6.989 4.460 -6.044 1.00 89.94 351 ASP A O 1
ATOM 2714 N N . MET A 1 352 ? 7.753 6.367 -6.942 1.00 91.12 352 MET A N 1
ATOM 2715 C CA . MET A 1 352 ? 6.449 7.021 -7.083 1.00 91.12 352 MET A CA 1
ATOM 2716 C C . MET A 1 352 ? 5.487 6.239 -7.991 1.00 91.12 352 MET A C 1
ATOM 2718 O O . MET A 1 352 ? 4.291 6.184 -7.716 1.00 91.12 352 MET A O 1
ATOM 2722 N N . GLY A 1 353 ? 6.000 5.612 -9.057 1.00 90.50 353 GLY A N 1
ATOM 2723 C CA . GLY A 1 353 ? 5.196 4.757 -9.938 1.00 90.50 353 GLY A CA 1
ATOM 2724 C C . GLY A 1 353 ? 4.763 3.468 -9.240 1.00 90.50 353 GLY A C 1
ATOM 2725 O O . GLY A 1 353 ? 3.616 3.052 -9.361 1.00 90.50 353 GLY A O 1
ATOM 2726 N N . THR A 1 354 ? 5.652 2.895 -8.426 1.00 92.56 354 THR A N 1
ATOM 2727 C CA . THR A 1 354 ? 5.360 1.712 -7.603 1.00 92.56 354 THR A CA 1
ATOM 2728 C C . THR A 1 354 ? 4.270 2.016 -6.570 1.00 92.56 354 THR A C 1
ATOM 2730 O O . THR A 1 354 ? 3.278 1.295 -6.489 1.00 92.56 354 THR A O 1
ATOM 2733 N N . MET A 1 355 ? 4.401 3.131 -5.841 1.00 94.31 355 MET A N 1
ATOM 2734 C CA . MET A 1 355 ? 3.403 3.605 -4.869 1.00 94.31 355 MET A CA 1
ATOM 2735 C C . MET A 1 355 ? 2.030 3.855 -5.496 1.00 94.31 355 MET A C 1
ATOM 2737 O O . MET A 1 355 ? 1.004 3.569 -4.882 1.00 94.31 355 MET A O 1
ATOM 2741 N N . GLN A 1 356 ? 1.992 4.364 -6.731 1.00 93.44 356 GLN A N 1
ATOM 2742 C CA . GLN A 1 356 ? 0.738 4.645 -7.428 1.00 93.44 356 GLN A CA 1
ATOM 2743 C C . GLN A 1 356 ? -0.122 3.387 -7.628 1.00 93.44 356 GLN A C 1
ATOM 2745 O O . GLN A 1 356 ? -1.350 3.505 -7.612 1.00 93.44 356 GLN A O 1
ATOM 2750 N N . MET A 1 357 ? 0.518 2.223 -7.799 1.00 92.38 357 MET A N 1
ATOM 2751 C CA . MET A 1 357 ? -0.115 0.957 -8.190 1.00 92.38 357 MET A CA 1
ATOM 2752 C C . MET A 1 357 ? -0.262 -0.057 -7.048 1.00 92.38 357 MET A C 1
ATOM 2754 O O . MET A 1 357 ? -0.942 -1.062 -7.227 1.00 92.38 357 MET A O 1
ATOM 2758 N N . GLN A 1 358 ? 0.305 0.204 -5.865 1.00 93.12 358 GLN A N 1
ATOM 2759 C CA . GLN A 1 358 ? 0.197 -0.676 -4.689 1.00 93.12 358 GLN A CA 1
ATOM 2760 C C . GLN A 1 358 ? -1.230 -1.155 -4.351 1.00 93.12 358 GLN A C 1
ATOM 2762 O O . GLN A 1 358 ? -1.373 -2.341 -4.049 1.00 93.12 358 GLN A O 1
ATOM 2767 N N . PRO A 1 359 ? -2.299 -0.331 -4.449 1.00 93.12 359 PRO A N 1
ATOM 2768 C CA . PRO A 1 359 ? -3.661 -0.802 -4.186 1.00 93.12 359 PRO A CA 1
ATOM 2769 C C . PRO A 1 359 ? -4.123 -1.965 -5.076 1.00 93.12 359 PRO A C 1
ATOM 2771 O O . PRO A 1 359 ? -4.967 -2.743 -4.643 1.00 93.12 359 PRO A O 1
ATOM 2774 N N . LEU A 1 360 ? -3.553 -2.132 -6.279 1.00 93.19 360 LEU A N 1
ATOM 2775 C CA . LEU A 1 360 ? -3.890 -3.238 -7.185 1.00 93.19 360 LEU A CA 1
ATOM 2776 C C . LEU A 1 360 ? -3.585 -4.613 -6.578 1.00 93.19 360 LEU A C 1
ATOM 2778 O O . LEU A 1 360 ? -4.293 -5.573 -6.862 1.00 93.19 360 LEU A O 1
ATOM 2782 N N . ALA A 1 361 ? -2.565 -4.719 -5.721 1.00 89.88 361 ALA A N 1
ATOM 2783 C CA . ALA A 1 361 ? -2.146 -5.996 -5.148 1.00 89.88 361 ALA A CA 1
ATOM 2784 C C . ALA A 1 361 ? -3.214 -6.634 -4.233 1.00 89.88 361 ALA A C 1
ATOM 2786 O O . ALA A 1 361 ? -3.287 -7.856 -4.147 1.00 89.88 361 ALA A O 1
ATOM 2787 N N . ALA A 1 362 ? -4.093 -5.830 -3.618 1.00 85.62 362 ALA A N 1
ATOM 2788 C CA . ALA A 1 362 ? -5.217 -6.322 -2.810 1.00 85.62 362 ALA A CA 1
ATOM 2789 C C . ALA A 1 362 ? -6.390 -6.884 -3.649 1.00 85.62 362 ALA A C 1
ATOM 2791 O O . ALA A 1 362 ? -7.279 -7.540 -3.108 1.00 85.62 362 ALA A O 1
ATOM 2792 N N . TYR A 1 363 ? -6.389 -6.623 -4.961 1.00 88.62 363 TYR A N 1
ATOM 2793 C CA . TYR A 1 363 ? -7.389 -7.074 -5.941 1.00 88.62 363 TYR A CA 1
ATOM 2794 C C . TYR A 1 363 ? -6.778 -8.007 -7.001 1.00 88.62 363 TYR A C 1
ATOM 2796 O O . TYR A 1 363 ? -7.425 -8.346 -7.992 1.00 88.62 363 TYR A O 1
ATOM 2804 N N . TYR A 1 364 ? -5.514 -8.391 -6.817 1.00 89.62 364 TYR A N 1
ATOM 2805 C CA . TYR A 1 364 ? -4.825 -9.334 -7.681 1.00 89.62 364 TYR A CA 1
ATOM 2806 C C . TYR A 1 364 ? -5.410 -10.740 -7.504 1.00 89.62 364 TYR A C 1
ATOM 2808 O O . TYR A 1 364 ? -5.824 -11.124 -6.417 1.00 89.62 364 TYR A O 1
ATOM 2816 N N . ASP A 1 365 ? -5.441 -11.522 -8.580 1.00 86.25 365 ASP A N 1
ATOM 2817 C CA . ASP A 1 365 ? -5.698 -12.957 -8.513 1.00 86.25 365 ASP A CA 1
ATOM 2818 C C . ASP A 1 365 ? -4.957 -13.652 -9.651 1.00 86.25 365 ASP A C 1
ATOM 2820 O O . ASP A 1 365 ? -5.275 -13.455 -10.827 1.00 86.25 365 ASP A O 1
ATOM 2824 N N . SER A 1 366 ? -3.989 -14.512 -9.320 1.00 86.56 366 SER A N 1
ATOM 2825 C CA . SER A 1 366 ? -3.212 -15.231 -10.335 1.00 86.56 366 SER A CA 1
ATOM 2826 C C . SER A 1 366 ? -4.077 -16.172 -11.183 1.00 86.56 366 SER A C 1
ATOM 2828 O O . SER A 1 366 ? -3.704 -16.511 -12.308 1.00 86.56 366 SER A O 1
ATOM 2830 N N . ASN A 1 367 ? -5.245 -16.593 -10.686 1.00 86.50 367 ASN A N 1
ATOM 2831 C CA . ASN A 1 367 ? -6.154 -17.496 -11.396 1.00 86.50 367 ASN A CA 1
ATOM 2832 C C . ASN A 1 367 ? -7.269 -16.791 -12.187 1.00 86.50 367 ASN A C 1
ATOM 2834 O O . ASN A 1 367 ? -8.002 -17.489 -12.893 1.00 86.50 367 ASN A O 1
ATOM 2838 N N . ALA A 1 368 ? -7.366 -15.455 -12.150 1.00 87.62 368 ALA A N 1
ATOM 2839 C CA . ALA A 1 368 ? -8.364 -14.721 -12.930 1.00 87.62 368 ALA A CA 1
ATOM 2840 C C . ALA A 1 368 ? -8.215 -14.953 -14.448 1.00 87.62 368 ALA A C 1
ATOM 2842 O O . ALA A 1 368 ? -7.102 -15.101 -14.984 1.00 87.62 368 ALA A O 1
ATOM 2843 N N . LYS A 1 369 ? -9.354 -14.968 -15.135 1.00 91.31 369 LYS A N 1
ATOM 2844 C CA . LYS A 1 369 ? -9.532 -15.200 -16.575 1.00 91.31 369 LYS A CA 1
ATOM 2845 C C . LYS A 1 369 ? -10.224 -14.012 -17.235 1.00 91.31 369 LYS A C 1
ATOM 2847 O O . LYS A 1 369 ? -10.751 -13.156 -16.545 1.00 91.31 369 LYS A O 1
ATOM 2852 N N . GLU A 1 370 ? -10.264 -13.992 -18.564 1.00 93.94 370 GLU A N 1
ATOM 2853 C CA . GLU A 1 370 ? -10.791 -12.874 -19.362 1.00 93.94 370 GLU A CA 1
ATOM 2854 C C . GLU A 1 370 ? -12.249 -12.494 -19.035 1.00 93.94 370 GLU A C 1
ATOM 2856 O O . GLU A 1 370 ? -12.625 -11.333 -19.177 1.00 93.94 370 GLU A O 1
ATOM 2861 N N . GLU A 1 371 ? -13.059 -13.446 -18.561 1.00 92.50 371 GLU A N 1
ATOM 2862 C CA . GLU A 1 371 ? -14.433 -13.216 -18.107 1.00 92.50 371 GLU A CA 1
ATOM 2863 C C . GLU A 1 371 ? -14.576 -12.681 -16.664 1.00 92.50 371 GLU A C 1
ATOM 2865 O O . GLU A 1 371 ? -15.673 -12.270 -16.277 1.00 92.50 371 GLU A O 1
ATOM 2870 N N . ASP A 1 372 ? -13.508 -12.696 -15.859 1.00 89.12 372 ASP A N 1
ATOM 2871 C CA . ASP A 1 372 ? -13.545 -12.326 -14.441 1.00 89.12 372 ASP A CA 1
ATOM 2872 C C . ASP A 1 372 ? -13.398 -10.811 -14.236 1.00 89.12 372 ASP A C 1
ATOM 2874 O O . ASP A 1 372 ? -12.615 -10.136 -14.907 1.00 89.12 372 ASP A O 1
ATOM 2878 N N . LYS A 1 373 ? -14.109 -10.279 -13.231 1.00 89.31 373 LYS A N 1
ATOM 2879 C CA . LYS A 1 373 ? -14.220 -8.834 -12.952 1.00 89.31 373 LYS A CA 1
ATOM 2880 C C . LYS A 1 373 ? -12.878 -8.092 -12.908 1.00 89.31 373 LYS A C 1
ATOM 2882 O O . LYS A 1 373 ? -12.814 -6.975 -13.397 1.00 89.31 373 LYS A O 1
ATOM 2887 N N . TYR A 1 374 ? -11.840 -8.706 -12.337 1.00 91.12 374 TYR A N 1
ATOM 2888 C CA . TYR A 1 374 ? -10.529 -8.091 -12.072 1.00 91.12 374 TYR A CA 1
ATOM 2889 C C . TYR A 1 374 ? -9.401 -8.650 -12.960 1.00 91.12 374 TYR A C 1
ATOM 2891 O O . TYR A 1 374 ? -8.229 -8.671 -12.577 1.00 91.12 374 TYR A O 1
ATOM 2899 N N . TYR A 1 375 ? -9.730 -9.144 -14.156 1.00 92.94 375 TYR A N 1
ATOM 2900 C CA . TYR A 1 375 ? -8.728 -9.665 -15.091 1.00 92.94 375 TYR A CA 1
ATOM 2901 C C . TYR A 1 375 ? -7.712 -8.611 -15.557 1.00 92.94 375 TYR A C 1
ATOM 2903 O O . TYR A 1 375 ? -6.532 -8.905 -15.748 1.00 92.94 375 TYR A O 1
ATOM 2911 N N . ASP A 1 376 ? -8.153 -7.366 -15.704 1.00 94.62 376 ASP A N 1
ATOM 2912 C CA . ASP A 1 376 ? -7.306 -6.209 -15.981 1.00 94.62 376 ASP A CA 1
ATOM 2913 C C . ASP A 1 376 ? -6.303 -5.944 -14.844 1.00 94.62 376 ASP A C 1
ATOM 2915 O O . ASP A 1 376 ? -5.132 -5.673 -15.117 1.00 94.62 376 ASP A O 1
ATOM 2919 N N . VAL A 1 377 ? -6.723 -6.104 -13.583 1.00 93.31 377 VAL A N 1
ATOM 2920 C CA . VAL A 1 377 ? -5.846 -6.024 -12.403 1.00 93.31 377 VAL A CA 1
ATOM 2921 C C . VAL A 1 377 ? -4.798 -7.132 -12.437 1.00 93.31 377 VAL A C 1
ATOM 2923 O O . VAL A 1 377 ? -3.620 -6.853 -12.212 1.00 93.31 377 VAL A O 1
ATOM 2926 N N . LYS A 1 378 ? -5.178 -8.367 -12.794 1.00 91.88 378 LYS A N 1
ATOM 2927 C CA . LYS A 1 378 ? -4.212 -9.451 -13.032 1.00 91.88 378 LYS A CA 1
ATOM 2928 C C . LYS A 1 378 ? -3.178 -9.056 -14.087 1.00 91.88 378 LYS A C 1
ATOM 2930 O O . LYS A 1 378 ? -1.986 -9.124 -13.803 1.00 91.88 378 LYS A O 1
ATOM 2935 N N . GLN A 1 379 ? -3.615 -8.595 -15.261 1.00 93.00 379 GLN A N 1
ATOM 2936 C CA . GLN A 1 379 ? -2.708 -8.159 -16.332 1.00 93.00 379 GLN A CA 1
ATOM 2937 C C . GLN A 1 379 ? -1.764 -7.034 -15.877 1.00 93.00 379 GLN A C 1
ATOM 2939 O O . GLN A 1 379 ? -0.576 -7.053 -16.198 1.00 93.00 379 GLN A O 1
ATOM 2944 N N . ALA A 1 380 ? -2.282 -6.059 -15.127 1.00 93.69 380 ALA A N 1
ATOM 2945 C CA . ALA A 1 380 ? -1.509 -4.950 -14.583 1.00 93.69 380 ALA A CA 1
ATOM 2946 C C . ALA A 1 380 ? -0.454 -5.414 -13.568 1.00 93.69 380 ALA A C 1
ATOM 2948 O O . ALA A 1 380 ? 0.708 -5.015 -13.656 1.00 93.69 380 ALA A O 1
ATOM 2949 N N . VAL A 1 381 ? -0.834 -6.266 -12.614 1.00 92.62 381 VAL A N 1
ATOM 2950 C CA . VAL A 1 381 ? 0.079 -6.757 -11.575 1.00 92.62 381 VAL A CA 1
ATOM 2951 C C . VAL A 1 381 ? 1.120 -7.705 -12.169 1.00 92.62 381 VAL A C 1
ATOM 2953 O O . VAL A 1 381 ? 2.301 -7.529 -11.889 1.00 92.62 381 VAL A O 1
ATOM 2956 N N . GLU A 1 382 ? 0.745 -8.635 -13.053 1.00 91.69 382 GLU A N 1
ATOM 2957 C CA . GLU A 1 382 ? 1.703 -9.508 -13.754 1.00 91.69 382 GLU A CA 1
ATOM 2958 C C . GLU A 1 382 ? 2.724 -8.695 -14.569 1.00 91.69 382 GLU A C 1
ATOM 2960 O O . GLU A 1 382 ? 3.926 -8.958 -14.469 1.00 91.69 382 GLU A O 1
ATOM 2965 N N . TYR A 1 383 ? 2.281 -7.642 -15.273 1.00 91.75 383 TYR A N 1
ATOM 2966 C CA . TYR A 1 383 ? 3.174 -6.696 -15.951 1.00 91.75 383 TYR A CA 1
ATOM 2967 C C . TYR A 1 383 ? 4.195 -6.073 -14.984 1.00 91.75 383 TYR A C 1
ATOM 2969 O O . TYR A 1 383 ? 5.397 -6.129 -15.252 1.00 91.75 383 TYR A O 1
ATOM 2977 N N . TRP A 1 384 ? 3.758 -5.536 -13.838 1.00 91.44 384 TRP A N 1
ATOM 2978 C CA . TRP A 1 384 ? 4.672 -4.946 -12.849 1.00 91.44 384 TRP A CA 1
ATOM 2979 C C . TRP A 1 384 ? 5.591 -5.978 -12.184 1.00 91.44 384 TRP A C 1
ATOM 2981 O O . TRP A 1 384 ? 6.755 -5.674 -11.938 1.00 91.44 384 TRP A O 1
ATOM 2991 N N . LEU A 1 385 ? 5.128 -7.206 -11.937 1.00 92.81 385 LEU A N 1
ATOM 2992 C CA . LEU A 1 385 ? 5.948 -8.284 -11.370 1.00 92.81 385 LEU A CA 1
ATOM 2993 C C . LEU A 1 385 ? 7.095 -8.697 -12.307 1.00 92.81 385 LEU A C 1
ATOM 2995 O O . LEU A 1 385 ? 8.190 -9.021 -11.829 1.00 92.81 385 LEU A O 1
ATOM 2999 N N . ASP A 1 386 ? 6.865 -8.677 -13.619 1.00 91.56 386 ASP A N 1
ATOM 3000 C CA . ASP A 1 386 ? 7.896 -8.915 -14.635 1.00 91.56 386 ASP A CA 1
ATOM 3001 C C . ASP A 1 386 ? 8.798 -7.690 -14.832 1.00 91.56 386 ASP A C 1
ATOM 3003 O O . ASP A 1 386 ? 10.016 -7.832 -14.977 1.00 91.56 386 ASP A O 1
ATOM 3007 N N . HIS A 1 387 ? 8.239 -6.482 -14.727 1.00 91.69 387 HIS A N 1
ATOM 3008 C CA . HIS A 1 387 ? 8.992 -5.226 -14.714 1.00 91.69 387 HIS A CA 1
ATOM 3009 C C . HIS A 1 387 ? 9.966 -5.168 -13.523 1.00 91.69 387 HIS A C 1
ATOM 3011 O O . HIS A 1 387 ? 11.145 -4.858 -13.706 1.00 91.69 387 HIS A O 1
ATOM 3017 N N . PHE A 1 388 ? 9.529 -5.575 -12.325 1.00 95.06 388 PHE A N 1
ATOM 3018 C CA . PHE A 1 388 ? 10.392 -5.737 -11.152 1.00 95.06 388 PHE A CA 1
ATOM 3019 C C . PHE A 1 388 ? 11.529 -6.725 -11.446 1.00 95.06 388 PHE A C 1
ATOM 3021 O O . PHE A 1 388 ? 12.692 -6.354 -11.300 1.00 95.06 388 PHE A O 1
ATOM 3028 N N . SER A 1 389 ? 11.229 -7.929 -11.952 1.00 94.19 389 SER A N 1
ATOM 3029 C CA . SER A 1 389 ? 12.252 -8.926 -12.326 1.00 94.19 389 SER A CA 1
ATOM 3030 C C . SER A 1 389 ? 13.286 -8.384 -13.324 1.00 94.19 389 SER A C 1
ATOM 3032 O O . SER A 1 389 ? 14.480 -8.638 -13.159 1.00 94.19 389 SER A O 1
ATOM 3034 N N . ASN A 1 390 ? 12.864 -7.611 -14.330 1.00 94.69 390 ASN A N 1
ATOM 3035 C CA . ASN A 1 390 ? 13.768 -7.027 -15.327 1.00 94.69 390 ASN A CA 1
ATOM 3036 C C . ASN A 1 390 ? 14.579 -5.830 -14.788 1.00 94.69 390 ASN A C 1
ATOM 3038 O O . ASN A 1 390 ? 15.678 -5.556 -15.265 1.00 94.69 390 ASN A O 1
ATOM 3042 N N . SER A 1 391 ? 14.058 -5.130 -13.777 1.00 95.75 391 SER A N 1
ATOM 3043 C CA . SER A 1 391 ? 14.744 -4.031 -13.079 1.00 95.75 391 SER A CA 1
ATOM 3044 C C . SER A 1 391 ? 15.679 -4.472 -11.948 1.00 95.75 391 SER A C 1
ATOM 3046 O O . SER A 1 391 ? 16.378 -3.643 -11.357 1.00 95.75 391 SER A O 1
ATOM 3048 N N . GLN A 1 392 ? 15.692 -5.766 -11.621 1.00 96.06 392 GLN A N 1
ATOM 3049 C CA . GLN A 1 392 ? 16.518 -6.300 -10.549 1.00 96.06 392 GLN A CA 1
ATOM 3050 C C . GLN A 1 392 ? 17.982 -6.400 -10.987 1.00 96.06 392 GLN A C 1
ATOM 3052 O O . GLN A 1 392 ? 18.319 -6.889 -12.066 1.00 96.06 392 GLN A O 1
ATOM 3057 N N . THR A 1 393 ? 18.868 -5.915 -10.131 1.00 95.38 393 THR A N 1
ATOM 3058 C CA . THR A 1 393 ? 20.306 -5.808 -10.361 1.00 95.38 393 THR A CA 1
ATOM 3059 C C . THR A 1 393 ? 21.059 -7.031 -9.855 1.00 95.38 393 THR A C 1
ATOM 3061 O O . THR A 1 393 ? 20.536 -7.834 -9.085 1.00 95.38 393 THR A O 1
ATOM 3064 N N . TYR A 1 394 ? 22.335 -7.133 -10.226 1.00 92.25 394 TYR A N 1
ATOM 3065 C CA . TYR A 1 394 ? 23.271 -8.130 -9.690 1.00 92.25 394 TYR A CA 1
ATOM 3066 C C . TYR A 1 394 ? 23.412 -8.137 -8.151 1.00 92.25 394 TYR A C 1
ATOM 3068 O O . TYR A 1 394 ? 24.007 -9.062 -7.604 1.00 92.25 394 TYR A O 1
ATOM 3076 N N . LEU A 1 395 ? 22.932 -7.097 -7.456 1.00 92.50 395 LEU A N 1
ATOM 3077 C CA . LEU A 1 395 ? 22.909 -7.009 -5.992 1.00 92.50 395 LEU A CA 1
ATOM 3078 C C . LEU A 1 395 ? 21.660 -7.652 -5.375 1.00 92.50 395 LEU A C 1
ATOM 3080 O O . LEU A 1 395 ? 21.587 -7.743 -4.154 1.00 92.50 395 LEU A O 1
ATOM 3084 N N . GLY A 1 396 ? 20.674 -8.034 -6.192 1.00 92.94 396 GLY A N 1
ATOM 3085 C CA . GLY A 1 396 ? 19.331 -8.426 -5.764 1.00 92.94 396 GLY A CA 1
ATOM 3086 C C . GLY A 1 396 ? 18.367 -7.245 -5.557 1.00 92.94 396 GLY A C 1
ATOM 3087 O O . GLY A 1 396 ? 17.166 -7.467 -5.434 1.00 92.94 396 GLY A O 1
ATOM 3088 N N . SER A 1 397 ? 18.856 -5.997 -5.564 1.00 94.88 397 SER A N 1
ATOM 3089 C CA . SER A 1 397 ? 18.038 -4.778 -5.471 1.00 94.88 397 SER A CA 1
ATOM 3090 C C . SER A 1 397 ? 17.458 -4.366 -6.815 1.00 94.88 397 SER A C 1
ATOM 3092 O O . SER A 1 397 ? 18.064 -4.591 -7.860 1.00 94.88 397 SER A O 1
ATOM 3094 N N . PHE A 1 398 ? 16.338 -3.662 -6.780 1.00 96.31 398 PHE A N 1
ATOM 3095 C CA . PHE A 1 398 ? 15.655 -3.073 -7.922 1.00 96.31 398 PHE A CA 1
ATOM 3096 C C . PHE A 1 398 ? 16.160 -1.645 -8.207 1.00 96.31 398 PHE A C 1
ATOM 3098 O O . PHE A 1 398 ? 16.335 -0.849 -7.277 1.00 96.31 398 PHE A O 1
ATOM 3105 N N . TRP A 1 399 ? 16.425 -1.309 -9.476 1.00 95.88 399 TRP A N 1
ATOM 3106 C CA . TRP A 1 399 ? 16.968 0.002 -9.868 1.00 95.88 399 TRP A CA 1
ATOM 3107 C C . TRP A 1 399 ? 15.873 1.037 -10.160 1.00 95.88 399 TRP A C 1
ATOM 3109 O O . TRP A 1 399 ? 14.993 0.817 -10.989 1.00 95.88 399 TRP A O 1
ATOM 3119 N N . GLY A 1 400 ? 15.980 2.218 -9.542 1.00 93.56 400 GLY A N 1
ATOM 3120 C CA . GLY A 1 400 ? 15.027 3.325 -9.707 1.00 93.56 400 GLY A CA 1
ATOM 3121 C C . GLY A 1 400 ? 15.118 4.107 -11.025 1.00 93.56 400 GLY A C 1
ATOM 3122 O O . GLY A 1 400 ? 14.342 5.035 -11.236 1.00 93.56 400 GLY A O 1
ATOM 3123 N N . GLY A 1 401 ? 16.069 3.782 -11.907 1.00 90.38 401 GLY A N 1
ATOM 3124 C CA . GLY A 1 401 ? 16.255 4.469 -13.193 1.00 90.38 401 GLY A CA 1
ATOM 3125 C C . GLY A 1 401 ? 17.059 5.774 -13.145 1.00 90.38 401 GLY A C 1
ATOM 3126 O O . GLY A 1 401 ? 17.197 6.434 -14.173 1.00 90.38 401 GLY A O 1
ATOM 3127 N N . MET A 1 402 ? 17.600 6.165 -11.984 1.00 80.75 402 MET A N 1
ATOM 3128 C CA . MET A 1 402 ? 18.381 7.398 -11.829 1.00 80.75 402 MET A CA 1
ATOM 3129 C C . MET A 1 402 ? 19.771 7.147 -11.242 1.00 80.75 402 MET A C 1
ATOM 3131 O O . MET A 1 402 ? 19.917 6.624 -10.140 1.00 80.75 402 MET A O 1
ATOM 3135 N N . GLY A 1 403 ? 20.795 7.598 -11.971 1.00 81.12 403 GLY A N 1
ATOM 3136 C CA . GLY A 1 403 ? 22.189 7.574 -11.530 1.00 81.12 403 GLY A CA 1
ATOM 3137 C C . GLY A 1 403 ? 22.724 6.178 -11.191 1.00 81.12 403 GLY A C 1
ATOM 3138 O O . GLY A 1 403 ? 22.166 5.153 -11.579 1.00 81.12 403 GLY A O 1
ATOM 3139 N N . ASN A 1 404 ? 23.823 6.165 -10.435 1.00 84.62 404 ASN A N 1
ATOM 3140 C CA . ASN A 1 404 ? 24.568 4.952 -10.092 1.00 84.62 404 ASN A CA 1
ATOM 3141 C C . ASN A 1 404 ? 24.151 4.344 -8.731 1.00 84.62 404 ASN A C 1
ATOM 3143 O O . ASN A 1 404 ? 24.899 3.540 -8.175 1.00 84.62 404 ASN A O 1
ATOM 3147 N N . ASP A 1 405 ? 22.998 4.728 -8.160 1.00 87.88 405 ASP A N 1
ATOM 3148 C CA . ASP A 1 405 ? 22.461 4.097 -6.941 1.00 87.88 405 ASP A CA 1
ATOM 3149 C C . ASP A 1 405 ? 21.604 2.879 -7.306 1.00 87.88 405 ASP A C 1
ATOM 3151 O O . ASP A 1 405 ? 20.380 2.932 -7.427 1.00 87.88 405 ASP A O 1
ATOM 3155 N N . TYR A 1 406 ? 22.282 1.753 -7.509 1.00 91.44 406 TYR A N 1
ATOM 3156 C CA . TYR A 1 406 ? 21.666 0.481 -7.898 1.00 91.44 406 TYR A CA 1
ATOM 3157 C C . TYR A 1 406 ? 20.926 -0.230 -6.754 1.00 91.44 406 TYR A C 1
ATOM 3159 O O . TYR A 1 406 ? 20.305 -1.266 -6.980 1.00 91.44 406 TYR A O 1
ATOM 3167 N N . ASN A 1 407 ? 20.979 0.311 -5.533 1.00 89.94 407 ASN A N 1
ATOM 3168 C CA . ASN A 1 407 ? 20.304 -0.222 -4.350 1.00 89.94 407 ASN A CA 1
ATOM 3169 C C . ASN A 1 407 ? 19.674 0.931 -3.548 1.00 89.94 407 ASN A C 1
ATOM 3171 O O . ASN A 1 407 ? 20.032 1.189 -2.395 1.00 89.94 407 ASN A O 1
ATOM 3175 N N . ASN A 1 408 ? 18.789 1.686 -4.204 1.00 89.19 408 ASN A N 1
ATOM 3176 C CA . ASN A 1 408 ? 18.088 2.795 -3.572 1.00 89.19 408 ASN A CA 1
ATOM 3177 C C . ASN A 1 408 ? 17.031 2.290 -2.585 1.00 89.19 408 ASN A C 1
ATOM 3179 O O . ASN A 1 408 ? 16.114 1.553 -2.954 1.00 89.19 408 ASN A O 1
ATOM 3183 N N . SER A 1 409 ? 17.146 2.718 -1.336 1.00 86.69 409 SER A N 1
ATOM 3184 C CA . SER A 1 409 ? 16.394 2.178 -0.205 1.00 86.69 409 SER A CA 1
ATOM 3185 C C . SER A 1 409 ? 14.905 2.500 -0.256 1.00 86.69 409 SER A C 1
ATOM 3187 O O . SER A 1 409 ? 14.086 1.661 0.118 1.00 86.69 409 SER A O 1
ATOM 3189 N N . TRP A 1 410 ? 14.546 3.693 -0.744 1.00 87.88 410 TRP A N 1
ATOM 3190 C CA . TRP A 1 410 ? 13.149 4.080 -0.908 1.00 87.88 410 TRP A CA 1
ATOM 3191 C C . TRP A 1 410 ? 12.491 3.254 -2.007 1.00 87.88 410 TRP A C 1
ATOM 3193 O O . TRP A 1 410 ? 11.482 2.606 -1.731 1.00 87.88 410 TRP A O 1
ATOM 3203 N N . THR A 1 411 ? 13.097 3.202 -3.198 1.00 92.12 411 THR A N 1
ATOM 3204 C CA . THR A 1 411 ? 12.623 2.374 -4.318 1.00 92.12 411 THR A CA 1
ATOM 3205 C C . THR A 1 411 ? 12.439 0.920 -3.903 1.00 92.12 411 THR A C 1
ATOM 3207 O O . THR A 1 411 ? 11.361 0.359 -4.082 1.00 92.12 411 THR A O 1
ATOM 3210 N N . ASN A 1 412 ? 13.468 0.319 -3.302 1.00 94.12 412 ASN A N 1
ATOM 3211 C CA . ASN A 1 412 ? 13.452 -1.095 -2.946 1.00 94.12 412 ASN A CA 1
ATOM 3212 C C . ASN A 1 412 ? 12.362 -1.409 -1.919 1.00 94.12 412 ASN A C 1
ATOM 3214 O O . ASN A 1 412 ? 11.591 -2.337 -2.130 1.00 94.12 412 ASN A O 1
ATOM 3218 N N . ALA A 1 413 ? 12.198 -0.581 -0.884 1.00 93.88 413 ALA A N 1
ATOM 3219 C CA . ALA A 1 413 ? 11.115 -0.755 0.078 1.00 93.88 413 ALA A CA 1
ATOM 3220 C C . ALA A 1 413 ? 9.713 -0.695 -0.561 1.00 93.88 413 ALA A C 1
ATOM 3222 O O . ALA A 1 413 ? 8.840 -1.467 -0.168 1.00 93.88 413 ALA A O 1
ATOM 3223 N N . GLN A 1 414 ? 9.494 0.173 -1.561 1.00 95.38 414 GLN A N 1
ATOM 3224 C CA . GLN A 1 414 ? 8.217 0.219 -2.285 1.00 95.38 414 GLN A CA 1
ATOM 3225 C C . GLN A 1 414 ? 7.977 -1.055 -3.104 1.00 95.38 414 GLN A C 1
ATOM 3227 O O . GLN A 1 414 ? 6.864 -1.575 -3.088 1.00 95.38 414 GLN A O 1
ATOM 3232 N N . VAL A 1 415 ? 9.010 -1.596 -3.759 1.00 96.62 415 VAL A N 1
ATOM 3233 C CA . VAL A 1 415 ? 8.911 -2.870 -4.494 1.00 96.62 415 VAL A CA 1
ATOM 3234 C C . VAL A 1 415 ? 8.654 -4.041 -3.546 1.00 96.62 415 VAL A C 1
ATOM 3236 O O . VAL A 1 415 ? 7.785 -4.864 -3.827 1.00 96.62 415 VAL A O 1
ATOM 3239 N N . TYR A 1 416 ? 9.341 -4.099 -2.401 1.00 96.00 416 TYR A N 1
ATOM 3240 C CA . TYR A 1 416 ? 9.167 -5.170 -1.414 1.00 96.00 416 TYR A CA 1
ATOM 3241 C C . TYR A 1 416 ? 7.750 -5.175 -0.822 1.00 96.00 416 TYR A C 1
ATOM 3243 O O . TYR A 1 416 ? 7.147 -6.240 -0.710 1.00 96.00 416 TYR A O 1
ATOM 3251 N N . MET A 1 417 ? 7.185 -3.996 -0.517 1.00 95.50 417 MET A N 1
ATOM 3252 C CA . MET A 1 417 ? 5.779 -3.877 -0.107 1.00 95.50 417 MET A CA 1
ATOM 3253 C C . MET A 1 417 ? 4.834 -4.395 -1.197 1.00 95.50 417 MET A C 1
ATOM 3255 O O . MET A 1 417 ? 3.980 -5.227 -0.907 1.00 95.50 417 MET A O 1
ATOM 3259 N N . THR A 1 418 ? 5.015 -3.986 -2.457 1.00 94.94 418 THR A N 1
ATOM 3260 C CA . THR A 1 418 ? 4.139 -4.419 -3.563 1.00 94.94 418 THR A CA 1
ATOM 3261 C C . THR A 1 418 ? 4.219 -5.927 -3.824 1.00 94.94 418 THR A C 1
ATOM 3263 O O . THR A 1 418 ? 3.185 -6.569 -4.001 1.00 94.94 418 THR A O 1
ATOM 3266 N N . ILE A 1 419 ? 5.424 -6.511 -3.816 1.00 94.38 419 ILE A N 1
ATOM 3267 C CA . ILE A 1 419 ? 5.621 -7.963 -3.966 1.00 94.38 419 ILE A CA 1
ATOM 3268 C C . ILE A 1 419 ? 5.000 -8.712 -2.780 1.00 94.38 419 ILE A C 1
ATOM 3270 O O . ILE A 1 419 ? 4.283 -9.685 -2.996 1.00 94.38 419 ILE A O 1
ATOM 3274 N N . GLY A 1 420 ? 5.221 -8.247 -1.546 1.00 92.81 420 GLY A N 1
ATOM 3275 C CA . GLY A 1 420 ? 4.661 -8.866 -0.342 1.00 92.81 420 GLY A CA 1
ATOM 3276 C C . GLY A 1 420 ? 3.132 -8.811 -0.284 1.00 92.81 420 GLY A C 1
ATOM 3277 O O . GLY A 1 420 ? 2.499 -9.788 0.102 1.00 92.81 420 GLY A O 1
ATOM 3278 N N . MET A 1 421 ? 2.521 -7.713 -0.741 1.00 90.94 421 MET A N 1
ATOM 3279 C CA . MET A 1 421 ? 1.063 -7.610 -0.896 1.00 90.94 421 MET A CA 1
ATOM 3280 C C . MET A 1 421 ? 0.532 -8.580 -1.964 1.00 90.94 421 MET A C 1
ATOM 3282 O O . MET A 1 421 ? -0.444 -9.279 -1.721 1.00 90.94 421 MET A O 1
ATOM 3286 N N . ALA A 1 422 ? 1.192 -8.691 -3.122 1.00 89.31 422 ALA A N 1
ATOM 3287 C CA . ALA A 1 422 ? 0.777 -9.611 -4.191 1.00 89.31 422 ALA A CA 1
ATOM 3288 C C . ALA A 1 422 ? 1.047 -11.102 -3.872 1.00 89.31 422 ALA A C 1
ATOM 3290 O O . ALA A 1 422 ? 0.569 -11.995 -4.578 1.00 89.31 422 ALA A O 1
ATOM 3291 N N . ALA A 1 423 ? 1.818 -11.382 -2.819 1.00 81.75 423 ALA A N 1
ATOM 3292 C CA . ALA A 1 423 ? 2.095 -12.719 -2.298 1.00 81.75 423 ALA A CA 1
ATOM 3293 C C . ALA A 1 423 ? 1.062 -13.208 -1.262 1.00 81.75 423 ALA A C 1
ATOM 3295 O O . ALA A 1 423 ? 1.057 -14.389 -0.916 1.00 81.75 423 ALA A O 1
ATOM 3296 N N . GLU A 1 424 ? 0.183 -12.327 -0.771 1.00 63.41 424 GLU A N 1
ATOM 3297 C CA . GLU A 1 424 ? -0.785 -12.604 0.297 1.00 63.41 424 GLU A CA 1
ATOM 3298 C C . GLU A 1 424 ? -1.912 -13.554 -0.151 1.00 63.41 424 GLU A C 1
ATOM 3300 O O . GLU A 1 424 ? -3.015 -13.115 -0.475 1.00 63.41 424 GLU A O 1
ATOM 3305 N N . GLY A 1 425 ? -1.659 -14.866 -0.175 1.00 53.84 425 GLY A N 1
ATOM 3306 C CA . GLY A 1 425 ? -2.694 -15.841 -0.544 1.00 53.84 425 GLY A CA 1
ATOM 3307 C C . GLY A 1 425 ? -2.376 -17.315 -0.305 1.00 53.84 425 GLY A C 1
ATOM 3308 O O . GLY A 1 425 ? -2.987 -18.175 -0.941 1.00 53.84 425 GLY A O 1
ATOM 3309 N N . ASN A 1 426 ? -1.466 -17.648 0.619 1.00 42.47 426 ASN A N 1
ATOM 3310 C CA . ASN A 1 426 ? -1.124 -19.044 0.896 1.00 42.47 426 ASN A CA 1
ATOM 3311 C C . ASN A 1 426 ? -1.151 -19.385 2.396 1.00 42.47 426 ASN A C 1
ATOM 3313 O O . ASN A 1 426 ? -0.330 -18.892 3.162 1.00 42.47 426 ASN A O 1
ATOM 3317 N N . GLY A 1 427 ? -2.032 -20.315 2.802 1.00 37.22 427 GLY A N 1
ATOM 3318 C CA . GLY A 1 427 ? -1.644 -21.221 3.890 1.00 37.22 427 GLY A CA 1
ATOM 3319 C C . GLY A 1 427 ? -2.572 -21.543 5.066 1.00 37.22 427 GLY A C 1
ATOM 3320 O O . GLY A 1 427 ? -2.046 -22.158 5.993 1.00 37.22 427 GLY A O 1
ATOM 3321 N N . LYS A 1 428 ? -3.893 -21.257 5.078 1.00 33.31 428 LYS A N 1
ATOM 3322 C CA . LYS A 1 428 ? -4.845 -22.091 5.880 1.00 33.31 428 LYS A CA 1
ATOM 3323 C C . LYS A 1 428 ? -6.346 -21.924 5.657 1.00 33.31 428 LYS A C 1
ATOM 3325 O O . LYS A 1 428 ? -7.052 -22.913 5.827 1.00 33.31 428 LYS A O 1
ATOM 3330 N N . ASN A 1 429 ? -6.831 -20.757 5.242 1.00 31.88 429 ASN A N 1
ATOM 3331 C CA . ASN A 1 429 ? -8.245 -20.585 4.908 1.00 31.88 429 ASN A CA 1
ATOM 3332 C C . ASN A 1 429 ? -8.412 -20.440 3.396 1.00 31.88 429 ASN A C 1
ATOM 3334 O O . ASN A 1 429 ? -8.209 -19.365 2.842 1.00 31.88 429 ASN A O 1
ATOM 3338 N N . LYS A 1 430 ? -8.888 -21.508 2.743 1.00 34.59 430 LYS A N 1
ATOM 3339 C CA . LYS A 1 430 ? -9.899 -21.281 1.709 1.00 34.59 430 LYS A CA 1
ATOM 3340 C C . LYS A 1 430 ? -11.084 -20.662 2.437 1.00 34.59 430 LYS A C 1
ATOM 3342 O O . LYS A 1 430 ? -11.662 -21.338 3.287 1.00 34.59 430 LYS A O 1
ATOM 3347 N N . THR A 1 431 ? -11.443 -19.425 2.132 1.00 41.47 431 THR A N 1
ATOM 3348 C CA . THR A 1 431 ? -12.813 -19.000 2.406 1.00 41.47 431 THR A CA 1
ATOM 3349 C C . THR A 1 431 ? -13.733 -19.764 1.452 1.00 41.47 431 THR A C 1
ATOM 3351 O O . THR A 1 431 ? -13.360 -20.057 0.311 1.00 41.47 431 THR A O 1
ATOM 3354 N N . GLU A 1 432 ? -14.931 -20.130 1.907 1.00 43.41 432 GLU A N 1
ATOM 3355 C CA . GLU A 1 432 ? -15.968 -20.692 1.021 1.00 43.41 432 GLU A CA 1
ATOM 3356 C C . GLU A 1 432 ? -16.555 -19.596 0.094 1.00 43.41 432 GLU A C 1
ATOM 3358 O O . GLU A 1 432 ? -17.355 -19.871 -0.798 1.00 43.41 432 GLU A O 1
ATOM 3363 N N . ASP A 1 433 ? -16.083 -18.361 0.291 1.00 44.66 433 ASP A N 1
ATOM 3364 C CA . ASP A 1 433 ? -16.601 -17.079 -0.174 1.00 44.66 433 ASP A CA 1
ATOM 3365 C C . ASP A 1 433 ? -15.961 -16.598 -1.496 1.00 44.66 433 ASP A C 1
ATOM 3367 O O . ASP A 1 433 ? -16.400 -15.603 -2.068 1.00 44.66 433 ASP A O 1
ATOM 3371 N N . GLY A 1 434 ? -14.917 -17.281 -1.985 1.00 44.75 434 GLY A N 1
ATOM 3372 C CA . GLY A 1 434 ? -14.390 -17.094 -3.345 1.00 44.75 434 GLY A CA 1
ATOM 3373 C C . GLY A 1 434 ? -13.589 -15.812 -3.615 1.00 44.75 434 GLY A C 1
ATOM 3374 O O . GLY A 1 434 ? -13.653 -15.301 -4.731 1.00 44.75 434 GLY A O 1
ATOM 3375 N N . LYS A 1 435 ? -12.823 -15.292 -2.644 1.00 48.69 435 LYS A N 1
ATOM 3376 C CA . LYS A 1 435 ? -11.903 -14.161 -2.880 1.00 48.69 435 LYS A CA 1
ATO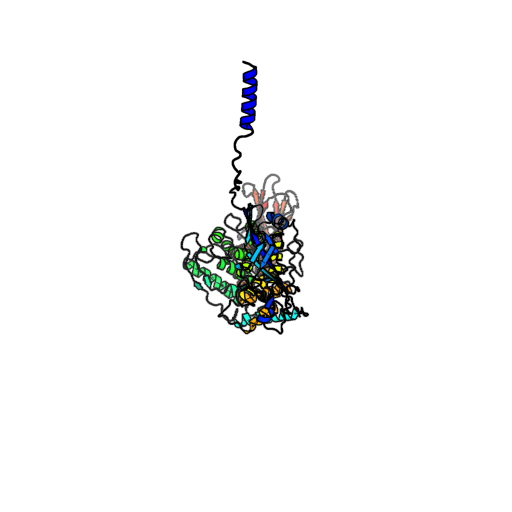M 3377 C C . LYS A 1 435 ? -10.480 -14.631 -3.220 1.00 48.69 435 LYS A C 1
ATOM 3379 O O . LYS A 1 435 ? -9.894 -15.391 -2.460 1.00 48.69 435 LYS A O 1
ATOM 3384 N N . PHE A 1 436 ? -10.000 -14.146 -4.367 1.00 53.25 436 PHE A N 1
ATOM 3385 C CA . PHE A 1 436 ? -8.621 -13.953 -4.842 1.00 53.25 436 PHE A CA 1
ATOM 3386 C C . PHE A 1 436 ? -7.506 -14.916 -4.391 1.00 53.25 436 PHE A C 1
ATOM 3388 O O . PHE A 1 436 ? -7.144 -14.995 -3.220 1.00 53.25 436 PHE A O 1
ATOM 3395 N N . SER A 1 437 ? -6.858 -15.573 -5.359 1.00 57.59 437 SER A N 1
ATOM 3396 C CA . SER A 1 437 ? -5.693 -16.434 -5.122 1.00 57.59 437 SER A CA 1
ATOM 3397 C C . SER A 1 437 ? -4.365 -15.776 -5.517 1.00 57.59 437 SER A C 1
ATOM 3399 O O . SER A 1 437 ? -3.803 -16.010 -6.586 1.00 57.59 437 SER A O 1
ATOM 3401 N N . ASN A 1 438 ? -3.834 -14.966 -4.608 1.00 67.19 438 ASN A N 1
ATOM 3402 C CA . ASN A 1 438 ? -2.484 -14.406 -4.674 1.00 67.19 438 ASN A CA 1
ATOM 3403 C C . ASN A 1 438 ? -1.419 -15.493 -4.438 1.00 67.19 438 ASN A C 1
ATOM 3405 O O . ASN A 1 438 ? -1.409 -16.151 -3.403 1.00 67.19 438 ASN A O 1
ATOM 3409 N N . ASN A 1 439 ? -0.513 -15.698 -5.400 1.00 68.94 439 ASN A N 1
ATOM 3410 C CA . ASN A 1 439 ? 0.489 -16.778 -5.359 1.00 68.94 439 ASN A CA 1
ATOM 3411 C C . ASN A 1 439 ? 1.910 -16.315 -5.742 1.00 68.94 439 ASN A C 1
ATOM 3413 O O . ASN A 1 439 ? 2.694 -17.097 -6.284 1.00 68.94 439 ASN A O 1
ATOM 3417 N N . VAL A 1 440 ? 2.269 -15.047 -5.507 1.00 87.19 440 VAL A N 1
ATOM 3418 C CA . VAL A 1 440 ? 3.648 -14.589 -5.756 1.00 87.19 440 VAL A CA 1
ATOM 3419 C C . VAL A 1 440 ? 4.594 -15.222 -4.735 1.00 87.19 440 VAL A C 1
ATOM 3421 O O . VAL A 1 440 ? 4.550 -14.901 -3.554 1.00 87.19 440 VAL A O 1
ATOM 3424 N N . ASN A 1 441 ? 5.487 -16.105 -5.187 1.00 88.81 441 ASN A N 1
ATOM 3425 C CA . ASN A 1 441 ? 6.584 -16.582 -4.350 1.00 88.81 441 ASN A CA 1
ATOM 3426 C C . ASN A 1 441 ? 7.708 -15.533 -4.326 1.00 88.81 441 ASN A C 1
ATOM 3428 O O . ASN A 1 441 ? 8.303 -15.228 -5.362 1.00 88.81 441 ASN A O 1
ATOM 3432 N N . ILE A 1 442 ? 8.029 -15.021 -3.138 1.00 91.44 442 ILE A N 1
ATOM 3433 C CA . ILE A 1 442 ? 9.120 -14.061 -2.923 1.00 91.44 442 ILE A CA 1
ATOM 3434 C C . ILE A 1 442 ? 10.508 -14.644 -3.253 1.00 91.44 442 ILE A C 1
ATOM 3436 O O . ILE A 1 442 ? 11.415 -13.899 -3.616 1.00 91.44 442 ILE A O 1
ATOM 3440 N N . PHE A 1 443 ? 10.654 -15.971 -3.186 1.00 91.12 443 PHE A N 1
ATOM 3441 C CA . PHE A 1 443 ? 11.855 -16.724 -3.559 1.00 91.12 443 PHE A CA 1
ATOM 3442 C C . PHE A 1 443 ? 11.747 -17.374 -4.950 1.00 91.12 443 PHE A C 1
ATOM 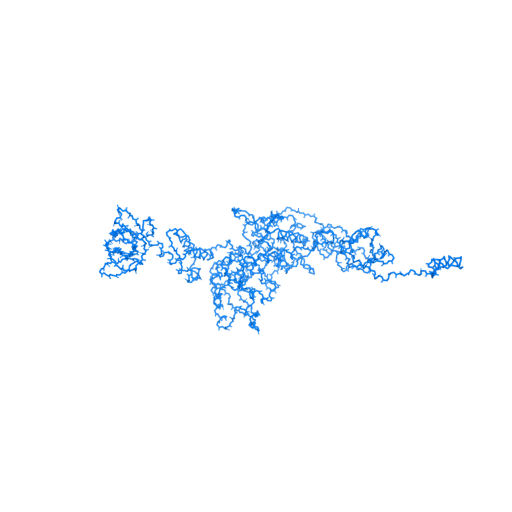3444 O O . PHE A 1 443 ? 12.523 -18.271 -5.283 1.00 91.12 443 PHE A O 1
ATOM 3451 N N . ASP A 1 444 ? 10.809 -16.937 -5.806 1.00 90.38 444 ASP A N 1
ATOM 3452 C CA . ASP A 1 444 ? 10.825 -17.357 -7.210 1.00 90.38 444 ASP A CA 1
ATOM 3453 C C . ASP A 1 444 ? 12.177 -17.003 -7.851 1.00 90.38 444 ASP A C 1
ATOM 3455 O O . ASP A 1 444 ? 12.721 -15.917 -7.645 1.00 90.38 444 ASP A O 1
ATOM 3459 N N . LYS A 1 445 ? 12.702 -17.904 -8.689 1.00 88.88 445 LYS A N 1
ATOM 3460 C CA . LYS A 1 445 ? 13.947 -17.708 -9.450 1.00 88.88 445 LYS A CA 1
ATOM 3461 C C . LYS A 1 445 ? 14.005 -16.374 -10.210 1.00 88.88 445 LYS A C 1
ATOM 3463 O O . LYS A 1 445 ? 15.096 -15.897 -10.499 1.00 88.88 445 LYS A O 1
ATOM 3468 N N . LYS A 1 446 ? 12.864 -15.767 -10.564 1.00 90.12 446 LYS A N 1
ATOM 3469 C CA . LYS A 1 446 ? 12.810 -14.462 -11.235 1.00 90.12 446 LYS A CA 1
ATOM 3470 C C . LYS A 1 446 ? 13.197 -13.293 -10.320 1.00 90.12 446 LYS A C 1
ATOM 3472 O O . LYS A 1 446 ? 13.573 -12.253 -10.848 1.00 90.12 446 LYS A O 1
ATOM 3477 N N . TYR A 1 447 ? 13.178 -13.492 -8.999 1.00 91.94 447 TYR A N 1
ATOM 3478 C CA . TYR A 1 447 ? 13.619 -12.548 -7.965 1.00 91.94 447 TYR A CA 1
ATOM 3479 C C . TYR A 1 447 ? 14.992 -12.884 -7.354 1.00 91.94 447 TYR A C 1
ATOM 3481 O O . TYR A 1 447 ? 15.388 -12.305 -6.338 1.00 91.94 447 TYR A O 1
ATOM 3489 N N . ILE A 1 448 ? 15.736 -13.803 -7.978 1.00 91.94 448 ILE A N 1
ATOM 3490 C CA . ILE A 1 448 ? 17.090 -14.196 -7.581 1.00 91.94 448 ILE A CA 1
ATOM 3491 C C . ILE A 1 448 ? 18.019 -13.934 -8.764 1.00 91.94 448 ILE A C 1
ATOM 3493 O O . ILE A 1 448 ? 17.869 -14.569 -9.806 1.00 91.94 448 ILE A O 1
ATOM 3497 N N . LYS A 1 449 ? 18.987 -13.024 -8.611 1.00 92.12 449 LYS A N 1
ATOM 3498 C CA . LYS A 1 449 ? 19.941 -12.665 -9.677 1.00 92.12 449 LYS A CA 1
ATOM 3499 C C . LYS A 1 449 ? 21.372 -12.781 -9.172 1.00 92.12 449 LYS A C 1
ATOM 3501 O O . LYS A 1 449 ? 21.678 -12.246 -8.110 1.00 92.12 449 LYS A O 1
ATOM 3506 N N . CYS A 1 450 ? 22.262 -13.442 -9.909 1.00 90.69 450 CYS A N 1
ATOM 3507 C CA . CYS A 1 450 ? 23.688 -13.572 -9.569 1.00 90.69 450 CYS A CA 1
ATOM 3508 C C . CYS A 1 450 ? 23.931 -14.119 -8.142 1.00 90.69 450 CYS A C 1
ATOM 3510 O O . CYS A 1 450 ? 24.871 -13.714 -7.454 1.00 90.69 450 CYS A O 1
ATOM 3512 N N . GLY A 1 451 ? 23.045 -15.000 -7.665 1.00 89.75 451 GLY A N 1
ATOM 3513 C CA . GLY A 1 451 ? 23.050 -15.513 -6.290 1.00 89.75 451 GLY A CA 1
ATOM 3514 C C . GLY A 1 451 ? 22.755 -14.489 -5.195 1.00 89.75 451 GLY A C 1
ATOM 3515 O O . GLY A 1 451 ? 23.266 -14.616 -4.077 1.00 89.75 451 GLY A O 1
ATOM 3516 N N . LYS A 1 452 ? 21.951 -13.472 -5.511 1.00 91.94 452 LYS A N 1
ATOM 3517 C CA . LYS A 1 452 ? 21.464 -12.453 -4.580 1.00 91.94 452 LYS A CA 1
ATOM 3518 C C . LYS A 1 452 ? 19.943 -12.357 -4.645 1.00 91.94 452 LYS A C 1
ATOM 3520 O O . LYS A 1 452 ? 19.367 -12.269 -5.732 1.00 91.94 452 LYS A O 1
ATOM 3525 N N . THR A 1 453 ? 19.306 -12.365 -3.480 1.00 93.06 453 THR A N 1
ATOM 3526 C CA . THR A 1 453 ? 17.878 -12.075 -3.314 1.00 93.06 453 THR A CA 1
ATOM 3527 C C . THR A 1 453 ? 17.651 -10.594 -3.033 1.00 93.06 453 THR A C 1
ATOM 3529 O O . THR A 1 453 ? 18.575 -9.831 -2.746 1.00 93.06 453 THR A O 1
ATOM 3532 N N . MET A 1 454 ? 16.388 -10.181 -3.026 1.00 92.62 454 MET A N 1
ATOM 3533 C CA . MET A 1 454 ? 16.011 -8.879 -2.474 1.00 92.62 454 MET A CA 1
ATOM 3534 C C . MET A 1 454 ? 16.285 -8.739 -0.960 1.00 92.62 454 MET A C 1
ATOM 3536 O O . MET A 1 454 ? 16.472 -7.621 -0.478 1.00 92.62 454 MET A O 1
ATOM 3540 N N . ILE A 1 455 ? 16.396 -9.842 -0.207 1.00 92.38 455 ILE A N 1
ATOM 3541 C CA . ILE A 1 455 ? 16.796 -9.800 1.208 1.00 92.38 455 ILE A CA 1
ATOM 3542 C C . ILE A 1 455 ? 18.301 -9.516 1.322 1.00 92.38 455 ILE A C 1
ATOM 3544 O O . ILE A 1 455 ? 18.668 -8.581 2.033 1.00 92.38 455 ILE A O 1
ATOM 3548 N N . ASP A 1 456 ? 19.167 -10.194 0.550 1.00 91.44 456 ASP A N 1
ATOM 3549 C CA . ASP A 1 456 ? 20.603 -9.855 0.462 1.00 91.44 456 ASP A CA 1
ATOM 3550 C C . ASP A 1 456 ? 20.806 -8.352 0.188 1.00 91.44 456 ASP A C 1
ATOM 3552 O O . ASP A 1 456 ? 21.644 -7.685 0.802 1.00 91.44 456 ASP A O 1
ATOM 3556 N N . ALA A 1 457 ? 20.014 -7.810 -0.739 1.00 90.25 457 ALA A N 1
ATOM 3557 C CA . ALA A 1 457 ? 20.053 -6.410 -1.129 1.00 90.25 457 ALA A CA 1
ATOM 3558 C C . ALA A 1 457 ? 19.639 -5.456 0.000 1.00 90.25 457 ALA A C 1
ATOM 3560 O O . ALA A 1 457 ? 20.307 -4.441 0.230 1.00 90.25 457 ALA A O 1
ATOM 3561 N N . ALA A 1 458 ? 18.565 -5.784 0.723 1.00 87.06 458 ALA A N 1
ATOM 3562 C CA . ALA A 1 458 ? 18.107 -5.023 1.882 1.00 87.06 458 ALA A CA 1
ATOM 3563 C C . ALA A 1 458 ? 19.159 -5.023 3.007 1.00 87.06 458 ALA A C 1
ATOM 3565 O O . ALA A 1 458 ? 19.508 -3.967 3.550 1.00 87.06 458 ALA A O 1
ATOM 3566 N N . LEU A 1 459 ? 19.718 -6.201 3.300 1.00 84.38 459 LEU A N 1
ATOM 3567 C CA . LEU A 1 459 ? 20.731 -6.412 4.333 1.00 84.38 459 LEU A CA 1
ATOM 3568 C C . LEU A 1 459 ? 22.080 -5.763 3.979 1.00 84.38 459 LEU A C 1
ATOM 3570 O O . LEU A 1 459 ? 22.810 -5.330 4.868 1.00 84.38 459 LEU A O 1
ATOM 3574 N N . ASN A 1 460 ? 22.407 -5.591 2.695 1.00 81.44 460 ASN A N 1
ATOM 3575 C CA . ASN A 1 460 ? 23.654 -4.942 2.276 1.00 81.44 460 ASN A CA 1
ATOM 3576 C C . ASN A 1 460 ? 23.790 -3.495 2.791 1.00 81.44 460 ASN A C 1
ATOM 3578 O O . ASN A 1 460 ? 24.867 -3.089 3.230 1.00 81.44 460 ASN A O 1
ATOM 3582 N N . LYS A 1 461 ? 22.700 -2.717 2.777 1.00 73.31 461 LYS A N 1
ATOM 3583 C CA . LYS A 1 461 ? 22.708 -1.318 3.249 1.00 73.31 461 LYS A CA 1
ATOM 3584 C C . LYS A 1 461 ? 22.561 -1.208 4.779 1.00 73.31 461 LYS A C 1
ATOM 3586 O O . LYS A 1 461 ? 22.913 -0.181 5.363 1.00 73.31 461 LYS A O 1
ATOM 3591 N N . TRP A 1 462 ? 22.087 -2.274 5.427 1.00 68.38 462 TRP A N 1
ATOM 3592 C CA . TRP A 1 462 ? 21.697 -2.374 6.838 1.00 68.38 462 TRP A CA 1
ATOM 3593 C C . TRP A 1 462 ? 22.615 -1.686 7.855 1.00 68.38 462 TRP A C 1
ATOM 3595 O O . TRP A 1 462 ? 22.195 -0.891 8.706 1.00 68.38 462 TRP A O 1
ATOM 3605 N N . SER A 1 463 ? 23.901 -2.024 7.780 1.00 61.59 463 SER A N 1
ATOM 3606 C CA . SER A 1 463 ? 24.903 -1.621 8.764 1.00 61.59 463 SER A CA 1
ATOM 3607 C C . SER A 1 463 ? 25.156 -0.112 8.747 1.00 61.59 463 SER A C 1
ATOM 3609 O O . SER A 1 463 ? 25.524 0.449 9.779 1.00 61.59 463 SER A O 1
ATOM 3611 N N . THR A 1 464 ? 24.887 0.544 7.613 1.00 63.56 464 THR A N 1
ATOM 3612 C CA . THR A 1 464 ? 25.245 1.943 7.340 1.00 63.56 464 THR A CA 1
ATOM 3613 C C . THR A 1 464 ? 24.161 2.974 7.660 1.00 63.56 464 THR A C 1
ATOM 3615 O O . THR A 1 464 ? 24.450 4.165 7.598 1.00 63.56 464 THR A O 1
ATOM 3618 N N . TYR A 1 465 ? 22.943 2.564 8.039 1.00 64.81 465 TYR A N 1
ATOM 3619 C CA . TYR A 1 465 ? 21.866 3.524 8.316 1.00 64.81 465 TYR A CA 1
ATOM 3620 C C . TYR A 1 465 ? 22.063 4.344 9.588 1.00 64.81 465 TYR A C 1
ATOM 3622 O O . TYR A 1 465 ? 22.187 3.790 10.691 1.00 64.81 465 TYR A O 1
ATOM 3630 N N . ASP A 1 466 ? 21.936 5.657 9.403 1.00 59.28 466 ASP A N 1
ATOM 3631 C CA . ASP A 1 466 ? 21.495 6.630 10.394 1.00 59.28 466 ASP A CA 1
ATOM 3632 C C . ASP A 1 466 ? 20.104 7.187 10.026 1.00 59.28 466 ASP A C 1
ATOM 3634 O O . ASP A 1 466 ? 19.573 6.952 8.939 1.00 59.28 466 ASP A O 1
ATOM 3638 N N . SER A 1 467 ? 19.489 7.921 10.953 1.00 57.59 467 SER A N 1
ATOM 3639 C CA . SER A 1 467 ? 18.181 8.556 10.761 1.00 57.59 467 SER A CA 1
ATOM 3640 C C . SER A 1 467 ? 18.265 9.938 10.092 1.00 57.59 467 SER A C 1
ATOM 3642 O O . SER A 1 467 ? 17.336 10.730 10.236 1.00 57.59 467 SER A O 1
ATOM 3644 N N . ALA A 1 468 ? 19.387 10.287 9.452 1.00 55.78 468 ALA A N 1
ATOM 3645 C CA . ALA A 1 468 ? 19.629 11.632 8.920 1.00 55.78 468 ALA A CA 1
ATOM 3646 C C . ALA A 1 468 ? 19.421 11.742 7.399 1.00 55.78 468 ALA A C 1
ATOM 3648 O O . ALA A 1 468 ? 19.417 12.853 6.871 1.00 55.78 468 ALA A O 1
ATOM 3649 N N . THR A 1 469 ? 19.269 10.614 6.694 1.00 54.78 469 THR A N 1
ATOM 3650 C CA . THR A 1 469 ? 19.302 10.570 5.218 1.00 54.78 469 THR A CA 1
ATOM 3651 C C . THR A 1 469 ? 18.146 9.821 4.543 1.00 54.78 469 THR A C 1
ATOM 3653 O O . THR A 1 469 ? 17.889 10.075 3.370 1.00 54.78 469 THR A O 1
ATOM 3656 N N . TYR A 1 470 ? 17.419 8.954 5.256 1.00 64.56 470 TYR A N 1
ATOM 3657 C CA . TYR A 1 470 ? 16.306 8.150 4.725 1.00 64.56 470 TYR A CA 1
ATOM 3658 C C . TYR A 1 470 ? 15.136 8.080 5.719 1.00 64.56 470 TYR A C 1
ATOM 3660 O O . TYR A 1 470 ? 15.294 8.437 6.882 1.00 64.56 470 TYR A O 1
ATOM 3668 N N . GLU A 1 471 ? 13.977 7.588 5.261 1.00 77.38 471 GLU A N 1
ATOM 3669 C CA . GLU A 1 471 ? 12.833 7.193 6.106 1.00 77.38 471 GLU A CA 1
ATOM 3670 C C . GLU A 1 471 ? 13.049 5.711 6.468 1.00 77.38 471 GLU A C 1
ATOM 3672 O O . GLU A 1 471 ? 12.818 4.848 5.615 1.00 77.38 471 GLU A O 1
ATOM 3677 N N . PRO A 1 472 ? 13.585 5.369 7.658 1.00 80.69 472 PRO A N 1
ATOM 3678 C CA . PRO A 1 472 ? 14.093 4.020 7.890 1.00 80.69 472 PRO A CA 1
ATOM 3679 C C . PRO A 1 472 ? 12.982 3.043 8.301 1.00 80.69 472 PRO A C 1
ATOM 3681 O O . PRO A 1 472 ? 13.174 1.834 8.217 1.00 80.69 472 PRO A O 1
ATOM 3684 N N . THR A 1 473 ? 11.800 3.534 8.687 1.00 86.38 473 THR A N 1
ATOM 3685 C CA . THR A 1 473 ? 10.626 2.683 8.932 1.00 86.38 473 THR A CA 1
ATOM 3686 C C . THR A 1 473 ? 9.956 2.244 7.636 1.00 86.38 473 THR A C 1
ATOM 3688 O O . THR A 1 473 ? 9.420 1.143 7.601 1.00 86.38 473 THR A O 1
ATOM 3691 N N . GLN A 1 474 ? 10.080 3.003 6.539 1.00 89.56 474 GLN A N 1
ATOM 3692 C CA . GLN A 1 474 ? 9.706 2.545 5.193 1.00 89.56 474 GLN A CA 1
ATOM 3693 C C . GLN A 1 474 ? 10.463 1.272 4.815 1.00 89.56 474 GLN A C 1
ATOM 3695 O O . GLN A 1 474 ? 9.873 0.351 4.258 1.00 89.56 474 GLN A O 1
ATOM 3700 N N . MET A 1 475 ? 11.748 1.190 5.165 1.00 87.50 475 MET A N 1
ATOM 3701 C CA . MET A 1 475 ? 12.532 -0.024 4.951 1.00 87.50 475 MET A CA 1
ATOM 3702 C C . MET A 1 475 ? 12.040 -1.198 5.787 1.00 87.50 475 MET A C 1
ATOM 3704 O O . MET A 1 475 ? 11.939 -2.300 5.254 1.00 87.50 475 MET A O 1
ATOM 3708 N N . CYS A 1 476 ? 11.697 -0.966 7.058 1.00 90.12 476 CYS A N 1
ATOM 3709 C CA . CYS A 1 476 ? 11.078 -2.000 7.881 1.00 90.12 476 CYS A CA 1
ATOM 3710 C C . CYS A 1 476 ? 9.735 -2.455 7.284 1.00 90.12 476 CYS A C 1
ATOM 3712 O O . CYS A 1 476 ? 9.551 -3.647 7.100 1.00 90.12 476 CYS A O 1
ATOM 3714 N N . ARG A 1 477 ? 8.844 -1.545 6.841 1.00 92.44 477 ARG A N 1
ATOM 3715 C CA . ARG A 1 477 ? 7.601 -1.929 6.126 1.00 92.44 477 ARG A CA 1
ATOM 3716 C C . ARG A 1 477 ? 7.880 -2.808 4.906 1.00 92.44 477 ARG A C 1
ATOM 3718 O O . ARG A 1 477 ? 7.153 -3.770 4.669 1.00 92.44 477 ARG A O 1
ATOM 3725 N N . GLY A 1 478 ? 8.933 -2.492 4.150 1.00 93.81 478 GLY A N 1
ATOM 3726 C CA . GLY A 1 478 ? 9.409 -3.318 3.042 1.00 93.81 478 GLY A CA 1
ATOM 3727 C C . GLY A 1 478 ? 9.825 -4.721 3.489 1.00 93.81 478 GLY A C 1
ATOM 3728 O O . GLY A 1 478 ? 9.367 -5.693 2.900 1.00 93.81 478 GLY A O 1
ATOM 3729 N N . LEU A 1 479 ? 10.642 -4.834 4.540 1.00 92.25 479 LEU A N 1
ATOM 3730 C CA . LEU A 1 479 ? 11.088 -6.118 5.092 1.00 92.25 479 LEU A CA 1
ATOM 3731 C C . LEU A 1 479 ? 9.938 -6.936 5.698 1.00 92.25 479 LEU A C 1
ATOM 3733 O O . LEU A 1 479 ? 9.763 -8.080 5.283 1.00 92.25 479 LEU A O 1
ATOM 3737 N N . ASP A 1 480 ? 9.111 -6.370 6.587 1.00 94.06 480 ASP A N 1
ATOM 3738 C CA . ASP A 1 480 ? 7.952 -7.075 7.162 1.00 94.06 480 ASP A CA 1
ATOM 3739 C C . ASP A 1 480 ? 6.995 -7.551 6.068 1.00 94.06 480 ASP A C 1
ATOM 3741 O O . ASP A 1 480 ? 6.428 -8.625 6.194 1.00 94.06 480 ASP A O 1
ATOM 3745 N N . SER A 1 481 ? 6.850 -6.828 4.951 1.00 94.69 481 SER A N 1
ATOM 3746 C CA . SER A 1 481 ? 6.027 -7.298 3.824 1.00 94.69 481 SER A CA 1
ATOM 3747 C C . SER A 1 481 ? 6.549 -8.599 3.203 1.00 94.69 481 SER A C 1
ATOM 3749 O O . SER A 1 481 ? 5.748 -9.445 2.809 1.00 94.69 481 SER A O 1
ATOM 3751 N N . LEU A 1 482 ? 7.871 -8.796 3.151 1.00 93.50 482 LEU A N 1
ATOM 3752 C CA . LEU A 1 482 ? 8.478 -10.053 2.698 1.00 93.50 482 LEU A CA 1
ATOM 3753 C C . LEU A 1 482 ? 8.343 -11.151 3.759 1.00 93.50 482 LEU A C 1
ATOM 3755 O O . LEU A 1 482 ? 7.989 -12.283 3.435 1.00 93.50 482 LEU A O 1
ATOM 3759 N N . VAL A 1 483 ? 8.571 -10.814 5.031 1.00 93.62 483 VAL A N 1
ATOM 3760 C CA . VAL A 1 483 ? 8.420 -11.756 6.150 1.00 93.62 483 VAL A CA 1
ATOM 3761 C C . VAL A 1 483 ? 6.966 -12.241 6.258 1.00 93.62 483 VAL A C 1
ATOM 3763 O O . VAL A 1 483 ? 6.727 -13.442 6.350 1.00 93.62 483 VAL A O 1
ATOM 3766 N N . ARG A 1 484 ? 5.986 -11.335 6.157 1.00 92.31 484 ARG A N 1
ATOM 3767 C CA . ARG A 1 484 ? 4.542 -11.629 6.126 1.00 92.31 484 ARG A CA 1
ATOM 3768 C C . ARG A 1 484 ? 4.174 -12.591 5.009 1.00 92.31 484 ARG A C 1
ATOM 3770 O O . ARG A 1 484 ? 3.505 -13.588 5.274 1.00 92.31 484 ARG A O 1
ATOM 3777 N N . ALA A 1 485 ? 4.648 -12.309 3.796 1.00 90.56 485 ALA A N 1
ATOM 3778 C CA . ALA A 1 485 ? 4.417 -13.139 2.621 1.00 90.56 485 ALA A CA 1
ATOM 3779 C C . ALA A 1 485 ? 4.939 -14.573 2.802 1.00 90.56 485 ALA A C 1
ATOM 3781 O O . ALA A 1 485 ? 4.235 -15.525 2.475 1.00 90.56 485 ALA A O 1
ATOM 3782 N N . TYR A 1 486 ? 6.141 -14.737 3.364 1.00 90.69 486 TYR A N 1
ATOM 3783 C CA . TYR A 1 486 ? 6.703 -16.059 3.656 1.00 90.69 486 TYR A CA 1
ATOM 3784 C C . TYR A 1 486 ? 5.934 -16.807 4.754 1.00 90.69 486 TYR A C 1
ATOM 3786 O O . TYR A 1 486 ? 5.679 -18.004 4.644 1.00 90.69 486 TYR A O 1
ATOM 3794 N N . GLU A 1 487 ? 5.544 -16.102 5.818 1.00 89.44 487 GLU A N 1
ATOM 3795 C CA . GLU A 1 487 ? 4.849 -16.684 6.972 1.00 89.44 487 GLU A CA 1
ATOM 3796 C C . GLU A 1 487 ? 3.353 -16.953 6.730 1.00 89.44 487 GLU A C 1
ATOM 3798 O O . GLU A 1 487 ? 2.694 -17.544 7.589 1.00 89.44 487 GLU A O 1
ATOM 3803 N N . GLY A 1 488 ? 2.799 -16.518 5.593 1.00 86.25 488 GLY A N 1
ATOM 3804 C CA . GLY A 1 488 ? 1.362 -16.587 5.315 1.00 86.25 488 GLY A CA 1
ATOM 3805 C C . GLY A 1 488 ? 0.525 -15.680 6.227 1.00 86.25 488 GLY A C 1
ATOM 3806 O O . GLY A 1 488 ? -0.640 -15.983 6.489 1.00 86.25 488 GLY A O 1
ATOM 3807 N N . ARG A 1 489 ? 1.119 -14.593 6.743 1.00 87.31 489 ARG A N 1
ATOM 3808 C CA . ARG A 1 489 ? 0.390 -13.515 7.433 1.00 87.31 489 ARG A CA 1
ATOM 3809 C C . ARG A 1 489 ? -0.329 -12.638 6.404 1.00 87.31 489 ARG A C 1
ATOM 3811 O O . ARG A 1 489 ? 0.073 -12.590 5.242 1.00 87.31 489 ARG A O 1
ATOM 3818 N N . ASN A 1 490 ? -1.339 -11.892 6.850 1.00 88.88 490 ASN A N 1
ATOM 3819 C CA . ASN A 1 490 ? -1.971 -10.867 6.021 1.00 88.88 490 ASN A CA 1
ATOM 3820 C C . ASN A 1 490 ? -0.940 -9.816 5.567 1.00 88.88 490 ASN A C 1
ATOM 3822 O O . ASN A 1 490 ? 0.131 -9.676 6.171 1.00 88.88 490 ASN A O 1
ATOM 3826 N N . SER A 1 491 ? -1.226 -9.057 4.514 1.00 90.38 491 SER A N 1
ATOM 3827 C CA . SER A 1 491 ? -0.290 -8.058 3.996 1.00 90.38 491 SER A CA 1
ATOM 3828 C C . SER A 1 491 ? -0.112 -6.885 4.960 1.00 90.38 491 SER A C 1
ATOM 3830 O O . SER A 1 491 ? -0.817 -6.722 5.960 1.00 90.38 491 SER A O 1
ATOM 3832 N N . ILE A 1 492 ? 0.883 -6.041 4.681 1.00 93.44 492 ILE A N 1
ATOM 3833 C CA . ILE A 1 492 ? 1.241 -4.931 5.568 1.00 93.44 492 ILE A CA 1
ATOM 3834 C C . ILE A 1 492 ? 0.058 -3.978 5.828 1.00 93.44 492 ILE A C 1
ATOM 3836 O O . ILE A 1 492 ? -0.089 -3.507 6.955 1.00 93.44 492 ILE A O 1
ATOM 3840 N N . PHE A 1 493 ? -0.814 -3.758 4.834 1.00 94.31 493 PHE A N 1
ATOM 3841 C CA . PHE A 1 493 ? -1.994 -2.890 4.941 1.00 94.31 493 PHE A CA 1
ATOM 3842 C C . PHE A 1 493 ? -3.295 -3.622 5.308 1.00 94.31 493 PHE A C 1
ATOM 3844 O O . PHE A 1 493 ? -4.164 -2.983 5.900 1.00 94.31 493 PHE A O 1
ATOM 3851 N N . ASP A 1 494 ? -3.440 -4.926 5.040 1.00 93.19 494 ASP A N 1
ATOM 3852 C CA . ASP A 1 494 ? -4.577 -5.700 5.561 1.00 93.19 494 ASP A CA 1
ATOM 3853 C C . ASP A 1 494 ? -4.383 -5.982 7.056 1.00 93.19 494 ASP A C 1
ATOM 3855 O O . ASP A 1 494 ? -3.685 -6.907 7.456 1.00 93.19 494 ASP A O 1
ATOM 3859 N N . CYS A 1 495 ? -5.028 -5.175 7.891 1.00 94.75 495 CYS A N 1
ATOM 3860 C CA . CYS A 1 495 ? -4.918 -5.226 9.340 1.00 94.75 495 CYS A CA 1
ATOM 3861 C C . CYS A 1 495 ? -5.921 -6.191 9.997 1.00 94.75 495 CYS A C 1
ATOM 3863 O O . CYS A 1 495 ? -6.088 -6.131 11.219 1.00 94.75 495 CYS A O 1
ATOM 3865 N N . ARG A 1 496 ? -6.610 -7.066 9.249 1.00 91.88 496 ARG A N 1
ATOM 3866 C CA . ARG A 1 496 ? -7.594 -8.022 9.807 1.00 91.88 496 ARG A CA 1
ATOM 3867 C C . ARG A 1 496 ? -6.978 -9.083 10.727 1.00 91.88 496 ARG A C 1
ATOM 3869 O O . ARG A 1 496 ? -7.690 -9.641 11.558 1.00 91.88 496 ARG A O 1
ATOM 3876 N N . ASP A 1 497 ? -5.666 -9.291 10.648 1.00 91.62 497 ASP A N 1
ATOM 3877 C CA . ASP A 1 497 ? -4.861 -10.119 11.561 1.00 91.62 497 ASP A CA 1
ATOM 3878 C C . ASP A 1 497 ? -4.436 -9.408 12.866 1.00 91.62 497 ASP A C 1
ATOM 3880 O O . ASP A 1 497 ? -3.753 -10.017 13.690 1.00 91.62 497 ASP A O 1
ATOM 3884 N N . VAL A 1 498 ? -4.802 -8.136 13.088 1.00 92.94 498 VAL A N 1
ATOM 3885 C CA . VAL A 1 498 ? -4.427 -7.406 14.315 1.00 92.94 498 VAL A CA 1
ATOM 3886 C C . VAL A 1 498 ? -5.162 -7.968 15.538 1.00 92.94 498 VAL A C 1
ATOM 3888 O O . VAL A 1 498 ? -6.358 -7.742 15.746 1.00 92.94 498 VAL A O 1
ATOM 3891 N N . GLU A 1 499 ? -4.412 -8.670 16.387 1.00 89.88 499 GLU A N 1
ATOM 3892 C CA . GLU A 1 499 ? -4.871 -9.183 17.679 1.00 89.88 499 GLU A CA 1
ATOM 3893 C C . GLU A 1 499 ? -5.228 -8.058 18.670 1.00 89.88 499 GLU A C 1
ATOM 3895 O O . GLU A 1 499 ? -4.709 -6.944 18.597 1.00 89.88 499 GLU A O 1
ATOM 3900 N N . ASN A 1 500 ? -6.094 -8.363 19.651 1.00 90.88 500 ASN A N 1
ATOM 3901 C CA . ASN A 1 500 ? -6.486 -7.427 20.720 1.00 90.88 500 ASN A CA 1
ATOM 3902 C C . ASN A 1 500 ? -6.974 -6.062 20.166 1.00 90.88 500 ASN A C 1
ATOM 3904 O O . ASN A 1 500 ? -6.614 -4.994 20.666 1.00 90.88 500 ASN A O 1
ATOM 3908 N N . SER A 1 501 ? -7.765 -6.102 19.091 1.00 95.81 501 SER A N 1
ATOM 3909 C CA . SER A 1 501 ? -8.294 -4.919 18.407 1.00 95.81 501 SER A CA 1
ATOM 3910 C C . SER A 1 501 ? -9.678 -4.514 18.926 1.00 95.81 501 SER A C 1
ATOM 3912 O O . SER A 1 501 ? -10.516 -5.372 19.209 1.00 95.81 501 SER A O 1
ATOM 3914 N N . THR A 1 502 ? -9.970 -3.209 18.995 1.00 98.19 502 THR A N 1
ATOM 3915 C CA . THR A 1 502 ? -11.340 -2.721 19.261 1.00 98.19 502 THR A CA 1
ATOM 3916 C C . THR A 1 502 ? -12.262 -2.809 18.037 1.00 98.19 502 THR A C 1
ATOM 3918 O O . THR A 1 502 ? -13.480 -2.712 18.185 1.00 98.19 502 THR A O 1
ATOM 3921 N N . VAL A 1 503 ? -11.723 -3.047 16.835 1.00 97.06 503 VAL A N 1
ATOM 3922 C CA . VAL A 1 503 ? -12.497 -3.071 15.579 1.00 97.06 503 VAL A CA 1
ATOM 3923 C C . VAL A 1 503 ? -13.526 -4.216 15.531 1.00 97.06 503 VAL A C 1
ATOM 3925 O O . VAL A 1 503 ? -14.696 -3.930 15.257 1.00 97.06 503 VAL A O 1
ATOM 3928 N N . PRO A 1 504 ? -13.192 -5.483 15.873 1.00 95.88 504 PRO A N 1
ATOM 3929 C CA . PRO A 1 504 ? -14.184 -6.560 15.935 1.00 95.88 504 PRO A CA 1
ATOM 3930 C C . PRO A 1 504 ? -15.266 -6.323 16.997 1.00 95.88 504 PRO A C 1
ATOM 3932 O O . PRO A 1 504 ? -16.413 -6.718 16.799 1.00 95.88 504 PRO A O 1
ATOM 3935 N N . VAL A 1 505 ? -14.924 -5.650 18.103 1.00 97.50 505 VAL A N 1
ATOM 3936 C CA . VAL A 1 505 ? -15.874 -5.285 19.167 1.00 97.50 505 VAL A CA 1
ATOM 3937 C C . VAL A 1 505 ? -16.894 -4.278 18.647 1.00 97.50 505 VAL A C 1
ATOM 3939 O O . VAL A 1 505 ? -18.099 -4.499 18.779 1.00 97.50 505 VAL A O 1
ATOM 3942 N N . ASN A 1 506 ? -16.429 -3.212 17.993 1.00 97.25 506 ASN A N 1
ATOM 3943 C CA . ASN A 1 506 ? -17.308 -2.224 17.378 1.00 97.25 506 ASN A CA 1
ATOM 3944 C C . ASN A 1 506 ? -18.173 -2.848 16.276 1.00 97.25 506 ASN A C 1
ATOM 3946 O O . ASN A 1 506 ? -19.383 -2.645 16.300 1.00 97.25 506 ASN A O 1
ATOM 3950 N N . ASN A 1 507 ? -17.609 -3.684 15.396 1.00 95.75 507 ASN A N 1
ATOM 3951 C CA . ASN A 1 507 ? -18.372 -4.401 14.365 1.00 95.75 507 ASN A CA 1
ATOM 3952 C C . ASN A 1 507 ? -19.474 -5.288 14.972 1.00 95.75 507 ASN A C 1
ATOM 3954 O O . ASN A 1 507 ? -20.620 -5.253 14.522 1.00 95.75 507 ASN A O 1
ATOM 3958 N N . ALA A 1 508 ? -19.159 -6.053 16.023 1.00 96.06 508 ALA A N 1
ATOM 3959 C CA . ALA A 1 508 ? -20.122 -6.935 16.679 1.00 96.06 508 ALA A CA 1
ATOM 3960 C C . ALA A 1 508 ? -21.267 -6.162 17.360 1.00 96.06 508 ALA A C 1
ATOM 3962 O O . ALA A 1 508 ? -22.414 -6.607 17.312 1.00 96.06 508 ALA A O 1
ATOM 3963 N N . ILE A 1 509 ? -20.981 -5.003 17.966 1.00 96.06 509 ILE A N 1
ATOM 3964 C CA . ILE A 1 509 ? -21.986 -4.146 18.618 1.00 96.06 509 ILE A CA 1
ATOM 3965 C C . ILE A 1 509 ? -22.794 -3.340 17.581 1.00 96.06 509 ILE A C 1
ATOM 3967 O O . ILE A 1 509 ? -24.010 -3.168 17.729 1.00 96.06 509 ILE A O 1
ATOM 3971 N N . GLU A 1 510 ? -22.157 -2.871 16.507 1.00 93.75 510 GLU A N 1
ATOM 3972 C CA . GLU A 1 510 ? -22.811 -2.196 15.382 1.00 93.75 510 GLU A CA 1
ATOM 3973 C C . GLU A 1 510 ? -23.833 -3.131 14.716 1.00 93.75 510 GLU A C 1
ATOM 3975 O O . GLU A 1 510 ? -24.987 -2.735 14.548 1.00 93.75 510 GLU A O 1
ATOM 3980 N N . ALA A 1 511 ? -23.477 -4.401 14.498 1.00 94.06 511 ALA A N 1
ATOM 3981 C CA . ALA A 1 511 ? -24.345 -5.433 13.924 1.00 94.06 511 ALA A CA 1
ATOM 3982 C C . ALA A 1 511 ? -25.534 -5.881 14.812 1.00 94.06 511 ALA A C 1
ATOM 3984 O O . ALA A 1 511 ? -26.383 -6.655 14.354 1.00 94.06 511 ALA A O 1
ATOM 3985 N N . LEU A 1 512 ? -25.633 -5.426 16.069 1.00 91.38 512 LEU A N 1
ATOM 3986 C CA . LEU A 1 512 ? -26.811 -5.688 16.907 1.00 91.38 512 LEU A CA 1
ATOM 3987 C C . LEU A 1 512 ? -28.029 -4.885 16.403 1.00 91.38 512 LEU A C 1
ATOM 3989 O O . LEU A 1 512 ? -27.901 -3.677 16.181 1.00 91.38 512 LEU A O 1
ATOM 3993 N N . PRO A 1 513 ? -29.223 -5.491 16.270 1.00 85.69 513 PRO A N 1
ATOM 3994 C CA . PRO A 1 513 ? -30.418 -4.769 15.840 1.00 85.69 513 PRO A CA 1
ATOM 3995 C C . PRO A 1 513 ? -30.932 -3.821 16.935 1.00 85.69 513 PRO A C 1
ATOM 3997 O O . PRO A 1 513 ? -30.835 -4.111 18.125 1.00 85.69 513 PRO A O 1
ATOM 4000 N N . ASP A 1 514 ? -31.571 -2.712 16.557 1.00 80.31 514 ASP A N 1
ATOM 4001 C CA . ASP A 1 514 ? -32.161 -1.779 17.536 1.00 80.31 514 ASP A CA 1
ATOM 4002 C C . ASP A 1 514 ? -33.311 -2.430 18.336 1.00 80.31 514 ASP A C 1
ATOM 4004 O O . ASP A 1 514 ? -33.496 -2.207 19.546 1.00 80.31 514 ASP A O 1
ATOM 4008 N N . ALA A 1 515 ? -34.069 -3.293 17.654 1.00 77.19 515 ALA A N 1
ATOM 4009 C CA . ALA A 1 515 ? -35.119 -4.136 18.208 1.00 77.19 515 ALA A CA 1
ATOM 4010 C C . ALA A 1 515 ? -34.561 -5.522 18.583 1.00 77.19 515 ALA A C 1
ATOM 4012 O O . ALA A 1 515 ? -34.653 -6.474 17.816 1.00 77.19 515 ALA A O 1
ATOM 4013 N N . ILE A 1 516 ? -33.988 -5.616 19.783 1.00 77.75 516 ILE A N 1
ATOM 4014 C CA . ILE A 1 516 ? -33.460 -6.863 20.356 1.00 77.75 516 ILE A CA 1
ATOM 4015 C C . ILE A 1 516 ? -34.588 -7.857 20.651 1.00 77.75 516 ILE A C 1
ATOM 4017 O O . ILE A 1 516 ? -35.590 -7.504 21.280 1.00 77.75 516 ILE A O 1
ATOM 4021 N N . THR A 1 517 ? -34.382 -9.113 20.260 1.00 68.31 517 THR A N 1
ATOM 4022 C CA . THR A 1 517 ? -35.255 -10.253 20.557 1.00 68.31 517 THR A CA 1
ATOM 4023 C C . THR A 1 517 ? -34.478 -11.375 21.253 1.00 68.31 517 THR A C 1
ATOM 4025 O O . THR A 1 517 ? -33.252 -11.352 21.326 1.00 68.31 517 THR A O 1
ATOM 4028 N N . SER A 1 518 ? -35.173 -12.418 21.714 1.00 64.19 518 SER A N 1
ATOM 4029 C CA . SER A 1 518 ? -34.535 -13.631 22.251 1.00 64.19 518 SER A CA 1
ATOM 4030 C C . SER A 1 518 ? -33.687 -14.405 21.231 1.00 64.19 518 SER A C 1
ATOM 4032 O O . SER A 1 518 ? -32.901 -15.256 21.625 1.00 64.19 518 SER A O 1
ATOM 4034 N N . LYS A 1 519 ? -33.791 -14.104 19.927 1.00 73.12 519 LYS A N 1
ATOM 4035 C CA . LYS A 1 519 ? -32.921 -14.688 18.890 1.00 73.12 519 LYS A CA 1
ATOM 4036 C C . LYS A 1 519 ? -31.549 -14.018 18.797 1.00 73.12 519 LYS A C 1
ATOM 4038 O O . LYS A 1 519 ? -30.668 -14.544 18.128 1.00 73.12 519 LYS A O 1
ATOM 4043 N N . ASP A 1 520 ? -31.375 -12.863 19.435 1.00 78.25 520 ASP A N 1
ATOM 4044 C CA . ASP A 1 520 ? -30.148 -12.068 19.357 1.00 78.25 520 ASP A CA 1
ATOM 4045 C C . ASP A 1 520 ? -29.201 -12.331 20.543 1.00 78.25 520 ASP A C 1
ATOM 4047 O O . ASP A 1 520 ? -28.082 -11.822 20.558 1.00 78.25 520 ASP A O 1
ATOM 4051 N N . GLU A 1 521 ? -29.613 -13.161 21.512 1.00 77.06 521 GLU A N 1
ATOM 4052 C CA . GLU A 1 521 ? -28.846 -13.504 22.721 1.00 77.06 521 GLU A CA 1
ATOM 4053 C C . GLU A 1 521 ? -27.433 -14.020 22.400 1.00 77.06 521 GLU A C 1
ATOM 4055 O O . GLU A 1 521 ? -26.464 -13.547 22.991 1.00 77.06 521 GLU A O 1
ATOM 4060 N N . GLU A 1 522 ? -27.281 -14.913 21.417 1.00 83.06 522 GLU A N 1
ATOM 4061 C CA . GLU A 1 522 ? -25.966 -15.426 20.999 1.00 83.06 522 GLU A CA 1
ATOM 4062 C C . GLU A 1 522 ? -25.051 -14.317 20.456 1.00 83.06 522 GLU A C 1
ATOM 4064 O O . GLU A 1 522 ? -23.875 -14.259 20.814 1.00 83.06 522 GLU A O 1
ATOM 4069 N N . LYS A 1 523 ? -25.591 -13.387 19.655 1.00 89.81 523 LYS A N 1
ATOM 4070 C CA . LYS A 1 523 ? -24.830 -12.253 19.097 1.00 89.81 523 LYS A CA 1
ATOM 4071 C C . LYS A 1 523 ? -24.401 -11.270 20.181 1.00 89.81 523 LYS A C 1
ATOM 4073 O O . LYS A 1 523 ? -23.283 -10.765 20.149 1.00 89.81 523 LYS A O 1
ATOM 4078 N N . ILE A 1 524 ? -25.278 -11.011 21.148 1.00 86.50 524 ILE A N 1
ATOM 4079 C CA . ILE A 1 524 ? -25.023 -10.095 22.267 1.00 86.50 524 ILE A CA 1
ATOM 4080 C C . ILE A 1 524 ? -23.974 -10.694 23.203 1.00 86.50 524 ILE A C 1
ATOM 4082 O O . ILE A 1 524 ? -23.039 -9.999 23.590 1.00 86.50 524 ILE A O 1
ATOM 4086 N N . ASN A 1 525 ? -24.069 -11.993 23.496 1.00 86.81 525 ASN A N 1
ATOM 4087 C CA . ASN A 1 525 ? -23.057 -12.713 24.263 1.00 86.81 525 ASN A CA 1
ATOM 4088 C C . ASN A 1 525 ? -21.705 -12.751 23.528 1.00 86.81 525 ASN A C 1
ATOM 4090 O O . ASN A 1 525 ? -20.674 -12.543 24.163 1.00 86.81 525 ASN A O 1
ATOM 4094 N N . ALA A 1 526 ? -21.684 -12.935 22.203 1.00 92.44 526 ALA A N 1
ATOM 4095 C CA . ALA A 1 526 ? -20.455 -12.861 21.410 1.00 92.44 526 ALA A CA 1
ATOM 4096 C C . ALA A 1 526 ? -19.822 -11.456 21.445 1.00 92.44 526 ALA A C 1
ATOM 4098 O O . ALA A 1 526 ? -18.640 -11.324 21.762 1.00 92.44 526 ALA A O 1
ATOM 4099 N N . ALA A 1 527 ? -20.611 -10.401 21.209 1.00 95.62 527 ALA A N 1
ATOM 4100 C CA . ALA A 1 527 ? -20.156 -9.012 21.310 1.00 95.62 527 ALA A CA 1
ATOM 4101 C C . ALA A 1 527 ? -19.627 -8.680 22.718 1.00 95.62 527 ALA A C 1
ATOM 4103 O O . ALA A 1 527 ? -18.592 -8.028 22.858 1.00 95.62 527 ALA A O 1
ATOM 4104 N N . LYS A 1 528 ? -20.298 -9.187 23.761 1.00 93.12 528 LYS A N 1
ATOM 4105 C CA . LYS A 1 528 ? -19.858 -9.059 25.151 1.00 93.12 528 LYS A CA 1
ATOM 4106 C C . LYS A 1 528 ? -18.519 -9.746 25.403 1.00 93.12 528 LYS A C 1
ATOM 4108 O O . LYS A 1 528 ? -17.646 -9.125 25.993 1.00 93.12 528 LYS A O 1
ATOM 4113 N N . VAL A 1 529 ? -18.345 -10.995 24.971 1.00 93.69 529 VAL A N 1
ATOM 4114 C CA . VAL A 1 529 ? -17.087 -11.741 25.165 1.00 93.69 529 VAL A CA 1
ATOM 4115 C C . VAL A 1 529 ? -15.913 -11.016 24.508 1.00 93.69 529 VAL A C 1
ATOM 4117 O O . VAL A 1 529 ? -14.846 -10.934 25.111 1.00 93.69 529 VAL A O 1
ATOM 4120 N N . LEU A 1 530 ? -16.114 -10.433 23.321 1.00 96.12 530 LEU A N 1
ATOM 4121 C CA . LEU A 1 530 ? -15.098 -9.608 22.665 1.00 96.12 530 LEU A CA 1
ATOM 4122 C C . LEU A 1 530 ? -14.797 -8.324 23.466 1.00 96.12 530 LEU A C 1
ATOM 4124 O O . LEU A 1 530 ? -13.631 -7.990 23.654 1.00 96.12 530 LEU A O 1
ATOM 4128 N N . TYR A 1 531 ? -15.818 -7.624 23.977 1.00 96.38 531 TYR A N 1
ATOM 4129 C CA . TYR A 1 531 ? -15.638 -6.411 24.791 1.00 96.38 531 TYR A CA 1
ATOM 4130 C C . TYR A 1 531 ? -14.947 -6.693 26.138 1.00 96.38 531 TYR A C 1
ATOM 4132 O O . TYR A 1 531 ? -14.019 -5.981 26.524 1.00 96.38 531 TYR A O 1
ATOM 4140 N N . ASP A 1 532 ? -15.374 -7.736 26.852 1.00 93.12 532 ASP A N 1
ATOM 4141 C CA . ASP A 1 532 ? -14.851 -8.121 28.169 1.00 93.12 532 ASP A CA 1
ATOM 4142 C C . ASP A 1 532 ? -13.405 -8.670 28.082 1.00 93.12 532 ASP A C 1
ATOM 4144 O O . ASP A 1 532 ? -12.696 -8.672 29.087 1.00 93.12 532 ASP A O 1
ATOM 4148 N N . ALA A 1 533 ? -12.949 -9.097 26.895 1.00 94.56 533 ALA A N 1
ATOM 4149 C CA . ALA A 1 533 ? -11.570 -9.522 26.635 1.00 94.56 533 ALA A CA 1
ATOM 4150 C C . ALA A 1 533 ? -10.575 -8.359 26.428 1.00 94.56 533 ALA A C 1
ATOM 4152 O O . ALA A 1 533 ? -9.366 -8.579 26.499 1.00 94.56 533 ALA A O 1
ATOM 4153 N N . LEU A 1 534 ? -11.054 -7.134 26.174 1.00 95.06 534 LEU A N 1
ATOM 4154 C CA . LEU A 1 534 ? -10.197 -5.961 25.981 1.00 95.06 534 LEU A CA 1
ATOM 4155 C C . LEU A 1 534 ? -9.578 -5.460 27.294 1.00 95.06 534 LEU A C 1
ATOM 4157 O O . LEU A 1 534 ? -10.225 -5.415 28.342 1.00 95.06 534 LEU A O 1
ATOM 4161 N N . GLY A 1 535 ? -8.350 -4.943 27.200 1.00 91.00 535 GLY A N 1
ATOM 4162 C CA . GLY A 1 535 ? -7.729 -4.157 28.266 1.00 91.00 535 GLY A CA 1
ATOM 4163 C C . GLY A 1 535 ? -8.515 -2.879 28.601 1.00 91.00 535 GLY A C 1
ATOM 4164 O O . GLY A 1 535 ? -9.222 -2.310 27.765 1.00 91.00 535 GLY A O 1
ATOM 4165 N N . SER A 1 536 ? -8.366 -2.380 29.831 1.00 93.19 536 SER A N 1
ATOM 4166 C CA . SER A 1 536 ? -9.151 -1.243 30.343 1.00 93.19 536 SER A CA 1
ATOM 4167 C C . SER A 1 536 ? -8.980 0.052 29.536 1.00 93.19 536 SER A C 1
ATOM 4169 O O . SER A 1 536 ? -9.941 0.808 29.397 1.00 93.19 536 SER A O 1
ATOM 4171 N N . ALA A 1 537 ? -7.799 0.298 28.959 1.00 94.62 537 ALA A N 1
ATOM 4172 C CA . ALA A 1 537 ? -7.552 1.441 28.076 1.00 94.62 537 ALA A CA 1
ATOM 4173 C C . ALA A 1 537 ? -8.364 1.357 26.768 1.00 94.62 537 ALA A C 1
ATOM 4175 O O . ALA A 1 537 ? -8.935 2.357 26.328 1.00 94.62 537 ALA A O 1
ATOM 4176 N N . LYS A 1 538 ? -8.476 0.157 26.187 1.00 96.31 538 LYS A N 1
ATOM 4177 C CA . LYS A 1 538 ? -9.257 -0.124 24.972 1.00 96.31 538 LYS A CA 1
ATOM 4178 C C . LYS A 1 538 ? -10.766 -0.099 25.238 1.00 96.31 538 LYS A C 1
ATOM 4180 O O . LYS A 1 538 ? -11.514 0.538 24.503 1.00 96.31 538 LYS A O 1
ATOM 4185 N N . GLN A 1 539 ? -11.228 -0.659 26.357 1.00 95.38 539 GLN A N 1
ATOM 4186 C CA . GLN A 1 539 ? -12.623 -0.492 26.803 1.00 95.38 539 GLN A CA 1
ATOM 4187 C C . GLN A 1 539 ? -12.991 0.986 27.036 1.00 95.38 539 GLN A C 1
ATOM 4189 O O . GLN A 1 539 ? -14.092 1.431 26.702 1.00 95.38 539 GLN A O 1
ATOM 4194 N N . ALA A 1 540 ? -12.067 1.776 27.594 1.00 94.75 540 ALA A N 1
ATOM 4195 C CA . ALA A 1 540 ? -12.273 3.205 27.803 1.00 94.75 540 ALA A CA 1
ATOM 4196 C C . ALA A 1 540 ? -12.307 4.001 26.487 1.00 94.75 540 ALA A C 1
ATOM 4198 O O . ALA A 1 540 ? -13.044 4.988 26.411 1.00 94.75 540 ALA A O 1
ATOM 4199 N N . SER A 1 541 ? -11.555 3.583 25.459 1.00 95.62 541 SER A N 1
ATOM 4200 C CA . SER A 1 541 ? -11.473 4.304 24.184 1.00 95.62 541 SER A CA 1
ATOM 4201 C C . SER A 1 541 ? -12.712 4.181 23.307 1.00 95.62 541 SER A C 1
ATOM 4203 O O . SER A 1 541 ? -12.956 5.122 22.549 1.00 95.62 541 SER A O 1
ATOM 4205 N N . ILE A 1 542 ? -13.458 3.074 23.420 1.00 96.19 542 ILE A N 1
ATOM 4206 C CA . ILE A 1 542 ? -14.699 2.819 22.671 1.00 96.19 542 ILE A CA 1
ATOM 4207 C C . ILE A 1 542 ? -15.730 3.920 22.950 1.00 96.19 542 ILE A C 1
ATOM 4209 O O . ILE A 1 542 ? -15.939 4.319 24.106 1.00 96.19 542 ILE A O 1
ATOM 4213 N N . ALA A 1 543 ? -16.395 4.397 21.898 1.00 94.19 543 ALA A N 1
ATOM 4214 C CA . ALA A 1 543 ? -17.403 5.445 21.951 1.00 94.19 543 ALA A CA 1
ATOM 4215 C C . ALA A 1 543 ? -18.525 5.137 22.957 1.00 94.19 543 ALA A C 1
ATOM 4217 O O . ALA A 1 543 ? -18.971 3.998 23.130 1.00 94.19 543 ALA A O 1
ATOM 4218 N N . GLN A 1 544 ? -19.017 6.181 23.633 1.00 93.31 544 GLN A N 1
ATOM 4219 C CA . GLN A 1 544 ? -20.051 6.013 24.657 1.00 93.31 544 GLN A CA 1
ATOM 4220 C C . GLN A 1 544 ? -21.362 5.475 24.069 1.00 93.31 544 GLN A C 1
ATOM 4222 O O . GLN A 1 544 ? -21.967 4.599 24.673 1.00 93.31 544 GLN A O 1
ATOM 4227 N N . SER A 1 545 ? -21.739 5.907 22.863 1.00 92.94 545 SER A N 1
ATOM 4228 C CA . SER A 1 545 ? -22.888 5.379 22.114 1.00 92.94 545 SER A CA 1
ATOM 4229 C C . SER A 1 545 ? -22.806 3.866 21.887 1.00 92.94 545 SER A C 1
ATOM 4231 O O . SER A 1 545 ? -23.801 3.166 22.065 1.00 92.94 545 SER A O 1
ATOM 4233 N N . THR A 1 546 ? -21.624 3.344 21.552 1.00 95.38 546 THR A N 1
ATOM 4234 C CA . THR A 1 546 ? -21.388 1.907 21.356 1.00 95.38 546 THR A CA 1
ATOM 4235 C C . THR A 1 546 ? -21.530 1.140 22.673 1.00 95.38 546 THR A C 1
ATOM 4237 O O . THR A 1 546 ? -22.258 0.148 22.739 1.00 95.38 546 THR A O 1
ATOM 4240 N N . LYS A 1 547 ? -20.928 1.641 23.760 1.00 94.81 547 LYS A N 1
ATOM 4241 C CA . LYS A 1 547 ? -21.077 1.053 25.107 1.00 94.81 547 LYS A CA 1
ATOM 4242 C C . LYS A 1 547 ? -22.530 1.083 25.588 1.00 94.81 547 LYS A C 1
ATOM 4244 O O . LYS A 1 547 ? -23.021 0.092 26.125 1.00 94.81 547 LYS A O 1
ATOM 4249 N N . ASP A 1 548 ? -23.244 2.177 25.333 1.00 92.12 548 ASP A N 1
ATOM 4250 C CA . ASP A 1 548 ? -24.660 2.324 25.667 1.00 92.12 548 ASP A CA 1
ATOM 4251 C C . ASP A 1 548 ? -25.540 1.360 24.854 1.00 92.12 548 ASP A C 1
ATOM 4253 O O . ASP A 1 548 ? -26.487 0.798 25.413 1.00 92.12 548 ASP A O 1
ATOM 4257 N N . LYS A 1 549 ? -25.212 1.113 23.573 1.00 93.06 549 LYS A N 1
ATOM 4258 C CA . LYS A 1 549 ? -25.892 0.127 22.712 1.00 93.06 549 LYS A CA 1
ATOM 4259 C C . LYS A 1 549 ? -25.719 -1.295 23.248 1.00 93.06 549 LYS A C 1
ATOM 4261 O O . LYS A 1 549 ? -26.726 -1.983 23.430 1.00 93.06 549 LYS A O 1
ATOM 4266 N N . LEU A 1 550 ? -24.491 -1.712 23.576 1.00 92.50 550 LEU A N 1
ATOM 4267 C CA . LEU A 1 550 ? -24.229 -3.021 24.191 1.00 92.50 550 LEU A CA 1
ATOM 4268 C C . LEU A 1 550 ? -24.972 -3.160 25.529 1.00 92.50 550 LEU A C 1
ATOM 4270 O O . LEU A 1 550 ? -25.765 -4.086 25.699 1.00 92.50 550 LEU A O 1
ATOM 4274 N N . ALA A 1 551 ? -24.827 -2.184 26.429 1.00 86.75 551 ALA A N 1
ATOM 4275 C CA . ALA A 1 551 ? -25.496 -2.198 27.728 1.00 86.75 551 ALA A CA 1
ATOM 4276 C C . ALA A 1 551 ? -27.030 -2.188 27.610 1.00 86.75 551 ALA A C 1
ATOM 4278 O O . ALA A 1 551 ? -27.732 -2.703 28.484 1.00 86.75 551 ALA A O 1
ATOM 4279 N N . ALA A 1 552 ? -27.595 -1.560 26.574 1.00 81.81 552 ALA A N 1
ATOM 4280 C CA . ALA A 1 552 ? -29.030 -1.595 26.292 1.00 81.81 552 ALA A CA 1
ATOM 4281 C C . ALA A 1 552 ? -29.480 -2.955 25.741 1.00 81.81 552 ALA A C 1
ATOM 4283 O O . ALA A 1 552 ? -30.590 -3.388 26.055 1.00 81.81 552 ALA A O 1
ATOM 4284 N N . ALA A 1 553 ? -28.636 -3.636 24.964 1.00 81.62 553 ALA A N 1
ATOM 4285 C CA . ALA A 1 553 ? -28.899 -4.980 24.469 1.00 81.62 553 ALA A CA 1
ATOM 4286 C C . ALA A 1 553 ? -28.855 -6.025 25.598 1.00 81.62 553 ALA A C 1
ATOM 4288 O O . ALA A 1 553 ? -29.823 -6.769 25.763 1.00 81.62 553 ALA A O 1
ATOM 4289 N N . GLU A 1 554 ? -27.826 -5.998 26.453 1.00 77.44 554 GLU A N 1
ATOM 4290 C CA . GLU A 1 554 ? -27.724 -6.839 27.661 1.00 77.44 554 GLU A CA 1
ATOM 4291 C C . GLU A 1 554 ? -28.974 -6.698 28.558 1.00 77.44 554 GLU A C 1
ATOM 4293 O O . GLU A 1 554 ? -29.585 -7.690 28.962 1.00 77.44 554 GLU A O 1
ATOM 4298 N N . ARG A 1 555 ? -29.423 -5.456 28.808 1.00 67.06 555 ARG A N 1
ATOM 4299 C CA . ARG A 1 555 ? -30.636 -5.157 29.601 1.00 67.06 555 ARG A CA 1
ATOM 4300 C C . ARG A 1 555 ? -31.945 -5.657 28.979 1.00 67.06 555 ARG A C 1
ATOM 4302 O O . ARG A 1 555 ? -32.920 -5.813 29.717 1.00 67.06 555 ARG A O 1
ATOM 4309 N N . LYS A 1 556 ? -31.996 -5.856 27.655 1.00 59.03 556 LYS A N 1
ATOM 4310 C CA . LYS A 1 556 ? -33.168 -6.390 26.936 1.00 59.03 556 LYS A CA 1
ATOM 4311 C C . LYS A 1 556 ? -33.168 -7.920 26.886 1.00 59.03 556 LYS A C 1
ATOM 4313 O O . LYS A 1 556 ? -34.244 -8.499 26.991 1.00 59.03 556 LYS A O 1
ATOM 4318 N N . VAL A 1 557 ? -32.001 -8.564 26.771 1.00 49.88 557 VAL A N 1
ATOM 4319 C CA . VAL A 1 557 ? -31.889 -10.036 26.834 1.00 49.88 557 VAL A CA 1
ATOM 4320 C C . VAL A 1 557 ? -32.359 -10.537 28.189 1.00 49.88 557 VAL A C 1
ATOM 4322 O O . VAL A 1 557 ? -33.221 -11.407 28.217 1.00 49.88 557 VAL A O 1
ATOM 4325 N N . GLY A 1 558 ? -31.909 -9.899 29.278 1.00 40.88 558 GLY A N 1
ATOM 4326 C CA . GLY A 1 558 ? -32.302 -10.190 30.661 1.00 40.88 558 GLY A CA 1
ATOM 4327 C C . GLY A 1 558 ? -33.760 -9.878 31.041 1.00 40.88 558 GLY A C 1
ATOM 4328 O O . GLY A 1 558 ? -33.995 -9.450 32.172 1.00 40.88 558 GLY A O 1
ATOM 4329 N N . GLN A 1 559 ? -34.737 -10.051 30.140 1.00 41.97 559 GLN A N 1
ATOM 4330 C CA . GLN A 1 559 ? -36.181 -9.955 30.422 1.00 41.97 559 GLN A CA 1
ATOM 4331 C C . GLN A 1 559 ? -36.958 -11.124 29.766 1.00 41.97 559 GLN A C 1
ATOM 4333 O O . GLN A 1 559 ? -37.051 -11.204 28.547 1.00 41.97 559 GLN A O 1
ATOM 4338 N N . THR A 1 560 ? -37.531 -12.038 30.574 1.00 34.53 560 THR A N 1
ATOM 4339 C CA . THR A 1 560 ? -38.359 -13.199 30.156 1.00 34.53 560 THR A CA 1
ATOM 4340 C C . THR A 1 560 ? -39.832 -12.908 30.274 1.00 34.53 560 THR A C 1
ATOM 4342 O O . THR A 1 560 ? -40.284 -12.534 31.351 1.00 34.53 560 THR A O 1
ATOM 4345 N N . VAL A 1 561 ? -40.592 -13.327 29.260 1.00 37.50 561 VAL A N 1
ATOM 4346 C CA . VAL A 1 561 ? -41.927 -13.874 29.497 1.00 37.50 561 VAL A CA 1
ATOM 4347 C C . VAL A 1 561 ? -42.043 -15.253 28.833 1.00 37.50 561 VAL A C 1
ATOM 4349 O O . VAL A 1 561 ? -41.760 -15.393 27.647 1.00 37.50 561 VAL A O 1
ATOM 4352 N N . GLU A 1 562 ? -42.438 -16.272 29.595 1.00 36.06 562 GLU A N 1
ATOM 4353 C CA . GLU A 1 562 ? -42.977 -17.538 29.090 1.00 36.06 562 GLU A CA 1
ATOM 4354 C C . GLU A 1 562 ? -44.505 -17.442 29.124 1.00 36.06 562 GLU A C 1
ATOM 4356 O O . GLU A 1 562 ? -45.096 -17.253 30.191 1.00 36.06 562 GLU A O 1
ATOM 4361 N N . ILE A 1 563 ? -45.164 -17.605 27.976 1.00 39.78 563 ILE A N 1
ATOM 4362 C CA . ILE A 1 563 ? -46.627 -17.722 27.923 1.00 39.78 563 ILE A CA 1
ATOM 4363 C C . ILE A 1 563 ? -47.006 -19.168 27.628 1.00 39.78 563 ILE A C 1
ATOM 4365 O O . ILE A 1 563 ? -46.575 -19.753 26.633 1.00 39.78 563 ILE A O 1
ATOM 4369 N N . SER A 1 564 ? -47.858 -19.734 28.480 1.00 39.56 564 SER A N 1
ATOM 4370 C CA . SER A 1 564 ? -48.526 -21.013 28.222 1.00 39.56 564 SER A CA 1
ATOM 4371 C C . SER A 1 564 ? -50.039 -20.818 28.227 1.00 39.56 564 SER A C 1
ATOM 4373 O O . SER A 1 564 ? -50.567 -19.942 28.913 1.00 39.56 564 SER A O 1
ATOM 4375 N N . ASP A 1 565 ? -50.722 -21.619 27.414 1.00 46.06 565 ASP A N 1
ATOM 4376 C CA . ASP A 1 565 ? -52.150 -21.490 27.120 1.00 46.06 565 ASP A CA 1
ATOM 4377 C C . ASP A 1 565 ? -52.883 -22.707 27.718 1.00 46.06 565 ASP A C 1
ATOM 4379 O O . ASP A 1 565 ? -53.036 -23.720 27.033 1.00 46.06 565 ASP A O 1
ATOM 4383 N N . PRO A 1 566 ? -53.211 -22.697 29.028 1.00 43.41 566 PRO A N 1
ATOM 4384 C CA . PRO A 1 566 ? -53.860 -23.830 29.686 1.00 43.41 566 PRO A CA 1
ATOM 4385 C C . PRO A 1 566 ? -55.345 -23.962 29.328 1.00 43.41 566 PRO A C 1
ATOM 4387 O O . PRO A 1 566 ? -55.882 -25.058 29.438 1.00 43.41 566 PRO A O 1
ATOM 4390 N N . ASP A 1 567 ? -56.000 -22.870 28.922 1.00 50.75 567 ASP A N 1
ATOM 4391 C CA . ASP A 1 567 ? -57.389 -22.854 28.462 1.00 50.75 567 ASP A CA 1
ATOM 4392 C C . ASP A 1 567 ? -57.673 -21.543 27.712 1.00 50.75 567 ASP A C 1
ATOM 4394 O O . ASP A 1 567 ? -57.130 -20.498 28.075 1.00 50.75 567 ASP A O 1
ATOM 4398 N N . ALA A 1 568 ? -58.549 -21.549 26.702 1.00 53.56 568 ALA A N 1
ATOM 4399 C CA . ALA A 1 568 ? -58.689 -20.420 25.763 1.00 53.56 568 ALA A CA 1
ATOM 4400 C C . ALA A 1 568 ? -59.095 -19.069 26.405 1.00 53.56 568 ALA A C 1
ATOM 4402 O O . ALA A 1 568 ? -58.893 -18.018 25.799 1.00 53.56 568 ALA A O 1
ATOM 4403 N N . SER A 1 569 ? -59.630 -19.088 27.632 1.00 60.72 569 SER A N 1
ATOM 4404 C CA . SER A 1 569 ? -60.056 -17.904 28.398 1.00 60.72 569 SER A CA 1
ATOM 4405 C C . SER A 1 569 ? -59.035 -17.391 29.433 1.00 60.72 569 SER A C 1
ATOM 4407 O O . SER A 1 569 ? -59.253 -16.332 30.029 1.00 60.72 569 SER A O 1
ATOM 4409 N N . TYR A 1 570 ? -57.914 -18.094 29.652 1.00 66.06 570 TYR A N 1
ATOM 4410 C CA . TYR A 1 570 ? -56.888 -17.731 30.640 1.00 66.06 570 TYR A CA 1
ATOM 4411 C C . TYR A 1 570 ? -55.476 -17.832 30.056 1.00 66.06 570 TYR A C 1
ATOM 4413 O O . TYR A 1 570 ? -54.990 -18.923 29.766 1.00 66.06 570 TYR A O 1
ATOM 4421 N N . LYS A 1 571 ? -54.757 -16.707 29.979 1.00 71.12 571 LYS A N 1
ATOM 4422 C CA . LYS A 1 571 ? -53.331 -16.706 29.618 1.00 71.12 571 LYS A CA 1
ATOM 4423 C C . LYS A 1 571 ? -52.476 -16.802 30.875 1.00 71.12 571 LYS A C 1
ATOM 4425 O O . LYS A 1 571 ? -52.556 -15.936 31.750 1.00 71.12 571 LYS A O 1
ATOM 4430 N N . LYS A 1 572 ? -51.626 -17.830 30.957 1.00 77.44 572 LYS A N 1
ATOM 4431 C CA . LYS A 1 572 ? -50.570 -17.891 31.969 1.00 77.44 572 LYS A CA 1
ATOM 4432 C C . LYS A 1 572 ? -49.382 -17.066 31.485 1.00 77.44 572 LYS A C 1
ATOM 4434 O O . LYS A 1 572 ? -48.823 -17.357 30.432 1.00 77.44 572 LYS A O 1
ATOM 4439 N N . VAL A 1 573 ? -49.007 -16.063 32.271 1.00 75.56 573 VAL A N 1
ATOM 4440 C CA . VAL A 1 573 ? -47.871 -15.167 32.041 1.00 75.56 573 VAL A CA 1
ATOM 4441 C C . VAL A 1 573 ? -46.831 -15.471 33.110 1.00 75.56 573 VAL A C 1
ATOM 4443 O O . VAL A 1 573 ? -47.047 -15.196 34.290 1.00 75.56 573 VAL A O 1
ATOM 4446 N N . SER A 1 574 ? -45.719 -16.073 32.706 1.00 74.69 574 SER A N 1
ATOM 4447 C CA . SER A 1 574 ? -44.604 -16.427 33.580 1.00 74.69 574 SER A CA 1
ATOM 4448 C C . SER A 1 574 ? -43.401 -15.552 33.273 1.00 74.69 574 SER A C 1
ATOM 4450 O O . SER A 1 574 ? -43.101 -15.310 32.115 1.00 74.69 574 SER A O 1
ATOM 4452 N N . VAL A 1 575 ? -42.696 -15.083 34.296 1.00 71.50 575 VAL A N 1
ATOM 4453 C CA . VAL A 1 575 ? -41.538 -14.192 34.171 1.00 71.50 575 VAL A CA 1
ATOM 4454 C C . VAL A 1 575 ? -40.412 -14.769 34.998 1.00 71.50 575 VAL A C 1
ATOM 4456 O O . VAL A 1 575 ? -40.525 -14.899 36.215 1.00 71.50 575 VAL A O 1
ATOM 4459 N N . LYS A 1 576 ? -39.314 -15.127 34.343 1.00 73.00 576 LYS A N 1
ATOM 4460 C CA . LYS A 1 576 ? -38.075 -15.448 35.045 1.00 73.00 576 LYS A CA 1
ATOM 4461 C C . LYS A 1 576 ? -37.524 -14.163 35.671 1.00 73.00 576 LYS A C 1
ATOM 4463 O O . LYS A 1 576 ? -37.656 -13.092 35.091 1.00 73.00 576 LYS A O 1
ATOM 4468 N N . ALA A 1 577 ? -36.944 -14.248 36.859 1.00 73.31 577 ALA A N 1
ATOM 4469 C CA . ALA A 1 577 ? -36.414 -13.097 37.578 1.00 73.31 577 ALA A CA 1
ATOM 4470 C C . ALA A 1 577 ? -35.168 -13.506 38.359 1.00 73.31 577 ALA A C 1
ATOM 4472 O O . ALA A 1 577 ? -35.242 -14.388 39.217 1.00 73.31 577 ALA A O 1
ATOM 4473 N N . LYS A 1 578 ? -34.033 -12.860 38.074 1.00 77.56 578 LYS A N 1
ATOM 4474 C CA . LYS A 1 578 ? -32.766 -13.053 38.786 1.00 77.56 578 LYS A CA 1
ATOM 4475 C C . LYS A 1 578 ? -32.594 -11.992 39.868 1.00 77.56 578 LYS A C 1
ATOM 4477 O O . LYS A 1 578 ? -32.506 -10.806 39.562 1.00 77.56 578 LYS A O 1
ATOM 4482 N N . ASN A 1 579 ? -32.487 -12.410 41.126 1.00 78.75 579 ASN A N 1
ATOM 4483 C CA . ASN A 1 579 ? -32.087 -11.511 42.202 1.00 78.75 579 ASN A CA 1
ATOM 4484 C C . ASN A 1 579 ? -30.566 -11.297 42.141 1.00 78.75 579 ASN A C 1
ATOM 4486 O O . ASN A 1 579 ? -29.791 -12.225 42.369 1.00 78.75 579 ASN A O 1
ATOM 4490 N N . VAL A 1 580 ? -30.151 -10.070 41.827 1.00 75.06 580 VAL A N 1
ATOM 4491 C CA . VAL A 1 580 ? -28.740 -9.652 41.729 1.00 75.06 580 VAL A CA 1
ATOM 4492 C C . VAL A 1 580 ? -28.205 -8.984 43.005 1.00 75.06 580 VAL A C 1
ATOM 4494 O O . VAL A 1 580 ? -27.099 -8.459 42.993 1.00 75.06 580 VAL A O 1
ATOM 4497 N N . SER A 1 581 ? -28.979 -8.985 44.094 1.00 70.75 581 SER A N 1
ATOM 4498 C CA . SER A 1 581 ? -28.571 -8.439 45.394 1.00 70.75 581 SER A CA 1
ATOM 4499 C C . SER A 1 581 ? -28.109 -9.528 46.368 1.00 70.75 581 SER A C 1
ATOM 4501 O O . SER A 1 581 ? -28.490 -10.696 46.249 1.00 70.75 581 SER A O 1
ATOM 4503 N N . ASP A 1 582 ? -27.340 -9.120 47.379 1.00 81.62 582 ASP A N 1
ATOM 4504 C CA . ASP A 1 582 ? -26.749 -10.003 48.399 1.00 81.62 582 ASP A CA 1
ATOM 4505 C C . ASP A 1 582 ? -27.757 -10.528 49.440 1.00 81.62 582 ASP A C 1
ATOM 4507 O O . ASP A 1 582 ? -27.398 -11.280 50.346 1.00 81.62 582 ASP A O 1
ATOM 4511 N N . SER A 1 583 ? -29.032 -10.140 49.338 1.00 81.88 583 SER A N 1
ATOM 4512 C CA . SER A 1 583 ? -30.103 -10.588 50.234 1.00 81.88 583 SER A CA 1
ATOM 4513 C C . SER A 1 583 ? -31.347 -10.999 49.454 1.00 81.88 583 SER A C 1
ATOM 4515 O O . SER A 1 583 ? -31.628 -10.492 48.368 1.00 81.88 583 SER A O 1
ATOM 4517 N N . SER A 1 584 ? -32.095 -11.959 49.991 1.00 87.19 584 SER A N 1
ATOM 4518 C CA . SER A 1 584 ? -33.322 -12.460 49.372 1.00 87.19 584 SER A CA 1
ATOM 4519 C C . SER A 1 584 ? -34.369 -11.348 49.283 1.00 87.19 584 SER A C 1
ATOM 4521 O O . SER A 1 584 ? -34.682 -10.728 50.296 1.00 87.19 584 SER A O 1
ATOM 4523 N N . GLN A 1 585 ? -34.936 -11.130 48.098 1.00 84.81 585 GLN A N 1
ATOM 4524 C CA . GLN A 1 585 ? -35.955 -10.106 47.857 1.00 84.81 585 GLN A CA 1
ATOM 4525 C C . GLN A 1 585 ? -37.321 -10.764 47.672 1.00 84.81 585 GLN A C 1
ATOM 4527 O O . GLN A 1 585 ? -37.419 -11.794 47.002 1.00 84.81 585 GLN A O 1
ATOM 4532 N N . ASN A 1 586 ? -38.372 -10.156 48.215 1.00 89.00 586 ASN A N 1
ATOM 4533 C CA . ASN A 1 586 ? -39.719 -10.388 47.704 1.00 89.00 586 ASN A CA 1
ATOM 4534 C C . ASN A 1 586 ? -39.906 -9.528 46.453 1.00 89.00 586 ASN A C 1
ATOM 4536 O O . ASN A 1 586 ? -39.419 -8.398 46.401 1.00 89.00 586 ASN A O 1
ATOM 4540 N N . VAL A 1 587 ? -40.571 -10.085 45.444 1.00 89.56 587 VAL A N 1
ATOM 4541 C CA . VAL A 1 587 ? -40.931 -9.371 44.219 1.00 89.56 587 VAL A CA 1
ATOM 4542 C C . VAL A 1 587 ? -42.345 -9.753 43.799 1.00 89.56 587 VAL A C 1
ATOM 4544 O O . VAL A 1 587 ? -42.742 -10.914 43.913 1.00 89.56 587 VAL A O 1
ATOM 4547 N N . SER A 1 588 ? -43.086 -8.791 43.264 1.00 90.19 588 SER A N 1
ATOM 4548 C CA . SER A 1 588 ? -44.421 -8.989 42.703 1.00 90.19 588 SER A CA 1
ATOM 4549 C C . SER A 1 588 ? -44.373 -8.931 41.186 1.00 90.19 588 SER A C 1
ATOM 4551 O O . SER A 1 588 ? -44.070 -7.885 40.611 1.00 90.19 588 SER A O 1
ATOM 4553 N N . LEU A 1 589 ? -44.721 -10.037 40.523 1.00 90.69 589 LEU A N 1
ATOM 4554 C CA . LEU A 1 589 ? -45.087 -9.999 39.111 1.00 90.69 589 LEU A CA 1
ATOM 4555 C C . LEU A 1 589 ? -46.490 -9.416 39.003 1.00 90.69 589 LEU A C 1
ATOM 4557 O O . LEU A 1 589 ? -47.451 -10.010 39.492 1.00 90.69 589 LEU A O 1
ATOM 4561 N N . ILE A 1 590 ? -46.615 -8.297 38.305 1.00 90.56 590 ILE A N 1
ATOM 4562 C CA . ILE A 1 590 ? -47.892 -7.679 37.971 1.00 90.56 590 ILE A CA 1
ATOM 4563 C C . ILE A 1 590 ? -48.139 -7.889 36.479 1.00 90.56 590 ILE A C 1
ATOM 4565 O O . ILE A 1 590 ? -47.240 -7.725 35.649 1.00 90.56 590 ILE A O 1
ATOM 4569 N N . THR A 1 591 ? -49.363 -8.277 36.135 1.00 89.44 591 THR A N 1
ATOM 4570 C CA . THR A 1 591 ? -49.809 -8.514 34.760 1.00 89.44 591 THR A CA 1
ATOM 4571 C C . THR A 1 591 ? -51.148 -7.818 34.555 1.00 89.44 591 THR A C 1
ATOM 4573 O O . THR A 1 591 ? -52.150 -8.210 35.149 1.00 89.44 591 THR A O 1
ATOM 4576 N N . ALA A 1 592 ? -51.168 -6.781 33.724 1.00 89.56 592 ALA A N 1
ATOM 4577 C CA . ALA A 1 592 ? -52.320 -5.924 33.470 1.00 89.56 592 ALA A CA 1
ATOM 4578 C C . ALA A 1 592 ? -52.833 -6.071 32.028 1.00 89.56 592 ALA A C 1
ATOM 4580 O O . ALA A 1 592 ? -52.049 -6.188 31.086 1.00 89.56 592 ALA A O 1
ATOM 4581 N N . LEU A 1 593 ? -54.156 -6.044 31.864 1.00 86.12 593 LEU A N 1
ATOM 4582 C CA . LEU A 1 593 ? -54.863 -6.100 30.585 1.00 86.12 593 LEU A CA 1
ATOM 4583 C C . LEU A 1 593 ? -55.366 -4.707 30.193 1.00 86.12 593 LEU A C 1
ATOM 4585 O O . LEU A 1 593 ? -55.947 -3.994 31.016 1.00 86.12 593 LEU A O 1
ATOM 4589 N N . TYR A 1 594 ? -55.204 -4.363 28.921 1.00 82.12 594 TYR A N 1
ATOM 4590 C CA . TYR A 1 594 ? -55.660 -3.118 28.310 1.00 82.12 594 TYR A CA 1
ATOM 4591 C C . TYR A 1 594 ? -56.416 -3.420 27.015 1.00 82.12 594 TYR A C 1
ATOM 4593 O O . TYR A 1 594 ? -56.098 -4.399 26.335 1.00 82.12 594 TYR A O 1
ATOM 4601 N N . ASP A 1 595 ? -57.384 -2.580 26.651 1.00 76.62 595 ASP A N 1
ATOM 4602 C CA . ASP A 1 595 ? -58.013 -2.636 25.326 1.00 76.62 595 ASP A CA 1
ATOM 4603 C C . ASP A 1 595 ? -57.124 -2.016 24.231 1.00 76.62 595 ASP A C 1
ATOM 4605 O O . ASP A 1 595 ? -56.027 -1.500 24.479 1.00 76.62 595 ASP A O 1
ATOM 4609 N N . GLU A 1 596 ? -57.594 -2.079 22.986 1.00 72.69 596 GLU A N 1
ATOM 4610 C CA . GLU A 1 596 ? -56.917 -1.501 21.825 1.00 72.69 596 GLU A CA 1
ATOM 4611 C C . GLU A 1 596 ? -56.595 -0.006 21.987 1.00 72.69 596 GLU A C 1
ATOM 4613 O O . GLU A 1 596 ? -55.505 0.420 21.578 1.00 72.69 596 GLU A O 1
ATOM 4618 N N . THR A 1 597 ? -57.471 0.750 22.664 1.00 71.94 597 THR A N 1
ATOM 4619 C CA . THR A 1 597 ? -57.329 2.192 22.937 1.00 71.94 597 THR A CA 1
ATOM 4620 C C . THR A 1 597 ? -56.300 2.496 24.029 1.00 71.94 597 THR A C 1
ATOM 4622 O O . THR A 1 597 ? -55.927 3.651 24.225 1.00 71.94 597 THR A O 1
ATOM 4625 N N . GLY A 1 598 ? -55.801 1.467 24.723 1.00 75.88 598 GLY A N 1
ATOM 4626 C CA . GLY A 1 598 ? -54.875 1.606 25.845 1.00 75.88 598 GLY A CA 1
ATOM 4627 C C . GLY A 1 598 ? -55.567 1.894 27.177 1.00 75.88 598 GLY A C 1
ATOM 4628 O O . GLY A 1 598 ? -54.893 2.252 28.144 1.00 75.88 598 GLY A O 1
ATOM 4629 N N . LYS A 1 599 ? -56.890 1.723 27.268 1.00 82.06 599 LYS A N 1
ATOM 4630 C CA . LYS A 1 599 ? -57.617 1.823 28.534 1.00 82.06 599 LYS A CA 1
ATOM 4631 C C . LYS A 1 599 ? -57.407 0.547 29.346 1.00 82.06 599 LYS A C 1
ATOM 4633 O O . LYS A 1 599 ? -57.543 -0.565 28.842 1.00 82.06 599 LYS A O 1
ATOM 4638 N N . PHE A 1 600 ? -57.084 0.724 30.622 1.00 88.75 600 PHE A N 1
ATOM 4639 C CA . PHE A 1 600 ? -56.929 -0.361 31.586 1.00 88.75 600 PHE A CA 1
ATOM 4640 C C . PHE A 1 600 ? -58.251 -1.109 31.823 1.00 88.75 600 PHE A C 1
ATOM 4642 O O . PHE A 1 600 ? -59.299 -0.482 31.994 1.00 88.75 600 PHE A O 1
ATOM 4649 N N . ILE A 1 601 ? -58.184 -2.442 31.872 1.00 85.25 601 ILE A N 1
ATOM 4650 C CA . ILE A 1 601 ? -59.332 -3.332 32.097 1.00 85.25 601 ILE A CA 1
ATOM 4651 C C . ILE A 1 601 ? -59.234 -4.009 33.463 1.00 85.25 601 ILE A C 1
ATOM 4653 O O . ILE A 1 601 ? -60.157 -3.924 34.269 1.00 85.25 601 ILE A O 1
ATOM 4657 N N . THR A 1 602 ? -58.141 -4.732 33.705 1.00 89.69 602 THR A N 1
ATOM 4658 C CA . THR A 1 602 ? -57.945 -5.542 34.911 1.00 89.69 602 THR A CA 1
ATOM 4659 C C . THR A 1 602 ? -56.466 -5.865 35.103 1.00 89.69 602 THR A C 1
ATOM 4661 O O . THR A 1 602 ? -55.657 -5.651 34.200 1.00 89.69 602 THR A O 1
ATOM 4664 N N . TYR A 1 603 ? -56.105 -6.404 36.261 1.00 91.81 603 TYR A N 1
ATOM 4665 C CA . TYR A 1 603 ? -54.766 -6.906 36.539 1.00 91.81 603 TYR A CA 1
ATOM 4666 C C . TYR A 1 603 ? -54.805 -8.112 37.470 1.00 91.81 603 TYR A C 1
ATOM 4668 O O . TYR A 1 603 ? -55.789 -8.356 38.169 1.00 91.81 603 TYR A O 1
ATOM 4676 N N . VAL A 1 604 ? -53.694 -8.836 37.496 1.00 91.06 604 VAL A N 1
ATOM 4677 C CA . VAL A 1 604 ? -53.354 -9.812 38.528 1.00 91.06 604 VAL A CA 1
ATOM 4678 C C . VAL A 1 604 ? -51.949 -9.508 39.045 1.00 91.06 604 VAL A C 1
ATOM 4680 O O . VAL A 1 604 ? -51.113 -8.978 38.310 1.00 91.06 604 VAL A O 1
ATOM 4683 N N . SER A 1 605 ? -51.703 -9.814 40.316 1.00 91.31 605 SER A N 1
ATOM 4684 C CA . SER A 1 605 ? -50.400 -9.665 40.964 1.00 91.31 605 SER A CA 1
ATOM 4685 C C . SER A 1 605 ? -50.081 -10.934 41.746 1.00 91.31 605 SER A C 1
ATOM 4687 O O . SER A 1 605 ? -50.953 -11.452 42.444 1.00 91.31 605 SER A O 1
ATOM 4689 N N . GLY A 1 606 ? -48.844 -11.410 41.639 1.00 89.44 606 GLY A N 1
ATOM 4690 C CA . GLY A 1 606 ? -48.342 -12.586 42.340 1.00 89.44 606 GLY A CA 1
ATOM 4691 C C . GLY A 1 606 ? -46.987 -12.280 42.964 1.00 89.44 606 GLY A C 1
ATOM 4692 O O . GLY A 1 606 ? -46.031 -11.990 42.244 1.00 89.44 606 GLY A O 1
ATOM 4693 N N . GLU A 1 607 ? -46.917 -12.328 44.293 1.00 89.31 607 GLU A N 1
ATOM 4694 C CA . GLU A 1 607 ? -45.688 -12.100 45.057 1.00 89.31 607 GLU A CA 1
ATOM 4695 C C . GLU A 1 607 ? -44.920 -13.411 45.261 1.00 89.31 607 GLU A C 1
ATOM 4697 O O . GLU A 1 607 ? -45.504 -14.457 45.560 1.00 89.31 607 GLU A O 1
ATOM 4702 N N . GLN A 1 608 ? -43.598 -13.361 45.120 1.00 90.19 608 GLN A N 1
ATOM 4703 C CA . GLN A 1 608 ? -42.714 -14.498 45.341 1.00 90.19 608 GLN A CA 1
ATOM 4704 C C . GLN A 1 608 ? -41.348 -14.038 45.856 1.00 90.19 608 GLN A C 1
ATOM 4706 O O . GLN A 1 608 ? -40.791 -13.033 45.417 1.00 90.19 608 GLN A O 1
ATOM 4711 N N . LYS A 1 609 ? -40.776 -14.815 46.779 1.00 90.50 609 LYS A N 1
ATOM 4712 C CA . LYS A 1 609 ? -39.418 -14.604 47.287 1.00 90.50 609 LYS A CA 1
ATOM 4713 C C . LYS A 1 609 ? -38.385 -15.191 46.325 1.00 90.50 609 LYS A C 1
ATOM 4715 O O . LYS A 1 609 ? -38.479 -16.360 45.949 1.00 90.50 609 LYS A O 1
ATOM 4720 N N . VAL A 1 610 ? -37.374 -14.402 45.971 1.00 84.69 610 VAL A N 1
ATOM 4721 C CA . VAL A 1 610 ? -36.228 -14.811 45.148 1.00 84.69 610 VAL A CA 1
ATOM 4722 C C . VAL A 1 610 ? -34.955 -14.710 45.987 1.00 84.69 610 VAL A C 1
ATOM 4724 O O . VAL A 1 610 ? -34.557 -13.633 46.437 1.00 84.69 610 VAL A O 1
ATOM 4727 N N . GLU A 1 611 ? -34.311 -15.851 46.228 1.00 86.94 611 GLU A N 1
ATOM 4728 C CA . GLU A 1 611 ? -33.087 -15.927 47.034 1.00 86.94 611 GLU A CA 1
ATOM 4729 C C . GLU A 1 611 ? -31.908 -15.185 46.382 1.00 86.94 611 GLU A C 1
ATOM 4731 O O . GLU A 1 611 ? -31.823 -15.097 45.157 1.00 86.94 611 GLU A O 1
ATOM 4736 N N . ALA A 1 612 ? -30.993 -14.662 47.204 1.00 80.25 612 ALA A N 1
ATOM 4737 C CA . ALA A 1 612 ? -29.816 -13.915 46.754 1.00 80.25 612 ALA A CA 1
ATOM 4738 C C . ALA A 1 612 ? -29.017 -14.676 45.675 1.00 80.25 612 ALA A C 1
ATOM 4740 O O . ALA A 1 612 ? -28.730 -15.869 45.819 1.00 80.25 612 ALA A O 1
ATOM 4741 N N . GLY A 1 613 ? -28.686 -13.997 44.574 1.00 71.12 613 GLY A N 1
ATOM 4742 C CA . GLY A 1 613 ? -27.947 -14.563 43.438 1.00 71.12 613 GLY A CA 1
ATOM 4743 C C . GLY A 1 613 ? -28.685 -15.632 42.614 1.00 71.12 613 GLY A C 1
ATOM 4744 O O . GLY A 1 613 ? -28.092 -16.187 41.685 1.00 71.12 613 GLY A O 1
ATOM 4745 N N . ARG A 1 614 ? -29.947 -15.967 42.925 1.00 77.75 614 ARG A N 1
ATOM 4746 C CA . ARG A 1 614 ? -30.727 -17.010 42.230 1.00 77.75 614 ARG A CA 1
ATOM 4747 C C . ARG A 1 614 ? -31.735 -16.418 41.243 1.00 77.75 614 ARG A C 1
ATOM 4749 O O . ARG A 1 614 ? -32.204 -15.296 41.417 1.00 77.75 614 ARG A O 1
ATOM 4756 N N . SER A 1 615 ? -32.104 -17.215 40.237 1.00 78.38 615 SER A N 1
ATOM 4757 C CA . SER A 1 615 ? -33.281 -16.962 39.397 1.00 78.38 615 SER A CA 1
ATOM 4758 C C . SER A 1 615 ? -34.486 -17.765 39.889 1.00 78.38 615 SER A C 1
ATOM 4760 O O . SER A 1 615 ? -34.334 -18.893 40.362 1.00 78.38 615 SER A O 1
ATOM 4762 N N . SER A 1 616 ? -35.687 -17.210 39.738 1.00 78.31 616 SER A N 1
ATOM 4763 C CA . SER A 1 616 ? -36.958 -17.911 39.945 1.00 78.31 616 SER A CA 1
ATOM 4764 C C . SER A 1 616 ? -37.969 -17.542 38.860 1.00 78.31 616 SER A C 1
ATOM 4766 O O . SER A 1 616 ? -37.857 -16.474 38.267 1.00 78.31 616 SER A O 1
ATOM 4768 N N . THR A 1 617 ? -38.954 -18.402 38.598 1.00 81.62 617 THR A N 1
ATOM 4769 C CA . THR A 1 617 ? -40.023 -18.124 37.625 1.00 81.62 617 THR A CA 1
ATOM 4770 C C . THR A 1 617 ? -41.282 -17.670 38.352 1.00 81.62 617 THR A C 1
ATOM 4772 O O . THR A 1 617 ? -42.044 -18.492 38.861 1.00 81.62 617 THR A O 1
ATOM 4775 N N . LEU A 1 618 ? -41.506 -16.359 38.363 1.00 83.00 618 LEU A N 1
ATOM 4776 C CA . LEU A 1 618 ? -42.758 -15.724 38.768 1.00 83.00 618 LEU A CA 1
ATOM 4777 C C . LEU A 1 618 ? -43.867 -16.151 37.797 1.00 83.00 618 LEU A C 1
ATOM 4779 O O . LEU A 1 618 ? -43.590 -16.391 36.622 1.00 83.00 618 LEU A O 1
ATOM 4783 N N . SER A 1 619 ? -45.117 -16.286 38.239 1.00 82.94 619 SER A N 1
ATOM 4784 C CA . SER A 1 619 ? -46.216 -16.713 37.356 1.00 82.94 619 SER A CA 1
ATOM 4785 C C . SER A 1 619 ? -47.573 -16.171 37.780 1.00 82.94 619 SER A C 1
ATOM 4787 O O . SER A 1 619 ? -47.992 -16.365 38.915 1.00 82.94 619 SER A O 1
ATOM 4789 N N . ASN A 1 620 ? -48.292 -15.602 36.818 1.00 86.06 620 ASN A N 1
ATOM 4790 C CA . ASN A 1 620 ? -49.665 -15.131 36.938 1.00 86.06 620 ASN A CA 1
ATOM 4791 C C . ASN A 1 620 ? -50.575 -15.849 35.933 1.00 86.06 620 ASN A C 1
ATOM 4793 O O . ASN A 1 620 ? -50.123 -16.290 34.876 1.00 86.06 620 ASN A O 1
ATOM 4797 N N . MET A 1 621 ? -51.877 -15.914 36.220 1.00 81.75 621 MET A N 1
ATOM 4798 C CA . MET A 1 621 ? -52.899 -16.281 35.232 1.00 81.75 621 MET A CA 1
ATOM 4799 C C . MET A 1 621 ? -53.900 -15.141 35.088 1.00 81.75 621 MET A C 1
ATOM 4801 O O . MET A 1 621 ? -54.580 -14.778 36.045 1.00 81.75 621 MET A O 1
ATOM 4805 N N . LEU A 1 622 ? -53.978 -14.578 33.886 1.00 84.38 622 LEU A N 1
ATOM 4806 C CA . LEU A 1 622 ? -54.834 -13.449 33.547 1.00 84.38 622 LEU A CA 1
ATOM 4807 C C . LEU A 1 622 ? -56.024 -13.953 32.727 1.00 84.38 622 LEU A C 1
ATOM 4809 O O . LEU A 1 622 ? -55.838 -14.579 31.681 1.00 84.38 622 LEU A O 1
ATOM 4813 N N . LYS A 1 623 ? -57.248 -13.669 33.184 1.00 81.31 623 LYS A N 1
ATOM 4814 C CA . LYS A 1 623 ? -58.452 -13.931 32.388 1.00 81.31 623 LYS A CA 1
ATOM 4815 C C . LYS A 1 623 ? -58.558 -12.896 31.271 1.00 81.31 623 LYS A C 1
ATOM 4817 O O . LYS A 1 623 ? -58.457 -11.700 31.549 1.00 81.31 623 LYS A O 1
ATOM 4822 N N . ILE A 1 624 ? -58.806 -13.342 30.045 1.00 76.38 624 ILE A N 1
ATOM 4823 C CA . ILE A 1 624 ? -59.030 -12.463 28.890 1.00 76.38 624 ILE A CA 1
ATOM 4824 C C . ILE A 1 624 ? -60.483 -12.639 28.417 1.00 76.38 624 ILE A C 1
ATOM 4826 O O . ILE A 1 624 ? -60.963 -13.775 28.391 1.00 76.38 624 ILE A O 1
ATOM 4830 N N . PRO A 1 625 ? -61.222 -11.554 28.110 1.00 71.62 625 PRO A N 1
ATOM 4831 C CA . PRO A 1 625 ? -62.559 -11.659 27.526 1.00 71.62 625 PRO A CA 1
ATOM 4832 C C . PRO A 1 625 ? -62.540 -12.356 26.157 1.00 71.62 625 PRO A C 1
ATOM 4834 O O . PRO A 1 625 ? -61.552 -12.277 25.432 1.00 71.62 625 PRO A O 1
ATOM 4837 N N . GLU A 1 626 ? -63.643 -13.017 25.805 1.00 59.91 626 GLU A N 1
ATOM 4838 C CA . GLU A 1 626 ? -63.753 -13.843 24.589 1.00 59.91 626 GLU A CA 1
ATOM 4839 C C . GLU A 1 626 ? -63.773 -13.021 23.287 1.00 59.91 626 GLU A C 1
ATOM 4841 O O . GLU A 1 626 ? -63.329 -13.506 22.249 1.00 59.91 626 GLU A O 1
ATOM 4846 N N . GLU A 1 627 ? -64.239 -11.770 23.342 1.00 57.84 627 GLU A N 1
ATOM 4847 C CA . GLU A 1 627 ? -64.322 -10.856 22.199 1.00 57.84 627 GLU A CA 1
ATOM 4848 C C . GLU A 1 627 ? -63.544 -9.564 22.477 1.00 57.84 627 GLU A C 1
ATOM 4850 O O . GLU A 1 627 ? -63.798 -8.894 23.476 1.00 57.84 627 GLU A O 1
ATOM 4855 N N . GLY A 1 628 ? -62.636 -9.182 21.574 1.00 60.97 628 GLY A N 1
ATOM 4856 C CA . GLY A 1 628 ? -61.923 -7.900 21.615 1.00 60.97 628 GLY A CA 1
ATOM 4857 C C . GLY A 1 628 ? -60.439 -7.998 21.255 1.00 60.97 628 GLY A C 1
ATOM 4858 O O . GLY A 1 628 ? -59.852 -9.079 21.226 1.00 60.97 628 GLY A O 1
ATOM 4859 N N . ILE A 1 629 ? -59.818 -6.846 20.984 1.00 63.12 629 ILE A N 1
ATOM 4860 C CA . ILE A 1 629 ? -58.367 -6.728 20.794 1.00 63.12 629 ILE A CA 1
ATOM 4861 C C . ILE A 1 629 ? -57.756 -6.200 22.092 1.00 63.12 629 ILE A C 1
ATOM 4863 O O . ILE A 1 629 ? -58.097 -5.110 22.556 1.00 63.12 629 ILE A O 1
ATOM 4867 N N . TYR A 1 630 ? -56.829 -6.972 22.662 1.00 74.81 630 TYR A N 1
ATOM 4868 C CA . TYR A 1 630 ? -56.232 -6.687 23.964 1.00 74.81 630 TYR A CA 1
ATOM 4869 C C . TYR A 1 630 ? -54.702 -6.660 23.934 1.00 74.81 630 TYR A C 1
ATOM 4871 O O . TYR A 1 630 ? -54.045 -7.389 23.182 1.00 74.81 630 TYR A O 1
ATOM 4879 N N . LYS A 1 631 ? -54.137 -5.829 24.810 1.00 76.19 631 LYS A N 1
ATOM 4880 C CA . LYS A 1 631 ? -52.703 -5.707 25.087 1.00 76.19 631 LYS A CA 1
ATOM 4881 C C . LYS A 1 631 ? -52.457 -6.115 26.536 1.00 76.19 631 LYS A C 1
ATOM 4883 O O . LYS A 1 631 ? -53.152 -5.651 27.439 1.00 76.19 631 LYS A O 1
ATOM 4888 N N . ILE A 1 632 ? -51.467 -6.966 26.760 1.00 81.38 632 ILE A N 1
ATOM 4889 C CA . ILE A 1 632 ? -50.987 -7.329 28.092 1.00 81.38 632 ILE A CA 1
ATOM 4890 C C . ILE A 1 632 ? -49.737 -6.495 28.369 1.00 81.38 632 ILE A C 1
ATOM 4892 O O . ILE A 1 632 ? -48.847 -6.423 27.525 1.00 81.38 632 ILE A O 1
ATOM 4896 N N . LYS A 1 633 ? -49.659 -5.887 29.551 1.00 85.00 633 LYS A N 1
ATOM 4897 C CA . LYS A 1 633 ? -48.428 -5.288 30.078 1.00 85.00 633 LYS A CA 1
ATOM 4898 C C . LYS A 1 633 ? -48.023 -6.046 31.330 1.00 85.00 633 LYS A C 1
ATOM 4900 O O . LYS A 1 633 ? -48.855 -6.219 32.221 1.00 85.00 633 LYS A O 1
ATOM 4905 N N . THR A 1 634 ? -46.773 -6.478 31.425 1.00 84.56 634 THR A N 1
ATOM 4906 C CA . THR A 1 634 ? -46.249 -7.109 32.641 1.00 84.56 634 THR A CA 1
ATOM 4907 C C . THR A 1 634 ? -45.014 -6.382 33.152 1.00 84.56 634 THR A C 1
ATOM 4909 O O . THR A 1 634 ? -44.242 -5.827 32.374 1.00 84.56 634 THR A O 1
ATOM 4912 N N . PHE A 1 635 ? -44.858 -6.341 34.469 1.00 86.00 635 PHE A N 1
ATOM 4913 C CA . PHE A 1 635 ? -43.749 -5.679 35.147 1.00 86.00 635 PHE A CA 1
ATOM 4914 C C . PHE A 1 635 ? -43.516 -6.324 36.515 1.00 86.00 635 PHE A C 1
ATOM 4916 O O . PHE A 1 635 ? -44.445 -6.852 37.127 1.00 86.00 635 PHE A O 1
ATOM 4923 N N . VAL A 1 636 ? -42.271 -6.293 36.982 1.00 84.94 636 VAL A N 1
ATOM 4924 C CA . VAL A 1 636 ? -41.862 -6.804 38.293 1.00 84.94 636 VAL A CA 1
ATOM 4925 C C . VAL A 1 636 ? -41.609 -5.618 39.215 1.00 84.94 636 VAL A C 1
ATOM 4927 O O . VAL A 1 636 ? -40.797 -4.747 38.896 1.00 84.94 636 VAL A O 1
ATOM 4930 N N . TRP A 1 637 ? -42.317 -5.568 40.338 1.00 89.25 637 TRP A N 1
ATOM 4931 C CA . TRP A 1 637 ? -42.183 -4.559 41.396 1.00 89.25 637 TRP A CA 1
ATOM 4932 C C . TRP A 1 637 ? -41.672 -5.209 42.689 1.00 89.25 637 TRP A C 1
ATOM 4934 O O . TRP A 1 637 ? -41.611 -6.434 42.779 1.00 89.25 637 TRP A O 1
ATOM 4944 N N . ASP A 1 638 ? -41.307 -4.413 43.693 1.00 83.62 638 ASP A N 1
ATOM 4945 C CA . ASP A 1 638 ? -41.009 -4.928 45.037 1.00 83.62 638 ASP A CA 1
ATOM 4946 C C . ASP A 1 638 ? -42.266 -5.505 45.711 1.00 83.62 638 ASP A C 1
ATOM 4948 O O . ASP A 1 638 ? -42.262 -6.630 46.198 1.00 83.62 638 ASP A O 1
ATOM 4952 N N . SER A 1 639 ? -43.366 -4.759 45.662 1.00 85.62 639 SER A N 1
ATOM 4953 C CA . SER A 1 639 ? -44.706 -5.142 46.108 1.00 85.62 639 SER A CA 1
ATOM 4954 C C . SER A 1 639 ? -45.752 -4.264 45.407 1.00 85.62 639 SER A C 1
ATOM 4956 O O . SER A 1 639 ? -45.414 -3.245 44.797 1.00 85.62 639 SER A O 1
ATOM 4958 N N . ILE A 1 640 ? -47.035 -4.638 45.471 1.00 83.38 640 ILE A N 1
ATOM 4959 C CA . ILE A 1 640 ? -48.106 -3.802 44.899 1.00 83.38 640 ILE A CA 1
ATOM 4960 C C . ILE A 1 640 ? -48.366 -2.558 45.773 1.00 83.38 640 ILE A C 1
ATOM 4962 O O . ILE A 1 640 ? -48.758 -1.514 45.257 1.00 83.38 640 ILE A O 1
ATOM 4966 N N . GLU A 1 641 ? -48.072 -2.640 47.074 1.00 85.25 641 GLU A N 1
ATOM 4967 C CA . GLU A 1 641 ? -48.150 -1.549 48.049 1.00 85.25 641 GLU A CA 1
ATOM 4968 C C . GLU A 1 641 ? -46.939 -0.605 47.988 1.00 85.25 641 GLU A C 1
ATOM 4970 O O . GLU A 1 641 ? -47.105 0.608 48.106 1.00 85.25 641 GLU A O 1
ATOM 4975 N N . GLY A 1 642 ? -45.727 -1.143 47.812 1.00 81.81 642 GLY A N 1
ATOM 4976 C CA . GLY A 1 642 ? -44.481 -0.370 47.725 1.00 81.81 642 GLY A CA 1
ATOM 4977 C C . GLY A 1 642 ? -44.329 0.401 46.413 1.00 81.81 642 GLY A C 1
ATOM 4978 O O . GLY A 1 642 ? -43.687 1.451 46.383 1.00 81.81 642 GLY A O 1
ATOM 4979 N N . MET A 1 643 ? -44.970 -0.086 45.344 1.00 83.88 643 MET A N 1
ATOM 4980 C CA . MET A 1 643 ? -45.022 0.540 44.017 1.00 83.88 643 MET A CA 1
ATOM 4981 C C . MET A 1 643 ? -43.654 0.865 43.394 1.00 83.88 643 MET A C 1
ATOM 4983 O O . MET A 1 643 ? -43.550 1.751 42.540 1.00 83.88 643 MET A O 1
ATOM 4987 N N . LYS A 1 644 ? -42.586 0.160 43.788 1.00 83.50 644 LYS A N 1
ATOM 4988 C CA . LYS A 1 644 ? -41.237 0.406 43.274 1.00 83.50 644 LYS A CA 1
ATOM 4989 C C . LYS A 1 644 ? -40.943 -0.532 42.097 1.00 83.50 644 LYS A C 1
ATOM 4991 O O . LYS A 1 644 ? -40.807 -1.740 42.307 1.00 83.50 644 LYS A O 1
ATOM 4996 N N . PRO A 1 645 ? -40.787 -0.018 40.863 1.00 82.44 645 PRO A N 1
ATOM 4997 C CA . PRO A 1 645 ? -40.437 -0.854 39.723 1.00 82.44 645 PRO A CA 1
ATOM 4998 C C . PRO A 1 645 ? -39.030 -1.446 39.856 1.00 82.44 645 PRO A C 1
ATOM 5000 O O . PRO A 1 645 ? -38.065 -0.734 40.136 1.00 82.44 645 PRO A O 1
ATOM 5003 N N . LEU A 1 646 ? -38.933 -2.757 39.626 1.00 78.31 646 LEU A N 1
ATOM 5004 C CA . LEU A 1 646 ? -37.689 -3.532 39.568 1.00 78.31 646 LEU A CA 1
ATOM 5005 C C . LEU A 1 646 ? -37.367 -4.010 38.141 1.00 78.31 646 LEU A C 1
ATOM 5007 O O . LEU A 1 646 ? -36.214 -4.322 37.853 1.00 78.31 646 LEU A O 1
ATOM 5011 N N . SER A 1 647 ? -38.353 -4.033 37.237 1.00 74.50 647 SER A N 1
ATOM 5012 C CA . SER A 1 647 ? -38.164 -4.233 35.795 1.00 74.50 647 SER A CA 1
ATOM 5013 C C . SER A 1 647 ? -38.737 -3.073 34.978 1.00 74.50 647 SER A C 1
ATOM 5015 O O . SER A 1 647 ? -39.573 -2.300 35.453 1.00 74.50 647 SER A O 1
ATOM 5017 N N . ASN A 1 648 ? -38.353 -3.011 33.700 1.00 70.44 648 ASN A N 1
ATOM 5018 C CA . ASN A 1 648 ? -39.121 -2.263 32.706 1.00 70.44 648 ASN A CA 1
ATOM 5019 C C . ASN A 1 648 ? -40.485 -2.936 32.466 1.00 70.44 648 ASN A C 1
ATOM 5021 O O . ASN A 1 648 ? -40.714 -4.082 32.865 1.00 70.44 648 ASN A O 1
ATOM 5025 N N . VAL A 1 649 ? -41.387 -2.218 31.796 1.00 74.25 649 VAL A N 1
ATOM 5026 C CA . VAL A 1 649 ? -42.669 -2.764 31.336 1.00 74.25 649 VAL A CA 1
ATOM 5027 C C . VAL A 1 649 ? -42.450 -3.588 30.068 1.00 74.25 649 VAL A C 1
ATOM 5029 O O . VAL A 1 649 ? -41.852 -3.100 29.110 1.00 74.25 649 VAL A O 1
ATOM 5032 N N . ILE A 1 650 ? -42.969 -4.814 30.059 1.00 68.38 650 ILE A N 1
ATOM 5033 C CA . ILE A 1 650 ? -42.983 -5.712 28.905 1.00 68.38 650 ILE A CA 1
ATOM 5034 C C . ILE A 1 650 ? -44.387 -5.684 28.292 1.00 68.38 650 ILE A C 1
ATOM 5036 O O . ILE A 1 650 ? -45.355 -6.102 28.932 1.00 68.38 650 ILE A O 1
ATOM 5040 N N . ASP A 1 651 ? -44.489 -5.195 27.057 1.00 70.38 651 ASP A N 1
ATOM 5041 C CA . ASP A 1 651 ? -45.736 -5.099 26.291 1.00 70.38 651 ASP A CA 1
ATOM 5042 C C . ASP A 1 651 ? -45.903 -6.309 25.362 1.00 70.38 651 ASP A C 1
ATOM 5044 O O . ASP A 1 651 ? -44.977 -6.680 24.642 1.00 70.38 651 ASP A O 1
ATOM 5048 N N . MET A 1 652 ? -47.095 -6.913 25.342 1.00 65.12 652 MET A N 1
ATOM 5049 C CA . MET A 1 652 ? -47.390 -8.111 24.549 1.00 65.12 652 MET A CA 1
ATOM 5050 C C . MET A 1 652 ? -48.805 -8.055 23.942 1.00 65.12 652 MET A C 1
ATOM 5052 O O . MET A 1 652 ? -49.749 -7.653 24.629 1.00 65.12 652 MET A O 1
ATOM 5056 N N . PRO A 1 653 ? -49.014 -8.489 22.686 1.00 61.88 653 PRO A N 1
ATOM 5057 C CA . PRO A 1 653 ? -50.357 -8.711 22.156 1.00 61.88 653 PRO A CA 1
ATOM 5058 C C . PRO A 1 653 ? -51.001 -9.936 22.828 1.00 61.88 653 PRO A C 1
ATOM 5060 O O . PRO A 1 653 ? -50.336 -10.942 23.056 1.00 61.88 653 PRO A O 1
ATOM 5063 N N . ALA A 1 654 ? -52.308 -9.897 23.099 1.00 58.69 654 ALA A N 1
ATOM 5064 C CA . ALA A 1 654 ? -53.033 -11.012 23.732 1.00 58.69 654 ALA A CA 1
ATOM 5065 C C . ALA A 1 654 ? -53.326 -12.221 22.803 1.00 58.69 654 ALA A C 1
ATOM 5067 O O . ALA A 1 654 ? -54.057 -13.135 23.189 1.00 58.69 654 ALA A O 1
ATOM 5068 N N . GLY A 1 655 ? -52.806 -12.211 21.570 1.00 54.22 655 GLY A N 1
ATOM 5069 C CA . GLY A 1 655 ? -53.117 -13.185 20.519 1.00 54.22 655 GLY A CA 1
ATOM 5070 C C . GLY A 1 655 ? -52.514 -14.581 20.725 1.00 54.22 655 GLY A C 1
ATOM 5071 O O . GLY A 1 655 ? -51.604 -14.791 21.526 1.00 54.22 655 GLY A O 1
ATOM 5072 N N . SER A 1 656 ? -53.020 -15.555 19.966 1.00 39.06 656 SER A N 1
ATOM 5073 C CA . SER A 1 656 ? -52.585 -16.954 20.019 1.00 39.06 656 SER A CA 1
ATOM 5074 C C . SER A 1 656 ? -51.205 -17.165 19.379 1.00 39.06 656 SER A C 1
ATOM 5076 O O . SER A 1 656 ? -51.091 -17.365 18.169 1.00 39.06 656 SER A O 1
ATOM 5078 N N . GLY A 1 657 ? -50.159 -17.175 20.203 1.00 35.62 657 GLY A N 1
ATOM 5079 C CA . GLY A 1 657 ? -48.800 -17.546 19.817 1.00 35.62 657 GLY A CA 1
ATOM 5080 C C . GLY A 1 657 ? -47.985 -18.001 21.028 1.00 35.62 657 GLY A C 1
ATOM 5081 O O . GLY A 1 657 ? -48.240 -17.572 22.152 1.00 35.62 657 GLY A O 1
ATOM 5082 N N . LYS A 1 658 ? -47.002 -18.885 20.813 1.00 30.42 658 LYS A N 1
ATOM 5083 C CA . LYS A 1 658 ? -45.979 -19.179 21.827 1.00 30.42 658 LYS A CA 1
ATOM 5084 C C . LYS A 1 658 ? -44.901 -18.104 21.746 1.00 30.42 658 LYS A C 1
ATOM 5086 O O . LYS A 1 658 ? -44.265 -17.966 20.703 1.00 30.42 658 LYS A O 1
ATOM 5091 N N . TYR A 1 659 ? -44.684 -17.389 22.844 1.00 34.56 659 TYR A N 1
ATOM 5092 C CA . TYR A 1 659 ? -43.668 -16.345 22.964 1.00 34.56 659 TYR A CA 1
ATOM 5093 C C . TYR A 1 659 ? -42.698 -16.712 24.103 1.00 34.56 659 TYR A C 1
ATOM 5095 O O . TYR A 1 659 ? -43.141 -17.170 25.159 1.00 34.56 659 TYR A O 1
ATOM 5103 N N . PHE A 1 660 ? -41.390 -16.553 23.857 1.00 26.94 660 PHE A N 1
ATOM 5104 C CA . PHE A 1 660 ? -40.276 -16.931 24.744 1.00 26.94 660 PHE A CA 1
ATOM 5105 C C . PHE A 1 660 ? -39.257 -15.777 24.845 1.00 26.94 660 PHE A C 1
ATOM 5107 O O . PHE A 1 660 ? -38.841 -15.258 23.804 1.00 26.94 660 PHE A O 1
ATOM 5114 N N . ILE A 1 661 ? -38.823 -15.392 26.056 1.00 32.84 661 ILE A N 1
ATOM 5115 C CA . ILE A 1 661 ? -37.830 -14.312 26.327 1.00 32.84 661 ILE A CA 1
ATOM 5116 C C . ILE A 1 661 ? -36.916 -14.731 27.563 1.00 32.84 661 ILE A C 1
ATOM 5118 O O . ILE A 1 661 ? -37.298 -15.724 28.178 1.00 32.84 661 ILE A O 1
ATOM 5122 N N . SER A 1 662 ? -35.752 -14.119 27.956 1.00 28.16 662 SER A N 1
ATOM 5123 C CA . SER A 1 662 ? -34.579 -14.714 28.755 1.00 28.16 662 SER A CA 1
ATOM 5124 C C . SER A 1 662 ? -33.977 -14.125 30.105 1.00 28.16 662 SER A C 1
ATOM 5126 O O . SER A 1 662 ? -33.001 -13.392 30.018 1.00 28.16 662 SER A O 1
ATOM 5128 N N . VAL A 1 663 ? -34.378 -14.484 31.355 1.00 36.69 663 VAL A N 1
ATOM 5129 C CA . VAL A 1 663 ? -33.662 -14.135 32.654 1.00 36.69 663 VAL A CA 1
ATOM 5130 C C . VAL A 1 663 ? -33.001 -15.314 33.404 1.00 36.69 663 VAL A C 1
ATOM 5132 O O . VAL A 1 663 ? -32.447 -16.198 32.724 1.00 36.69 663 VAL A O 1
#

Radius of gyration: 38.52 Å; chains: 1; bounding box: 99×54×149 Å

Secondary structure (DSSP, 8-state):
-HHHHHHHHHHHHHHTTS---------------EEEEEEEEEEB--EE--TTS-HHHHHEEEB-TTS-EEEESSGGGHHHHHHTT-EEEE-S-SEEEBSS-BSEEEEBPGGG--GGGEEEESSEEGGGTEEEEEEEEEEEEEEE--------HHHHHHHHHHHHHHHHHHHTTT-SSPPPPEEES---SSTTS---BEEES-HHHHHHHHHSS--SS-HHHHHHHHHHHHHHHHHHHHTT--GGGB-HHHHHHHHHHHHHTT--GGG-EEBTEEHHHHHHBHHHHHH---TTHHHHHHHHHHTTTGGGTS-SSTTB--HHHHHHHHHHHHHHHS-PBPTTS-B---S---HHHHHHHGGGGGG--TT--TTSTTHHHHHHHHHHHHHHHHHBBTTSPBP-SSTT-TT-HHHHHHHHHHHHHHT---SS---TT--------TT-GGGEETTEEHHHHHHHHHTT--TTSS-HHHHHHHHHHHHHHHHTPPPSS-GGG-SS-SHHHHHHHHTS-SS--TTSHHHHHHHHHHHHTS-HHHHHHS-HHHHHHHHHHHHHHT---EEEEEETTEEEEEEEEE--SSS-EEEEEEEEEEETT--EEEEEEEEEEE-TT-EEEEEEEEE--SSS-EEEEEEEES-TTT--BSS--EEEE-SS-------

Sequence (663 aa):
MEKLWKKVVLAVVLLFSFGIFAPCVALADTATPTEIDVDVKIPAEDKVYDTNKSVEDNLKTSLKLEDIEVVPESSEYKNLLKQYNVKATYSGSKDVVFNAPTIGVVPVNPLNIDPSKVKITPESVENGRYKFVLKNVSAVGNLIDNSTPAIDEEGQIEEAKEAENMLYGKLKIGVGSVPSFNWSGSKASFDGGEGSIELKNNTWEMFSSARSGYKGVSEKYCDDWIIAVKDELRRMKAEGIKAQDVKMTEWEKLALAVTAVGYDPRDITYDGSNLIDIISNKDYLNASSQTFARQYAILALTSQDYINSVPKDEKHVDENDIEDKIHSLADLARGNTAADGSTILSNAVPDMGTMQMQPLAAYYDSNAKEEDKYYDVKQAVEYWLDHFSNSQTYLGSFWGGMGNDYNNSWTNAQVYMTIGMAAEGNGKNKTEDGKFSNNVNIFDKKYIKCGKTMIDAALNKWSTYDSATYEPTQMCRGLDSLVRAYEGRNSIFDCRDVENSTVPVNNAIEALPDAITSKDEEKINAAKVLYDALGSAKQASIAQSTKDKLAAAERKVGQTVEISDPDASYKKVSVKAKNVSDSSQNVSLITALYDETGKFITYVSGEQKVEAGRSSTLSNMLKIPEEGIYKIKTFVWDSIEGMKPLSNVIDMPAGSGKYFISV

Foldseek 3Di:
DVVVVVVVVVVVVVVVVDPDPPPCPPPPPPQQAPEWEKEKEWEKDEFEQDPVDDQFVLFKIFTPQVPIDIGTQALVCVVVCVVQVKTKGFDFGRIFGFPGQFAFKTWTDVVRGDPVRMDIPPQADPSRNHGYDYDYYTYIYGHHFPDADDDPPVVLLVVLQVLLQVLCVQVCQLPDAQDQKDKDFFFAPDPLAAADIAIPLCLLSLLLCLLFPHDSNDLVNLLNSVVSLLVHLVVCVVVVHALRNYALLRLLSNLSSCLSSQEHQCLRDHPNHGSLQSLFFPSSLVNHPDLCSLVSSLLSCQLAVVLVVHDPDPGGDHPVNSLVLLLVLLVVLLADARSVRHHDQDLAFALSNLSSNLSLLLQEACPDDPPDSCVSSPNSLVSVVLSQLRQQRLQLAGHHSDDHCSQDQSRRLSVLLSLLSLLQADDDDPDPPDGGHRHRDQPPPSSAGNNHHSSSSLVVCSVPDDPPPDPVSSNSLSSSSNSCSVVNHHGSSNSNVNPLHCSVLLVLLVPADPDAALVCVVSLVVSVVSLVPHDPSNVVSDDPVSVVSSVVNVLQLAWKWWWDDPDPFKIKTKIKDFAADPAKAKKKKKKWKAAPVRHTDDIDIDIDIDGHRGIDIDIDIDGDDPDGWMKMKIFMASDPVVPHGPHDIDIDTPDDDGGTGHD